Protein 5A2B (pdb70)

B-factor: mean 25.68, std 10.06, range [11.63, 157.14]

InterPro domains:
  IPR006047 Glycosyl hydrolase family 13, catalytic domain [PF00128] (36-355)
  IPR00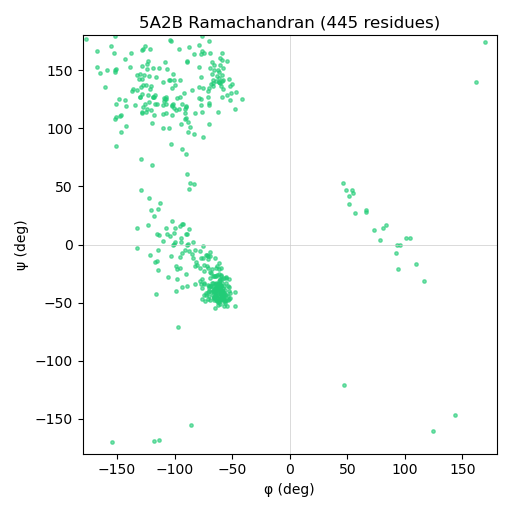6047 Glycosyl hydrolase family 13, catalytic domain [SM00642] (36-384)
  IPR013777 Alpha-amylase-like [PIRSF001024] (11-428)
  IPR013780 Glycosyl hydrolase, all-beta [G3DSA:2.60.40.1180] (389-484)
  IPR017853 Glycoside hydrolase superfamily [SSF51445] (24-393)
  IPR054174 Alpha-amylase-like, C-terminal domain [PF22026] (393-469)

Solvent-accessible surface area: 18346 Å² total; per-residue (Å²): 202,99,62,37,43,15,1,15,0,0,1,0,0,0,0,3,1,26,55,26,48,94,171,11,39,143,82,42,65,68,162,55,76,122,15,4,16,1,0,0,0,49,0,0,23,80,48,0,72,45,0,86,125,2,14,1,23,0,0,6,0,1,0,0,1,1,10,17,164,32,0,5,17,2,26,65,0,66,37,0,69,112,10,8,95,5,4,12,78,53,102,32,0,56,98,0,0,96,44,0,58,151,55,96,1,49,0,0,0,0,2,0,0,1,4,0,0,77,110,8,82,30,70,132,49,115,78,43,168,93,20,23,29,129,156,116,87,11,167,79,125,97,54,50,111,47,2,22,64,2,19,13,161,28,9,1,0,0,8,1,93,25,91,101,1,49,67,52,1,14,66,0,0,46,79,0,4,121,72,0,60,0,18,0,0,3,0,10,18,0,19,8,0,11,65,99,0,2,59,60,0,5,161,49,0,43,82,43,48,139,115,3,4,0,1,0,12,0,113,60,72,54,6,145,56,0,4,63,1,9,103,44,32,0,33,0,4,4,1,10,11,9,45,111,51,0,7,76,6,0,4,45,29,72,56,41,0,78,45,2,32,68,17,24,112,94,8,79,74,44,14,117,80,23,46,27,2,0,2,5,8,8,11,1,59,12,34,1,2,6,65,44,0,76,93,58,208,35,84,24,41,37,0,1,55,1,0,0,0,4,3,1,0,2,12,3,1,0,8,4,3,0,0,9,1,27,23,22,32,0,10,131,67,25,50,0,10,87,62,16,68,47,221,47,107,120,77,6,22,86,41,0,28,82,1,1,101,10,1,47,136,6,37,0,0,37,66,0,65,7,70,51,35,79,34,118,90,0,2,0,0,1,39,0,46,63,143,211,34,22,0,0,2,0,0,0,0,5,39,137,78,44,126,9,57,3,88,66,73,6,114,131,40,58,1,0,82,10,50,14,76,64,54,85,10,73,4,144,145,13,85,1,51,0,91,8,91,120,27,54,11,4,1,0,30,29,13,86,103,73,59,240

Foldseek 3Di:
DDDLLLFAEEEDQQQQEFQQDCVLCVFADQVDLQARPQGALNRLLVCLVVVVLLQGQEYEYQAQAAADGSPNRHQAHQDLQFGHSSHPGPVSLLVSCVSSVVSNHAYAYAAEQFFHHLPHPLVVPPVCPVQFADEDAQDPVVPLVSLQRYDYVRGTTGDCVPVVSLVVRLVSLQVCCVSRVHQEYEYPSVSNHDLQSLLVSLVSNCVNPVNRAAEYEDPDQDVLVQQVSLVRNHVAYEHPVQQVLLLVQLLAFLAWPVSNVVSLVVLVVRHPRSLRYEHENDEQQFFQSLQSNVVVVHDSVLSLLLSLLCLLQAGHHYYYYQCSLVSQGAHGPPRNSHRHDPPDDRPSSVSSSLSSVVSNVAVQSSDWDKAWDDIDSQWTWIWTDDVHKIKIKTFARHQAKDKDKDAPPDAAQWWWAWSNPGDIWHHDPRMTIDIDGHSDITMTIIGHDDDD

Radius of gyration: 22.84 Å; Cα contacts (8 Å, |Δi|>4): 994; chains: 1; bounding box: 46×59×62 Å

Nearest PDB structures (foldseek):
  5a2a-assembly1_A  TM=1.001E+00  e=1.181E-90  Anoxybacillus ayderensis
  4e2o-assembly1_A  TM=9.861E-01  e=2.992E-73  Geobacillus thermoleovorans CCB_US3_UF5
  6sav-assembly1_A  TM=8.962E-01  e=5.157E-40  Rhizomucor pusillus
  6sau-assembly1_A  TM=8.878E-01  e=5.157E-40  Cordyceps farinosa
  6sao-assembly1_A  TM=8.844E-01  e=7.885E-39  Thamnidium elegans

Sequence (452 aa):
ERTWQDERIYFIMVDRFNNGNPKNDYEVDVHDPKAYHGGDLQGIIDKLDYIKEMGFTAIWLTPIFANEKGGYHGYWIEDFYKVEEHFGTLDDFKRLVKEAHKRDMKVIILDFVVNHTGYNHPWLNDPAKKDWFHEKKDIFNWANQQEVENGWLFGLPDLAQENPEVKTYLFDVAKWWIQETDIDGYRLDTVKHVPKWFWDEFAKEVKSVKQDFFLLGEVWHDDPRYVAEYGKHGIDALIDFPFYKEASTIFSNVDQSLEPLYNVWKRNVAFYERPYLLGTFLDNHDTVRFTRLALQNRRINPVTRLKLGLTYLFSAPGIPIMYYGTEIALDGGEDPDNRRLMNFRTDKELIDYVTKLGELRAKLPSLRRGDFELLYEKDGMALFKRTYEKETTVIAINNTSSKTQKVTLDGELEQGKELRGLLAGDLVRSKDGKYDIILDRETAEIYVLAPKTGL

Secondary structure (DSSP, 8-state):
---GGG--EEEE-GGGT----GGG-TTB-TTSTTSB----HHHHHTTHHHHHHTT--EEEEPP-EEE-TT-TTS-SEEEEEEE-TTT--HHHHHHHHHHHHHTT-EEEEEE--SB--TT-GGGG-GGGGGGB--------TT-HHHHHHS-GGG--BB-TTSHHHHHHHHHHHHHHHHHH---EEEETTGGGS-HHHHHHHHHHHHHH-TT-EEEE----S-HHHHHGGGGGT--EEE-HHHHHHHHHHHTSSS--SHHHHHHHHHHHHH-SSTT-EEE-S--TTS--HHHHHHHTTS-HHHHHHHHHHHHTTSSSEEEEETTGGGT----STTTT-PPP-SSS--HHHHHHHHHHHHHHH-HHHHH---EEEEEETTEEEEEEEETTEEEEEEEE-SSS-EEEEEESSS-TTEEEEETTT--EEE-BTTEEEEEE-TTEEEEEEEEE----

Organism: NCBI:txid265546

CATH classification: 3.20.20.80 (+1 more: 2.60.40.1180)

Structure (mmCIF, N/CA/C/O backbone):
data_5A2B
#
_entry.id   5A2B
#
_cell.length_a   64.013
_cell.length_b   65.296
_cell.length_c   126.708
_cell.angle_alpha   90.00
_cell.angle_beta   90.00
_cell.angle_gamma   90.00
#
_symmetry.space_group_name_H-M   'P 21 21 21'
#
loop_
_entity.id
_entity.type
_entity.pdbx_description
1 polymer 'ANOXYBACILLUS ALPHA-AMYLASE'
2 branched alpha-D-glucopyranose-(1-4)-alpha-D-glucopyranose
3 non-polymer 'CALCIUM ION'
4 water water
#
loop_
_atom_site.group_PDB
_atom_site.id
_atom_site.type_symbol
_atom_site.label_atom_id
_atom_site.label_alt_id
_atom_site.label_comp_id
_atom_site.label_asym_id
_atom_site.label_entity_id
_atom_site.label_seq_id
_atom_site.pdbx_PDB_ins_code
_atom_site.Cartn_x
_atom_site.Cartn_y
_atom_site.Cartn_z
_atom_site.occupancy
_atom_site.B_iso_or_equiv
_atom_site.auth_seq_id
_atom_site.auth_comp_id
_atom_site.auth_asym_id
_atom_site.auth_atom_id
_atom_site.pdbx_PDB_model_num
ATOM 1 N N . GLU A 1 37 ? 30.269 40.622 -7.624 1.00 49.01 26 GLU A N 1
ATOM 2 C CA . GLU A 1 37 ? 29.981 41.431 -6.407 1.00 51.92 26 GLU A CA 1
ATOM 3 C C . GLU A 1 37 ? 29.574 40.576 -5.191 1.00 45.72 26 GLU A C 1
ATOM 4 O O . GLU A 1 37 ? 28.793 39.659 -5.301 1.00 45.72 26 GLU A O 1
ATOM 10 N N . ARG A 1 38 ? 30.112 40.907 -4.038 1.00 37.56 27 ARG A N 1
ATOM 11 C CA . ARG A 1 38 ? 29.878 40.143 -2.812 1.00 35.82 27 ARG A CA 1
ATOM 12 C C . ARG A 1 38 ? 28.507 40.513 -2.236 1.00 32.49 27 ARG A C 1
ATOM 13 O O . ARG A 1 38 ? 28.287 41.693 -2.072 1.00 33.74 27 ARG A O 1
ATOM 21 N N . THR A 1 39 ? 27.591 39.553 -1.968 1.00 27.51 28 THR A N 1
ATOM 22 C CA . THR A 1 39 ? 26.273 39.867 -1.384 1.00 26.92 28 THR A CA 1
ATOM 23 C C . THR A 1 39 ? 26.101 38.991 -0.166 1.00 23.67 28 THR A C 1
ATOM 24 O O . THR A 1 39 ? 26.900 38.085 0.023 1.00 21.90 28 THR A O 1
ATOM 28 N N . TRP A 1 40 ? 25.094 39.256 0.669 1.00 23.19 29 TRP A N 1
ATOM 29 C CA . TRP A 1 40 ? 24.939 38.478 1.897 1.00 23.42 29 TRP A CA 1
ATOM 30 C C . TRP A 1 40 ? 24.654 37.002 1.651 1.00 22.90 29 TRP A C 1
ATOM 31 O O . TRP A 1 40 ? 25.066 36.202 2.465 1.00 22.18 29 TRP A O 1
ATOM 42 N N . GLN A 1 41 ? 24.050 36.657 0.521 1.00 22.25 30 GLN A N 1
ATOM 43 C CA . GLN A 1 41 ? 23.929 35.244 0.067 1.00 23.87 30 GLN A CA 1
ATOM 44 C C . GLN A 1 41 ? 25.227 34.450 0.015 1.00 21.98 30 GLN A C 1
ATOM 45 O O . GLN A 1 41 ? 25.231 33.217 0.129 1.00 21.91 30 GLN A O 1
ATOM 51 N N . ASP A 1 42 ? 26.314 35.164 -0.232 1.00 21.01 31 ASP A N 1
ATOM 52 C CA . ASP A 1 42 ? 27.622 34.576 -0.391 1.00 20.58 31 ASP A CA 1
ATOM 53 C C . ASP A 1 42 ? 28.428 34.432 0.935 1.00 20.83 31 ASP A C 1
ATOM 54 O O . ASP A 1 42 ? 29.569 33.962 0.913 1.00 21.97 31 ASP A O 1
ATOM 59 N N . GLU A 1 43 ? 27.869 34.850 2.051 1.00 19.60 32 GLU A N 1
ATOM 60 C CA . GLU A 1 43 ? 28.619 34.926 3.308 1.00 19.70 32 GLU A CA 1
ATOM 61 C C . GLU A 1 43 ? 28.562 33.636 4.113 1.00 19.18 32 GLU A C 1
ATOM 62 O O . GLU A 1 43 ? 27.634 32.810 3.929 1.00 18.71 32 GLU A O 1
ATOM 68 N N . ARG A 1 44 ? 29.549 33.443 4.991 1.00 18.22 33 ARG A N 1
ATOM 69 C CA . ARG A 1 44 ? 29.526 32.365 5.934 1.00 17.27 33 ARG A CA 1
ATOM 70 C C . ARG A 1 44 ? 29.924 32.949 7.305 1.00 15.84 33 ARG A C 1
ATOM 71 O O . ARG A 1 44 ? 31.009 33.499 7.435 1.00 17.04 33 ARG A O 1
ATOM 79 N N . ILE A 1 45 ? 29.034 32.830 8.276 1.00 14.06 34 ILE A N 1
ATOM 80 C CA . ILE A 1 45 ? 29.177 33.376 9.587 1.00 15.60 34 ILE A CA 1
ATOM 81 C C . ILE A 1 45 ? 29.674 32.451 10.694 1.00 15.72 34 ILE A C 1
ATOM 82 O O . ILE A 1 45 ? 29.137 31.363 10.868 1.00 15.29 34 ILE A O 1
ATOM 87 N N . TYR A 1 46 ? 30.739 32.873 11.386 1.00 16.27 35 TYR A N 1
ATOM 88 C CA . TYR A 1 46 ? 31.221 32.246 12.596 1.00 14.91 35 TYR A CA 1
ATOM 89 C C . TYR A 1 46 ? 30.605 33.006 13.733 1.00 15.78 35 TYR A C 1
ATOM 90 O O . TYR A 1 46 ? 30.749 34.260 13.814 1.00 15.10 35 TYR A O 1
ATOM 99 N N . PHE A 1 47 ? 29.949 32.258 14.633 1.00 15.16 36 PHE A N 1
ATOM 100 C CA . PHE A 1 47 ? 29.202 32.843 15.759 1.00 14.84 36 PHE A CA 1
ATOM 101 C C . PHE A 1 47 ? 29.863 32.585 17.105 1.00 16.21 36 PHE A C 1
ATOM 102 O O . PHE A 1 47 ? 30.098 31.418 17.531 1.00 14.92 36 PHE A O 1
ATOM 110 N N . ILE A 1 48 ? 30.213 33.711 17.770 1.00 16.10 37 ILE A N 1
ATOM 111 C CA . ILE A 1 48 ? 31.030 33.714 18.978 1.00 15.75 37 ILE A CA 1
ATOM 112 C C . ILE A 1 48 ? 30.251 34.286 20.153 1.00 15.21 37 ILE A C 1
ATOM 113 O O . ILE A 1 48 ? 29.658 35.360 20.054 1.00 13.38 37 ILE A O 1
ATOM 118 N N . MET A 1 49 ? 30.205 33.532 21.229 1.00 14.22 38 MET A N 1
ATOM 119 C CA . MET A 1 49 ? 29.796 34.097 22.523 1.00 16.29 38 MET A CA 1
ATOM 120 C C . MET A 1 49 ? 31.107 34.592 23.173 1.00 15.75 38 MET A C 1
ATOM 121 O O . MET A 1 49 ? 31.968 33.818 23.516 1.00 15.64 38 MET A O 1
ATOM 126 N N . VAL A 1 50 ? 31.253 35.882 23.242 1.00 15.59 39 VAL A N 1
ATOM 127 C CA . VAL A 1 50 ? 32.533 36.536 23.651 1.00 15.97 39 VAL A CA 1
ATOM 128 C C . VAL A 1 50 ? 33.169 35.954 24.907 1.00 16.28 39 VAL A C 1
ATOM 129 O O . VAL A 1 50 ? 34.348 35.609 24.873 1.00 16.19 39 VAL A O 1
ATOM 133 N N . ASP A 1 51 ? 32.398 35.872 26.007 1.00 15.25 40 ASP A N 1
ATOM 134 C CA . ASP A 1 51 ? 32.941 35.424 27.272 1.00 16.13 40 ASP A CA 1
ATOM 135 C C . ASP A 1 51 ? 33.438 33.957 27.229 1.00 16.05 40 ASP A C 1
ATOM 136 O O . ASP A 1 51 ? 34.235 33.559 28.143 1.00 14.51 40 ASP A O 1
ATOM 141 N N . ARG A 1 52 ? 32.972 33.178 26.222 1.00 14.98 41 ARG A N 1
ATOM 142 C CA . ARG A 1 52 ? 33.233 31.720 26.247 1.00 17.30 41 ARG A CA 1
ATOM 143 C C . ARG A 1 52 ? 34.160 31.325 25.088 1.00 17.37 41 ARG A C 1
ATOM 144 O O . ARG A 1 52 ? 34.370 30.152 24.837 1.00 19.55 41 ARG A O 1
ATOM 152 N N . PHE A 1 53 ? 34.699 32.340 24.384 1.00 17.89 42 PHE A N 1
ATOM 153 C CA . PHE A 1 53 ? 35.460 32.042 23.197 1.00 17.37 42 PHE A CA 1
ATOM 154 C C . PHE A 1 53 ? 36.938 32.013 23.491 1.00 18.30 42 PHE A C 1
ATOM 155 O O . PHE A 1 53 ? 37.543 30.914 23.572 1.00 18.08 42 PHE A O 1
ATOM 163 N N . ASN A 1 54 ? 37.520 33.193 23.743 1.00 17.92 43 ASN A N 1
ATOM 164 C CA . ASN A 1 54 ? 38.997 33.215 23.985 1.00 18.40 43 ASN A CA 1
ATOM 165 C C . ASN A 1 54 ? 39.411 34.375 24.931 1.00 18.84 43 ASN A C 1
ATOM 166 O O . ASN A 1 54 ? 39.157 35.543 24.628 1.00 20.22 43 ASN A O 1
ATOM 171 N N . ASN A 1 55 ? 40.022 34.003 26.048 1.00 19.31 44 ASN A N 1
ATOM 172 C CA . ASN A 1 55 ? 40.516 34.970 27.022 1.00 20.20 44 ASN A CA 1
ATOM 173 C C . ASN A 1 55 ? 41.893 35.472 26.594 1.00 20.64 44 ASN A C 1
ATOM 174 O O . ASN A 1 55 ? 42.900 34.842 26.865 1.00 19.25 44 ASN A O 1
ATOM 179 N N . GLY A 1 56 ? 41.924 36.598 25.901 1.00 20.12 45 GLY A N 1
ATOM 180 C CA . GLY A 1 56 ? 43.151 37.099 25.392 1.00 22.78 45 GLY A CA 1
ATOM 181 C C . GLY A 1 56 ? 43.831 38.101 26.320 1.00 24.73 45 GLY A C 1
ATOM 182 O O . GLY A 1 56 ? 44.972 38.527 26.064 1.00 23.08 45 GLY A O 1
ATOM 183 N N . ASN A 1 57 ? 43.130 38.478 27.381 1.00 24.28 46 ASN A N 1
ATOM 184 C CA . ASN A 1 57 ? 43.650 39.433 28.363 1.00 25.49 46 ASN A CA 1
ATOM 185 C C . ASN A 1 57 ? 43.220 39.038 29.787 1.00 25.76 46 ASN A C 1
ATOM 186 O O . ASN A 1 57 ? 42.105 39.292 30.185 1.00 24.58 46 ASN A O 1
ATOM 191 N N . PRO A 1 58 ? 44.106 38.450 30.566 1.00 28.11 47 PRO A N 1
ATOM 192 C CA . PRO A 1 58 ? 43.671 37.969 31.879 1.00 28.54 47 PRO A CA 1
ATOM 193 C C . PRO A 1 58 ? 43.414 39.093 32.875 1.00 28.44 47 PRO A C 1
ATOM 194 O O . PRO A 1 58 ? 42.920 38.795 33.940 1.00 30.13 47 PRO A O 1
ATOM 198 N N . LYS A 1 59 ? 43.763 40.327 32.542 1.00 28.56 48 LYS A N 1
ATOM 199 C CA . LYS A 1 59 ? 43.702 41.452 33.501 1.00 31.35 48 LYS A CA 1
ATOM 200 C C . LYS A 1 59 ? 42.321 42.017 33.642 1.00 30.23 48 LYS A C 1
ATOM 201 O O . LYS A 1 59 ? 42.080 42.783 34.545 1.00 29.37 48 LYS A O 1
ATOM 207 N N . ASN A 1 60 ? 41.435 41.674 32.702 1.00 26.71 49 ASN A N 1
ATOM 208 C CA . ASN A 1 60 ? 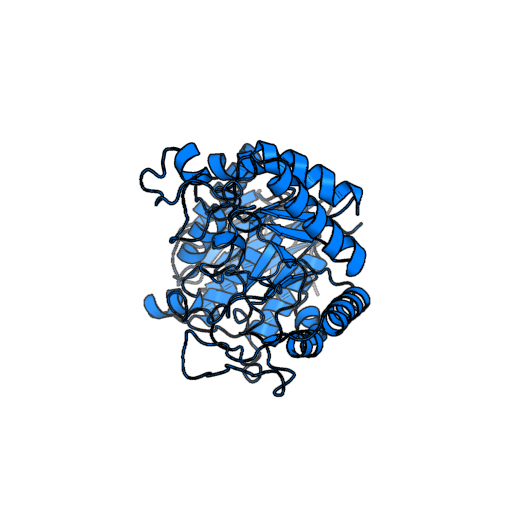40.043 42.102 32.774 1.00 25.33 49 ASN A CA 1
ATOM 209 C C . ASN A 1 60 ? 39.088 41.010 33.262 1.00 24.20 49 ASN A C 1
ATOM 210 O O . ASN A 1 60 ? 37.855 41.133 33.187 1.00 25.11 49 ASN A O 1
ATOM 215 N N . ASP A 1 61 ? 39.669 40.033 33.917 1.00 23.98 50 ASP A N 1
ATOM 216 C CA . ASP A 1 61 ? 38.953 38.902 34.442 1.00 23.59 50 ASP A CA 1
ATOM 217 C C . ASP A 1 61 ? 38.305 39.181 35.805 1.00 23.60 50 ASP A C 1
ATOM 218 O O . ASP A 1 61 ? 38.387 38.327 36.725 1.00 23.62 50 ASP A O 1
ATOM 223 N N . TYR A 1 62 ? 37.543 40.254 35.921 1.00 23.52 51 TYR A N 1
ATOM 224 C CA . TYR A 1 62 ? 37.223 40.773 37.261 1.00 24.39 51 TYR A CA 1
ATOM 225 C C . TYR A 1 62 ? 36.381 39.854 38.171 1.00 25.21 51 TYR A C 1
ATOM 226 O O . TYR A 1 62 ? 36.706 39.678 39.351 1.00 26.15 51 TYR A O 1
ATOM 235 N N . GLU A 1 63 ? 35.298 39.297 37.640 1.00 23.61 52 GLU A N 1
ATOM 236 C CA . GLU A 1 63 ? 34.412 38.464 38.416 1.00 24.33 52 GLU A CA 1
ATOM 237 C C . GLU A 1 63 ? 34.487 37.041 37.833 1.00 24.41 52 GLU A C 1
ATOM 238 O O . GLU A 1 63 ? 33.506 36.295 37.917 1.00 23.02 52 GLU A O 1
ATOM 244 N N . VAL A 1 64 ? 35.655 36.670 37.276 1.00 23.46 53 VAL A N 1
ATOM 245 C CA . VAL A 1 64 ? 35.756 35.424 36.568 1.00 22.66 53 VAL A CA 1
ATOM 246 C C . VAL A 1 64 ? 35.793 34.255 37.569 1.00 24.29 53 VAL A C 1
ATOM 247 O O . VAL A 1 64 ? 36.582 34.300 38.555 1.00 24.21 53 VAL A O 1
ATOM 251 N N . ASP A 1 65 ? 35.008 33.194 37.288 1.00 22.77 54 ASP A N 1
ATOM 252 C CA . ASP A 1 65 ? 35.124 31.903 37.954 1.00 22.33 54 ASP A CA 1
ATOM 253 C C . ASP A 1 65 ? 34.780 30.784 36.952 1.00 20.91 54 ASP A C 1
ATOM 254 O O . ASP A 1 65 ? 33.629 30.433 36.723 1.00 19.38 54 ASP A O 1
ATOM 259 N N . VAL A 1 66 ? 35.803 30.217 36.370 1.00 21.38 55 VAL A N 1
ATOM 260 C CA . VAL A 1 66 ? 35.592 29.245 35.290 1.00 21.61 55 VAL A CA 1
ATOM 261 C C . VAL A 1 66 ? 34.983 27.954 35.810 1.00 22.76 55 VAL A C 1
ATOM 262 O O . VAL A 1 66 ? 34.591 27.087 34.978 1.00 20.93 55 VAL A O 1
ATOM 266 N N . HIS A 1 67 ? 34.854 27.830 37.147 1.00 22.47 56 HIS A N 1
ATOM 267 C CA . HIS A 1 67 ? 34.278 26.623 37.756 1.00 22.72 56 HIS A CA 1
ATOM 268 C C . HIS A 1 67 ? 32.849 26.844 38.146 1.00 23.53 56 HIS A C 1
ATOM 269 O O . HIS A 1 67 ? 32.200 25.897 38.620 1.00 25.32 56 HIS A O 1
ATOM 276 N N . ASP A 1 68 ? 32.347 28.047 37.885 1.00 22.64 57 ASP A N 1
ATOM 277 C CA . ASP A 1 68 ? 30.922 28.377 38.031 1.00 23.92 57 ASP A CA 1
ATOM 278 C C . ASP A 1 68 ? 30.278 28.535 36.604 1.00 21.48 57 ASP A C 1
ATOM 279 O O . ASP A 1 68 ? 30.568 29.499 35.911 1.00 19.37 57 ASP A O 1
ATOM 284 N N . PRO A 1 69 ? 29.368 27.639 36.209 1.00 20.30 58 PRO A N 1
ATOM 285 C CA . PRO A 1 69 ? 28.865 27.768 34.835 1.00 20.59 58 PRO A CA 1
ATOM 286 C C . PRO A 1 69 ? 28.090 28.996 34.557 1.00 21.65 58 PRO A C 1
ATOM 287 O O . PRO A 1 69 ? 27.810 29.261 33.377 1.00 18.45 58 PRO A O 1
ATOM 291 N N . LYS A 1 70 ? 27.731 29.735 35.620 1.00 23.06 59 LYS A N 1
ATOM 292 C CA . LYS A 1 70 ? 26.956 31.006 35.490 1.00 25.42 59 LYS A CA 1
ATOM 293 C C . LYS A 1 70 ? 27.775 32.290 35.615 1.00 23.45 59 LYS A C 1
ATOM 294 O O . LYS A 1 70 ? 27.233 33.411 35.590 1.00 23.68 59 LYS A O 1
ATOM 300 N N . ALA A 1 71 ? 29.078 32.160 35.829 1.00 23.23 60 ALA A N 1
ATOM 301 C CA . ALA A 1 71 ? 29.937 33.318 36.014 1.00 23.39 60 ALA A CA 1
ATOM 302 C C . ALA A 1 71 ? 30.595 33.680 34.690 1.00 22.70 60 ALA A C 1
ATOM 303 O O . ALA A 1 71 ? 30.551 32.866 33.748 1.00 23.63 60 ALA A O 1
ATOM 305 N N . TYR A 1 72 ? 31.235 34.847 34.592 1.00 20.32 61 TYR A N 1
ATOM 306 C CA . TYR A 1 72 ? 32.157 35.111 33.483 1.00 19.70 61 TYR A CA 1
ATOM 307 C C . TYR A 1 72 ? 33.323 34.078 33.512 1.00 20.29 61 TYR A C 1
ATOM 308 O O . TYR A 1 72 ? 33.832 33.722 34.613 1.00 20.46 61 TYR A O 1
ATOM 317 N N . HIS A 1 73 ? 33.705 33.603 32.320 1.00 18.31 62 HIS A N 1
ATOM 318 C CA . HIS A 1 73 ? 34.852 32.732 32.131 1.00 18.40 62 HIS A CA 1
ATOM 319 C C . HIS A 1 73 ? 36.077 33.394 31.578 1.00 18.80 62 HIS A C 1
ATOM 320 O O . HIS A 1 73 ? 37.172 32.791 31.583 1.00 19.33 62 HIS A O 1
ATOM 327 N N . GLY A 1 74 ? 35.908 34.629 31.149 1.00 19.43 63 GLY A N 1
ATOM 328 C CA . GLY A 1 74 ? 37.013 35.561 30.861 1.00 19.03 63 GLY A CA 1
ATOM 329 C C . GLY A 1 74 ? 37.334 35.805 29.404 1.00 19.23 63 GLY A C 1
ATOM 330 O O . GLY A 1 74 ? 38.309 36.417 29.100 1.00 19.77 63 GLY A O 1
ATOM 331 N N . GLY A 1 75 ? 36.544 35.261 28.492 1.00 18.40 64 GLY A N 1
ATOM 332 C CA . GLY A 1 75 ? 36.768 35.452 27.058 1.00 17.38 64 GLY A CA 1
ATOM 333 C C . GLY A 1 75 ? 36.495 36.895 26.783 1.00 17.71 64 GLY A C 1
ATOM 334 O O . GLY A 1 75 ? 35.597 37.479 27.384 1.00 16.51 64 GLY A O 1
ATOM 335 N N . ASP A 1 76 ? 37.226 37.450 25.835 1.00 17.71 65 ASP A N 1
ATOM 336 C CA . ASP A 1 76 ? 37.218 38.860 25.626 1.00 19.09 65 ASP A CA 1
ATOM 337 C C . ASP A 1 76 ? 37.531 39.263 24.156 1.00 18.57 65 ASP A C 1
ATOM 338 O O . ASP A 1 76 ? 37.699 38.440 23.211 1.00 18.08 65 ASP A O 1
ATOM 343 N N . LEU A 1 77 ? 37.515 40.564 23.939 1.00 18.93 66 LEU A N 1
ATOM 344 C CA . LEU A 1 77 ? 37.745 41.094 22.578 1.00 20.13 66 LEU A CA 1
ATOM 345 C C . LEU A 1 77 ? 39.190 40.895 22.092 1.00 21.30 66 LEU A C 1
ATOM 346 O O . LEU A 1 77 ? 39.443 40.633 20.920 1.00 20.71 66 LEU A O 1
ATOM 351 N N . GLN A 1 78 ? 40.140 41.004 23.004 1.00 21.49 67 GLN A N 1
ATOM 352 C CA . GLN A 1 78 ? 41.514 40.713 22.589 1.00 22.44 67 GLN A CA 1
ATOM 353 C C . GLN A 1 78 ? 41.595 39.247 22.132 1.00 22.22 67 GLN A C 1
ATOM 354 O O . GLN A 1 78 ? 42.244 38.988 21.144 1.00 24.10 67 GLN A O 1
ATOM 360 N N . GLY A 1 79 ? 40.864 38.339 22.792 1.00 20.14 68 GLY A N 1
ATOM 361 C CA . GLY A 1 79 ? 40.916 36.927 22.448 1.00 19.81 68 GLY A CA 1
ATOM 362 C C . GLY A 1 79 ? 40.358 36.738 21.053 1.00 19.56 68 GLY A C 1
ATOM 363 O O . GLY A 1 79 ? 40.796 35.878 20.335 1.00 18.99 68 GLY A O 1
ATOM 364 N N . ILE A 1 80 ? 39.370 37.541 20.664 1.00 19.16 69 ILE A N 1
ATOM 365 C CA . ILE A 1 80 ? 38.809 37.437 19.330 1.00 19.06 69 ILE A CA 1
ATOM 366 C C . ILE A 1 80 ? 39.798 37.908 18.283 1.00 20.72 69 ILE A C 1
ATOM 367 O O . ILE A 1 80 ? 40.073 37.220 17.281 1.00 21.35 69 ILE A O 1
ATOM 372 N N . ILE A 1 81 ? 40.398 39.061 18.520 1.00 22.21 70 ILE A N 1
ATOM 373 C CA . ILE A 1 81 ? 41.407 39.561 17.561 1.00 23.45 70 ILE A CA 1
ATOM 374 C C . ILE A 1 81 ? 42.469 38.503 17.319 1.00 22.11 70 ILE A C 1
ATOM 375 O O . ILE A 1 81 ? 42.862 38.286 16.172 1.00 20.70 70 ILE A O 1
ATOM 380 N N . ASP A 1 82 ? 42.913 37.894 18.415 1.00 21.04 71 ASP A N 1
ATOM 381 C CA . ASP A 1 82 ? 43.963 36.878 18.380 1.00 22.85 71 ASP A CA 1
ATOM 382 C C . ASP A 1 82 ? 43.561 35.679 17.501 1.00 22.16 71 ASP A C 1
ATOM 383 O O . ASP A 1 82 ? 44.436 34.917 17.096 1.00 22.88 71 ASP A O 1
ATOM 388 N N . LYS A 1 83 ? 42.271 35.478 17.234 1.00 20.29 72 LYS A N 1
ATOM 389 C CA . LYS A 1 83 ? 41.823 34.261 16.493 1.00 20.85 72 LYS A CA 1
ATOM 390 C C . LYS A 1 83 ? 41.218 34.624 15.147 1.00 21.16 72 LYS A C 1
ATOM 391 O O . LYS A 1 83 ? 40.612 33.783 14.459 1.00 18.63 72 LYS A O 1
ATOM 397 N N . LEU A 1 84 ? 41.347 35.897 14.745 1.00 19.16 73 LEU A N 1
ATOM 398 C CA . LEU A 1 84 ? 40.771 36.217 13.431 1.00 19.32 73 LEU A CA 1
ATOM 399 C C . LEU A 1 84 ? 41.369 35.422 12.279 1.00 19.89 73 LEU A C 1
ATOM 400 O O . LEU A 1 84 ? 40.620 35.100 11.330 1.00 19.44 73 LEU A O 1
ATOM 405 N N . ASP A 1 85 ? 42.678 35.115 12.308 1.00 20.71 74 ASP A N 1
ATOM 406 C CA . ASP A 1 85 ? 43.253 34.308 11.257 1.00 21.27 74 ASP A CA 1
ATOM 407 C C . ASP A 1 85 ? 42.740 32.865 11.317 1.00 20.57 74 ASP A C 1
ATOM 408 O O . ASP A 1 85 ? 42.523 32.242 10.301 1.00 19.64 74 ASP A O 1
ATOM 413 N N . TYR A 1 86 ? 42.628 32.312 12.513 1.00 19.55 75 TYR A N 1
ATOM 414 C CA . TYR A 1 86 ? 42.032 31.007 12.661 1.00 20.27 75 TYR A CA 1
ATOM 415 C C . TYR A 1 86 ? 40.655 30.938 12.001 1.00 18.48 75 TYR A C 1
ATOM 416 O O . TYR A 1 86 ? 40.292 29.941 11.332 1.00 17.96 75 TYR A O 1
ATOM 425 N N . ILE A 1 87 ? 39.844 31.942 12.272 1.00 19.94 76 ILE A N 1
ATOM 426 C CA . ILE A 1 87 ? 38.467 31.991 11.737 1.00 18.42 76 ILE A CA 1
ATOM 427 C C . ILE A 1 87 ? 38.447 32.134 10.224 1.00 20.03 76 ILE A C 1
ATOM 428 O O . ILE A 1 87 ? 37.716 31.462 9.527 1.00 18.53 76 ILE A O 1
ATOM 433 N N . LYS A 1 88 ? 39.249 33.040 9.705 1.00 21.86 77 LYS A N 1
ATOM 434 C CA . LYS A 1 88 ? 39.350 33.257 8.261 1.00 23.59 77 LYS A CA 1
ATOM 435 C C . LYS A 1 88 ? 39.862 32.015 7.499 1.00 22.86 77 LYS A C 1
ATOM 436 O O . LYS A 1 88 ? 39.398 31.713 6.412 1.00 21.44 77 LYS A O 1
ATOM 442 N N . GLU A 1 89 ? 40.799 31.309 8.075 1.00 23.24 78 GLU A N 1
ATOM 443 C CA . GLU A 1 89 ? 41.380 30.145 7.402 1.00 25.31 78 GLU A CA 1
ATOM 444 C C . GLU A 1 89 ? 40.398 28.976 7.259 1.00 24.29 78 GLU A C 1
ATOM 445 O O . GLU A 1 89 ? 40.548 28.149 6.381 1.00 23.98 78 GLU A O 1
ATOM 451 N N . MET A 1 90 ? 39.377 28.904 8.124 1.00 21.71 79 MET A N 1
ATOM 452 C CA . MET A 1 90 ? 38.281 27.946 7.938 1.00 20.74 79 MET A CA 1
ATOM 453 C C . MET A 1 90 ? 37.282 28.379 6.884 1.00 20.30 79 MET A C 1
ATOM 454 O O . MET A 1 90 ? 36.359 27.658 6.619 1.00 21.36 79 MET A O 1
ATOM 459 N N . GLY A 1 91 ? 37.447 29.590 6.357 1.00 21.80 80 GLY A N 1
ATOM 460 C CA . GLY A 1 91 ? 36.669 30.128 5.217 1.00 20.31 80 GLY A CA 1
ATOM 461 C C . GLY A 1 91 ? 35.550 31.098 5.629 1.00 20.72 80 GLY A C 1
ATOM 462 O O . GLY A 1 91 ? 34.774 31.514 4.764 1.00 21.16 80 GLY A O 1
ATOM 463 N N . PHE A 1 92 ? 35.440 31.467 6.905 1.00 20.17 81 PHE A N 1
ATOM 464 C CA . PHE A 1 92 ? 34.296 32.327 7.374 1.00 17.97 81 PHE A CA 1
ATOM 465 C C . PHE A 1 92 ? 34.611 33.735 6.926 1.00 19.52 81 PHE A C 1
ATOM 466 O O . PHE A 1 92 ? 35.788 34.141 6.876 1.00 19.20 81 PHE A O 1
ATOM 474 N N . THR A 1 93 ? 33.548 34.425 6.553 1.00 19.06 82 THR A N 1
ATOM 475 C CA . THR A 1 93 ? 33.620 35.717 5.899 1.00 19.54 82 THR A CA 1
ATOM 476 C C . THR A 1 93 ? 33.044 36.797 6.764 1.00 18.83 82 THR A C 1
ATOM 477 O O . THR A 1 93 ? 33.133 37.948 6.409 1.00 19.03 82 THR A O 1
ATOM 481 N N . ALA A 1 94 ? 32.494 36.399 7.904 1.00 19.58 83 ALA A N 1
ATOM 482 C CA . ALA A 1 94 ? 31.836 37.313 8.831 1.00 18.69 83 ALA A CA 1
ATOM 483 C C . ALA A 1 94 ? 31.771 36.692 10.244 1.00 18.09 83 ALA A C 1
ATOM 484 O O . ALA A 1 94 ? 31.764 35.470 10.389 1.00 17.21 83 ALA A O 1
ATOM 486 N N . ILE A 1 95 ? 31.788 37.546 11.253 1.00 17.29 84 ILE A N 1
ATOM 487 C CA . ILE A 1 95 ? 31.617 37.104 12.650 1.00 16.69 84 ILE A CA 1
ATOM 488 C C . ILE A 1 95 ? 30.427 37.774 13.239 1.00 17.50 84 ILE A C 1
ATOM 489 O O . ILE A 1 95 ? 30.201 38.954 13.001 1.00 20.09 84 ILE A O 1
ATOM 494 N N . TRP A 1 96 ? 29.612 37.018 13.969 1.00 17.39 85 TRP A N 1
ATOM 495 C CA . TRP A 1 96 ? 28.578 37.569 14.792 1.00 17.65 85 TRP A CA 1
ATOM 496 C C . TRP A 1 96 ? 29.059 37.364 16.261 1.00 18.26 85 TRP A C 1
ATOM 497 O O . TRP A 1 96 ? 29.371 36.239 16.715 1.00 16.37 85 TRP A O 1
ATOM 508 N N . LEU A 1 97 ? 29.091 38.471 16.978 1.00 16.37 86 LEU A N 1
ATOM 509 C CA . LEU A 1 97 ? 29.377 38.514 18.403 1.00 17.47 86 LEU A CA 1
ATOM 510 C C . LEU A 1 97 ? 28.089 38.698 19.198 1.00 16.61 86 LEU A C 1
ATOM 511 O O . LEU A 1 97 ? 27.250 39.581 18.872 1.00 16.63 86 LEU A O 1
ATOM 516 N N . THR A 1 98 ? 27.960 37.898 20.271 1.00 15.80 87 THR A N 1
ATOM 517 C CA . THR A 1 98 ? 26.953 38.153 21.290 1.00 15.52 87 THR A CA 1
ATOM 518 C C . THR A 1 98 ? 27.144 39.548 21.919 1.00 16.27 87 THR A C 1
ATOM 519 O O . THR A 1 98 ? 28.169 40.161 21.686 1.00 17.14 87 THR A O 1
ATOM 523 N N . PRO A 1 99 ? 26.141 40.065 22.648 1.00 16.36 88 PRO A N 1
ATOM 524 C CA . PRO A 1 99 ? 26.267 41.543 22.834 1.00 16.73 88 PRO A CA 1
ATOM 525 C C . PRO A 1 99 ? 27.461 41.966 23.671 1.00 16.44 88 PRO A C 1
ATOM 526 O O . PRO A 1 99 ? 27.783 41.331 24.672 1.00 15.10 88 PRO A O 1
ATOM 530 N N . ILE A 1 100 ? 28.081 43.062 23.275 1.00 17.30 89 ILE A N 1
ATOM 531 C CA . ILE A 1 100 ? 29.239 43.582 23.988 1.00 19.41 89 ILE A CA 1
ATOM 532 C C . ILE A 1 100 ? 28.999 44.753 24.966 1.00 20.02 89 ILE A C 1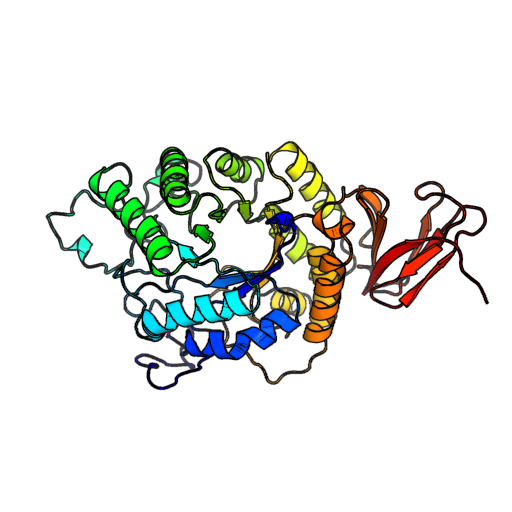
ATOM 533 O O . ILE A 1 100 ? 29.962 45.215 25.598 1.00 20.98 89 ILE A O 1
ATOM 538 N N . PHE A 1 101 ? 27.743 45.177 25.124 1.00 20.23 90 PHE A N 1
ATOM 539 C CA . PHE A 1 101 ? 27.400 46.339 25.902 1.00 20.60 90 PHE A CA 1
ATOM 540 C C . PHE A 1 101 ? 27.424 45.966 27.392 1.00 21.95 90 PHE A C 1
ATOM 541 O O . PHE A 1 101 ? 27.255 44.791 27.765 1.00 19.53 90 PHE A O 1
ATOM 549 N N . ALA A 1 102 ? 27.685 46.977 28.227 1.00 20.68 91 ALA A N 1
ATOM 550 C CA . ALA A 1 102 ? 27.944 46.759 29.628 1.00 20.53 91 ALA A CA 1
ATOM 551 C C . ALA A 1 102 ? 26.767 46.079 30.239 1.00 20.14 91 ALA A C 1
ATOM 552 O O . ALA A 1 102 ? 25.642 46.525 30.068 1.00 21.06 91 ALA A O 1
ATOM 554 N N . ASN A 1 103 ? 27.023 44.956 30.925 1.00 20.71 92 ASN A N 1
ATOM 555 C CA . ASN A 1 103 ? 25.998 44.220 31.636 1.00 20.33 92 ASN A CA 1
ATOM 556 C C . ASN A 1 103 ? 26.114 44.332 33.157 1.00 19.84 92 ASN A C 1
ATOM 557 O O . ASN A 1 103 ? 27.184 44.551 33.713 1.00 20.72 92 ASN A O 1
ATOM 562 N N . GLU A 1 104 ? 25.005 44.107 33.825 1.00 19.99 93 GLU A N 1
ATOM 563 C CA . GLU A 1 104 ? 24.995 43.954 35.271 1.00 22.29 93 GLU A CA 1
ATOM 564 C C . GLU A 1 104 ? 25.670 42.631 35.662 1.00 23.13 93 GLU A C 1
ATOM 565 O O . GLU A 1 104 ? 26.058 41.864 34.803 1.00 21.10 93 GLU A O 1
ATOM 571 N N . LYS A 1 105 ? 25.818 42.425 36.970 1.00 26.12 94 LYS A N 1
ATOM 572 C CA . LYS A 1 105 ? 26.468 41.268 37.546 1.00 27.54 94 LYS A CA 1
ATOM 573 C C . LYS A 1 105 ? 25.785 40.008 37.087 1.00 24.79 94 LYS A C 1
ATOM 574 O O . LYS A 1 105 ? 24.572 39.935 37.051 1.00 25.38 94 LYS A O 1
ATOM 580 N N . GLY A 1 106 ? 26.573 39.031 36.666 1.00 24.58 95 GLY A N 1
ATOM 581 C CA . GLY A 1 106 ? 26.031 37.738 36.226 1.00 21.72 95 GLY A CA 1
ATOM 582 C C . GLY A 1 106 ? 25.759 37.679 34.688 1.00 20.55 95 GLY A C 1
ATOM 583 O O . GLY A 1 106 ? 25.411 36.633 34.145 1.00 19.65 95 GLY A O 1
ATOM 584 N N . GLY A 1 107 ? 25.896 38.802 33.993 1.00 19.03 96 GLY A N 1
ATOM 585 C CA . GLY A 1 107 ? 25.460 38.899 32.610 1.00 18.71 96 GLY A CA 1
ATOM 586 C C . GLY A 1 107 ? 26.524 38.435 31.628 1.00 18.50 96 GLY A C 1
ATOM 587 O O . GLY A 1 107 ? 26.757 39.114 30.673 1.00 16.80 96 GLY A O 1
ATOM 588 N N . TYR A 1 108 ? 27.079 37.205 31.812 1.00 19.05 97 TYR A N 1
ATOM 589 C CA . TYR A 1 108 ? 28.243 36.801 31.046 1.00 18.88 97 TYR A CA 1
ATOM 590 C C . TYR A 1 108 ? 27.925 36.702 29.576 1.00 19.81 97 TYR A C 1
ATOM 591 O O . TYR A 1 108 ? 28.787 36.964 28.728 1.00 20.56 97 TYR A O 1
ATOM 600 N N . HIS A 1 109 ? 26.669 36.426 29.268 1.00 18.08 98 HIS A N 1
ATOM 601 C CA . HIS A 1 109 ? 26.214 36.262 27.879 1.00 18.10 98 HIS A CA 1
ATOM 602 C C . HIS A 1 109 ? 25.960 37.578 27.156 1.00 18.30 98 HIS A C 1
ATOM 603 O O . HIS A 1 109 ? 25.886 37.572 25.890 1.00 17.53 98 HIS A O 1
ATOM 610 N N . GLY A 1 110 ? 25.812 38.678 27.920 1.00 18.20 99 GLY A N 1
ATOM 611 C CA . GLY A 1 110 ? 25.598 40.049 27.325 1.00 17.43 99 GLY A CA 1
ATOM 612 C C . GLY A 1 110 ? 24.132 40.526 27.215 1.00 17.65 99 GLY A C 1
ATOM 613 O O . GLY A 1 110 ? 23.892 41.622 26.802 1.00 19.75 99 GLY A O 1
ATOM 614 N N . TYR A 1 111 ? 23.155 39.725 27.632 1.00 17.62 100 TYR A N 1
ATOM 615 C CA . TYR A 1 111 ? 21.779 40.048 27.359 1.00 19.13 100 TYR A CA 1
ATOM 616 C C . TYR A 1 111 ? 21.053 40.819 28.483 1.00 19.88 100 TYR A C 1
ATOM 617 O O . TYR A 1 111 ? 19.835 41.116 28.392 1.00 19.61 100 TYR A O 1
ATOM 626 N N . TRP A 1 112 ? 21.804 41.203 29.532 1.00 20.76 101 TRP A N 1
ATOM 627 C CA . TRP A 1 112 ? 21.245 41.923 30.690 1.00 19.87 101 TRP A CA 1
ATOM 628 C C . TRP A 1 112 ? 21.939 43.287 30.805 1.00 20.85 101 TRP A C 1
ATOM 629 O O . TRP A 1 112 ? 22.732 43.530 31.708 1.00 20.97 101 TRP A O 1
ATOM 640 N N . ILE A 1 113 ? 21.642 44.110 29.836 1.00 19.56 102 ILE A N 1
ATOM 641 C CA . ILE A 1 113 ? 22.366 45.347 29.601 1.00 20.92 102 ILE A CA 1
ATOM 642 C C . ILE A 1 113 ? 22.113 46.364 30.724 1.00 23.31 102 ILE A C 1
ATOM 643 O O . ILE A 1 113 ? 21.000 46.493 31.220 1.00 26.54 102 ILE A O 1
ATOM 648 N N . GLU A 1 114 ? 23.179 47.045 31.138 1.00 24.19 103 GLU A N 1
ATOM 649 C CA . GLU A 1 114 ? 23.090 48.136 32.112 1.00 24.12 103 GLU A CA 1
ATOM 650 C C . GLU A 1 114 ? 23.465 49.493 31.496 1.00 25.40 103 GLU A C 1
ATOM 651 O O . GLU A 1 114 ? 23.081 50.547 32.010 1.00 22.00 103 GLU A O 1
ATOM 657 N N . ASP A 1 115 ? 24.209 49.484 30.401 1.00 24.06 104 ASP A N 1
ATOM 658 C CA . ASP A 1 115 ? 24.525 50.721 29.748 1.00 23.96 104 ASP A CA 1
ATOM 659 C C . ASP A 1 115 ? 24.718 50.451 28.293 1.00 22.76 104 ASP A C 1
ATOM 660 O O . ASP A 1 115 ? 25.732 49.913 27.850 1.00 21.95 104 ASP A O 1
ATOM 665 N N . PHE A 1 116 ? 23.744 50.894 27.504 1.00 22.81 105 PHE A N 1
ATOM 666 C CA . PHE A 1 116 ? 23.801 50.732 26.046 1.00 22.25 105 PHE A CA 1
ATOM 667 C C . PHE A 1 116 ? 24.948 51.407 25.297 1.00 22.27 105 PHE A C 1
ATOM 668 O O . PHE A 1 116 ? 25.142 51.094 24.114 1.00 22.35 105 PHE A O 1
ATOM 676 N N . TYR A 1 117 ? 25.651 52.358 25.937 1.00 23.27 106 TYR A N 1
ATOM 677 C CA . TYR A 1 117 ? 26.696 53.116 25.274 1.00 22.54 106 TYR A CA 1
ATOM 678 C C . TYR A 1 117 ? 28.121 52.755 25.712 1.00 24.11 106 TYR A C 1
ATOM 679 O O . TYR A 1 117 ? 29.051 53.512 25.445 1.00 23.87 106 TYR A O 1
ATOM 688 N N . LYS A 1 118 ? 28.304 51.617 26.406 1.00 23.33 107 LYS A N 1
ATOM 689 C CA . LYS A 1 118 ? 29.566 51.297 27.010 1.00 25.79 107 LYS A CA 1
ATOM 690 C C . LYS A 1 118 ? 29.876 49.856 26.636 1.00 23.06 107 LYS A C 1
ATOM 691 O O . LYS A 1 118 ? 28.939 49.049 26.485 1.00 20.41 107 LYS A O 1
ATOM 697 N N . VAL A 1 119 ? 31.176 49.568 26.446 1.00 21.19 108 VAL A N 1
ATOM 698 C CA . VAL A 1 119 ? 31.593 48.170 26.340 1.00 20.79 108 VAL A CA 1
ATOM 699 C C . VAL A 1 119 ? 31.676 47.549 27.745 1.00 21.26 108 VAL A C 1
ATOM 700 O O . VAL A 1 119 ? 32.163 48.173 28.704 1.00 21.39 108 VAL A O 1
ATOM 704 N N . GLU A 1 120 ? 31.151 46.325 27.889 1.00 19.69 109 GLU A N 1
ATOM 705 C CA . GLU A 1 120 ? 31.279 45.587 29.127 1.00 19.07 109 GLU A CA 1
ATOM 706 C C . GLU A 1 120 ? 32.781 45.507 29.466 1.00 20.51 109 GLU A C 1
ATOM 707 O O . GLU A 1 120 ? 33.597 45.091 28.642 1.00 21.25 109 GLU A O 1
ATOM 713 N N . GLU A 1 121 ? 33.143 45.877 30.689 1.00 22.50 110 GLU A N 1
ATOM 714 C CA . GLU A 1 121 ? 34.574 46.013 31.089 1.00 23.72 110 GLU A CA 1
ATOM 715 C C . GLU A 1 121 ? 35.286 44.662 31.099 1.00 21.71 110 GLU A C 1
ATOM 716 O O . GLU A 1 121 ? 36.479 44.607 30.906 1.00 21.91 110 GLU A O 1
ATOM 722 N N . HIS A 1 122 ? 34.573 43.584 31.312 1.00 21.02 111 HIS A N 1
ATOM 723 C CA . HIS A 1 122 ? 35.235 42.266 31.184 1.00 21.19 111 HIS A CA 1
ATOM 724 C C . HIS A 1 122 ? 35.772 42.063 29.792 1.00 20.54 111 HIS A C 1
ATOM 725 O O . HIS A 1 122 ? 36.749 41.350 29.613 1.00 21.15 111 HIS A O 1
ATOM 732 N N . PHE A 1 123 ? 35.147 42.652 28.794 1.00 20.07 112 PHE A N 1
ATOM 733 C CA . PHE A 1 123 ? 35.530 42.346 27.456 1.00 19.78 112 PHE A CA 1
ATOM 734 C C . PHE A 1 123 ? 36.605 43.216 26.888 1.00 22.74 112 PHE A C 1
ATOM 735 O O . PHE A 1 123 ? 37.296 42.802 25.917 1.00 21.57 112 PHE A O 1
ATOM 743 N N . GLY A 1 124 ? 36.727 44.454 27.424 1.00 24.23 113 GLY A N 1
ATOM 744 C CA . GLY A 1 124 ? 37.777 45.366 27.019 1.00 23.67 113 GLY A CA 1
ATOM 745 C C . GLY A 1 124 ? 37.220 46.779 27.019 1.00 22.73 113 GLY A C 1
ATOM 746 O O . GLY A 1 124 ? 36.332 47.085 27.798 1.00 21.59 113 GLY A O 1
ATOM 747 N N . THR A 1 125 ? 37.724 47.582 26.085 1.00 23.64 114 THR A N 1
ATOM 748 C CA . THR A 1 125 ? 37.385 48.964 25.962 1.00 24.92 114 THR A CA 1
ATOM 749 C C . THR A 1 125 ? 36.799 49.221 24.582 1.00 24.99 114 THR A C 1
ATOM 750 O O . THR A 1 125 ? 36.858 48.408 23.666 1.00 26.15 114 THR A O 1
ATOM 754 N N . LEU A 1 126 ? 36.234 50.373 24.437 1.00 25.68 115 LEU A N 1
ATOM 755 C CA . LEU A 1 126 ? 35.830 50.814 23.116 1.00 25.84 115 LEU A CA 1
ATOM 756 C C . LEU A 1 126 ? 36.957 50.791 22.141 1.00 26.59 115 LEU A C 1
ATOM 757 O O . LEU A 1 126 ? 36.796 50.451 20.970 1.00 27.36 115 LEU A O 1
ATOM 762 N N . ASP A 1 127 ? 38.116 51.261 22.566 1.00 30.12 116 ASP A N 1
ATOM 763 C CA . ASP A 1 127 ? 39.268 51.258 21.649 1.00 31.24 116 ASP A CA 1
ATOM 764 C C . ASP A 1 127 ? 39.603 49.853 21.180 1.00 29.31 116 ASP A C 1
ATOM 765 O O . ASP A 1 127 ? 39.873 49.666 20.006 1.00 30.23 116 ASP A O 1
ATOM 770 N N . ASP A 1 128 ? 39.498 48.846 22.070 1.00 29.90 117 ASP A N 1
ATOM 771 C CA . ASP A 1 128 ? 39.757 47.461 21.673 1.00 26.94 117 ASP A CA 1
ATOM 772 C C . ASP A 1 128 ? 38.749 46.987 20.635 1.00 25.16 117 ASP A C 1
ATOM 773 O O . ASP A 1 128 ? 39.111 46.193 19.717 1.00 23.40 117 ASP A O 1
ATOM 778 N N . PHE A 1 129 ? 37.490 47.386 20.803 1.00 23.44 118 PHE A N 1
ATOM 779 C CA . PHE A 1 129 ? 36.453 47.013 19.823 1.00 23.30 118 PHE A CA 1
ATOM 780 C C . PHE A 1 129 ? 36.688 47.678 18.481 1.00 23.82 118 PHE A C 1
ATOM 781 O O . PHE A 1 129 ? 36.537 47.049 17.447 1.00 21.41 118 PHE A O 1
ATOM 789 N N . LYS A 1 130 ? 37.094 48.937 18.460 1.00 25.42 119 LYS A N 1
ATOM 790 C CA . LYS A 1 130 ? 37.343 49.555 17.146 1.00 26.68 119 LYS A CA 1
ATOM 791 C C . LYS A 1 130 ? 38.453 48.809 16.429 1.00 27.19 119 LYS A C 1
ATOM 792 O O . LYS A 1 130 ? 38.443 48.678 15.238 1.00 28.08 119 LYS A O 1
ATOM 798 N N . ARG A 1 131 ? 39.407 48.291 17.187 1.00 27.83 120 ARG A N 1
ATOM 799 C CA . ARG A 1 131 ? 40.580 47.684 16.637 1.00 27.35 120 ARG A CA 1
ATOM 800 C C . ARG A 1 131 ? 40.199 46.281 16.121 1.00 26.87 120 ARG A C 1
ATOM 801 O O . ARG A 1 131 ? 40.699 45.811 15.122 1.00 25.32 120 ARG A O 1
ATOM 809 N N . LEU A 1 132 ? 39.275 45.640 16.809 1.00 24.88 121 LEU A N 1
ATOM 810 C CA . LEU A 1 132 ? 38.747 44.325 16.329 1.00 25.05 121 LEU A CA 1
ATOM 811 C C . LEU A 1 132 ? 38.123 44.528 14.956 1.00 23.71 121 LEU A C 1
ATOM 812 O O . LEU A 1 132 ? 38.368 43.766 13.995 1.00 22.96 121 LEU A O 1
ATOM 817 N N . VAL A 1 133 ? 37.340 45.598 14.854 1.00 24.08 122 VAL A N 1
ATOM 818 C CA . VAL A 1 133 ? 36.645 45.861 13.619 1.00 24.84 122 VAL A CA 1
ATOM 819 C C . VAL A 1 133 ? 37.612 46.138 12.500 1.00 26.75 122 VAL A C 1
ATOM 820 O O . VAL A 1 133 ? 37.420 45.668 11.397 1.00 25.54 122 VAL A O 1
ATOM 824 N N . LYS A 1 134 ? 38.619 46.946 12.801 1.00 28.00 123 LYS A N 1
ATOM 825 C CA . LYS A 1 134 ? 39.596 47.267 11.830 1.00 31.65 123 LYS A CA 1
ATOM 826 C C . LYS A 1 134 ? 40.385 46.039 11.388 1.00 27.63 123 LYS A C 1
ATOM 827 O O . LYS A 1 134 ? 40.627 45.832 10.190 1.00 25.02 123 LYS A O 1
ATOM 833 N N . GLU A 1 135 ? 40.783 45.221 12.353 1.00 26.73 124 GLU A N 1
ATOM 834 C CA . GLU A 1 135 ? 41.480 44.010 12.038 1.00 27.77 124 GLU A CA 1
ATOM 835 C C . GLU A 1 135 ? 40.651 43.007 11.200 1.00 25.13 124 GLU A C 1
ATOM 836 O O . GLU A 1 135 ? 41.205 42.249 10.382 1.00 25.36 124 GLU A O 1
ATOM 842 N N . ALA A 1 136 ? 39.339 42.972 11.440 1.00 25.01 125 ALA A N 1
ATOM 843 C CA . ALA A 1 136 ? 38.452 42.074 10.689 1.00 23.29 125 ALA A CA 1
ATOM 844 C C . ALA A 1 136 ? 38.352 42.595 9.249 1.00 23.71 125 ALA A C 1
ATOM 845 O O . ALA A 1 136 ? 38.415 41.853 8.302 1.00 22.44 125 ALA A O 1
ATOM 847 N N . HIS A 1 137 ? 38.177 43.896 9.089 1.00 24.02 126 HIS A N 1
ATOM 848 C CA . HIS A 1 137 ? 38.016 44.444 7.759 1.00 23.61 126 HIS A CA 1
ATOM 849 C C . HIS A 1 137 ? 39.285 44.330 6.945 1.00 25.76 126 HIS A C 1
ATOM 850 O O . HIS A 1 137 ? 39.214 44.187 5.742 1.00 25.76 126 HIS A O 1
ATOM 857 N N . LYS A 1 138 ? 40.444 44.425 7.583 1.00 28.18 127 LYS A N 1
ATOM 858 C CA . LYS A 1 138 ? 41.700 44.216 6.898 1.00 30.98 127 LYS A CA 1
ATOM 859 C C . LYS A 1 138 ? 41.746 42.787 6.280 1.00 31.94 127 LYS A C 1
ATOM 860 O O . LYS A 1 138 ? 42.277 42.602 5.215 1.00 30.62 127 LYS A O 1
ATOM 866 N N . ARG A 1 139 ? 41.123 41.806 6.928 1.00 27.55 128 ARG A N 1
ATOM 867 C CA . ARG A 1 139 ? 41.069 40.441 6.382 1.00 27.47 128 ARG A CA 1
ATOM 868 C C . ARG A 1 139 ? 39.785 40.167 5.590 1.00 27.53 128 ARG A C 1
ATOM 869 O O . ARG A 1 139 ? 39.425 39.031 5.321 1.00 30.88 128 ARG A O 1
ATOM 877 N N . ASP A 1 140 ? 39.097 41.229 5.226 1.00 31.64 129 ASP A N 1
ATOM 878 C CA . ASP A 1 140 ? 37.945 41.183 4.353 1.00 31.44 129 ASP A CA 1
ATOM 879 C C . ASP A 1 140 ? 36.772 40.430 5.019 1.00 27.43 129 ASP A C 1
ATOM 880 O O . ASP A 1 140 ? 35.952 39.828 4.342 1.00 24.69 129 ASP A O 1
ATOM 885 N N . MET A 1 141 ? 36.722 40.491 6.345 1.00 24.67 130 MET A N 1
ATOM 886 C CA . MET A 1 141 ? 35.627 39.930 7.114 1.00 23.90 130 MET A CA 1
ATOM 887 C C . MET A 1 141 ? 34.645 40.976 7.685 1.00 24.47 130 MET A C 1
ATOM 888 O O . MET A 1 141 ? 35.073 42.036 8.100 1.00 24.80 130 MET A O 1
ATOM 893 N N . LYS A 1 142 ? 33.334 40.667 7.686 1.00 22.76 131 LYS A N 1
ATOM 894 C CA . LYS A 1 142 ? 32.328 41.566 8.217 1.00 22.94 131 LYS A CA 1
ATOM 895 C C . LYS A 1 142 ? 32.131 41.286 9.672 1.00 22.24 131 LYS A C 1
ATOM 896 O O . LYS A 1 142 ? 32.409 40.189 10.136 1.00 20.68 131 LYS A O 1
ATOM 902 N N . VAL A 1 143 ? 31.612 42.284 10.395 1.00 21.75 132 VAL A N 1
ATOM 903 C CA . VAL A 1 143 ? 31.342 42.165 11.831 1.00 21.05 132 VAL A CA 1
ATOM 904 C C . VAL A 1 143 ? 29.876 42.529 12.078 1.00 21.12 132 VAL A C 1
ATOM 905 O O . VAL A 1 143 ? 29.444 43.673 11.777 1.00 22.07 132 VAL A O 1
ATOM 909 N N . ILE A 1 144 ? 29.139 41.562 12.657 1.00 21.66 133 ILE A N 1
ATOM 910 C CA A ILE A 1 144 ? 27.743 41.759 13.085 0.50 20.84 133 ILE A CA 1
ATOM 911 C CA B ILE A 1 144 ? 27.732 41.710 13.073 0.50 19.72 133 ILE A CA 1
ATOM 912 C C . ILE A 1 144 ? 27.702 41.776 14.609 1.00 20.38 133 ILE A C 1
ATOM 913 O O . ILE A 1 144 ? 28.255 40.905 15.275 1.00 17.23 133 ILE A O 1
ATOM 922 N N . LEU A 1 145 ? 27.073 42.789 15.173 1.00 17.90 134 LEU A N 1
ATOM 923 C CA . LEU A 1 145 ? 26.850 42.785 16.607 1.00 19.34 134 LEU A CA 1
ATOM 924 C C . LEU A 1 145 ? 25.434 42.366 16.982 1.00 17.24 134 LEU A C 1
ATOM 925 O O . LEU A 1 145 ? 24.508 42.816 16.411 1.00 17.61 134 LEU A O 1
ATOM 930 N N . ASP A 1 146 ? 25.326 41.608 18.055 1.00 19.58 135 ASP A N 1
ATOM 931 C CA . ASP A 1 146 ? 24.077 41.290 18.665 1.00 17.91 135 ASP A CA 1
ATOM 932 C C . ASP A 1 146 ? 23.565 42.543 19.334 1.00 18.11 135 ASP A C 1
ATOM 933 O O . ASP A 1 146 ? 24.296 43.301 19.961 1.00 17.72 135 ASP A O 1
ATOM 938 N N . PHE A 1 147 ? 22.301 42.827 19.086 1.00 18.14 136 PHE A N 1
ATOM 939 C CA . PHE A 1 147 ? 21.753 44.111 19.423 1.00 20.59 136 PHE A CA 1
ATOM 940 C C . PHE A 1 147 ? 20.390 43.905 20.048 1.00 22.73 136 PHE A C 1
ATOM 941 O O . PHE A 1 147 ? 19.547 43.182 19.491 1.00 22.12 136 PHE A O 1
ATOM 949 N N . VAL A 1 148 ? 20.157 44.565 21.178 1.00 20.85 137 VAL A N 1
ATOM 950 C CA . VAL A 1 148 ? 18.956 44.311 22.003 1.00 19.17 137 VAL A CA 1
ATOM 951 C C . VAL A 1 148 ? 18.186 45.577 22.062 1.00 20.30 137 VAL A C 1
ATOM 952 O O . VAL A 1 148 ? 18.764 46.638 22.476 1.00 20.00 137 VAL A O 1
ATOM 956 N N . VAL A 1 149 ? 16.902 45.494 21.704 1.00 19.46 138 VAL A N 1
ATOM 957 C CA . VAL A 1 149 ? 15.968 46.621 21.940 1.00 22.86 138 VAL A CA 1
ATOM 958 C C . VAL A 1 149 ? 14.761 46.299 22.811 1.00 21.80 138 VAL A C 1
ATOM 959 O O . VAL A 1 149 ? 14.054 47.208 23.244 1.00 21.75 138 VAL A O 1
ATOM 963 N N . ASN A 1 150 ? 14.554 45.020 23.114 1.00 19.58 139 ASN A N 1
ATOM 964 C CA . ASN A 1 150 ? 13.367 44.631 23.789 1.00 19.67 139 ASN A CA 1
ATOM 965 C C . ASN A 1 150 ? 13.348 44.950 25.315 1.00 20.98 139 ASN A C 1
ATOM 966 O O . ASN A 1 150 ? 12.282 45.267 25.884 1.00 20.86 139 ASN A O 1
ATOM 971 N N . HIS A 1 151 ? 14.485 44.806 25.981 1.00 20.57 140 HIS A N 1
ATOM 972 C CA . HIS A 1 151 ? 14.533 44.837 27.421 1.00 21.61 140 HIS A CA 1
ATOM 973 C C . HIS A 1 151 ? 15.877 45.322 27.917 1.00 22.15 140 HIS A C 1
ATOM 974 O O . HIS A 1 151 ? 16.900 45.296 27.147 1.00 20.37 140 HIS A O 1
ATOM 981 N N . THR A 1 152 ? 15.902 45.674 29.206 1.00 20.72 141 THR A N 1
ATOM 982 C CA . THR A 1 152 ? 17.157 45.843 29.897 1.00 20.32 141 THR A CA 1
ATOM 983 C C . THR A 1 152 ? 17.447 44.686 30.810 1.00 21.23 141 THR A C 1
ATOM 984 O O . THR A 1 152 ? 16.667 43.717 30.922 1.00 20.48 141 THR A O 1
ATOM 988 N N . GLY A 1 153 ? 18.617 44.725 31.416 1.00 22.34 142 GLY A N 1
ATOM 989 C CA . GLY A 1 153 ? 18.876 43.871 32.545 1.00 23.42 142 GLY A CA 1
ATOM 990 C C . GLY A 1 153 ? 17.881 44.119 33.670 1.00 25.33 142 GLY A C 1
ATOM 991 O O . GLY A 1 153 ? 17.244 45.216 33.783 1.00 24.70 142 GLY A O 1
ATOM 992 N N . TYR A 1 154 ? 17.773 43.100 34.530 1.00 25.16 143 TYR A N 1
ATOM 993 C CA . TYR A 1 154 ? 16.892 43.142 35.700 1.00 27.95 143 TYR A CA 1
ATOM 994 C C . TYR A 1 154 ? 17.153 44.333 36.611 1.00 29.03 143 TYR A C 1
ATOM 995 O O . TYR A 1 154 ? 16.260 44.812 37.272 1.00 27.60 143 TYR A O 1
ATOM 1004 N N . ASN A 1 155 ? 18.378 44.819 36.627 1.00 28.55 144 ASN A N 1
ATOM 1005 C CA . ASN A 1 155 ? 18.772 45.832 37.593 1.00 33.55 144 ASN A CA 1
ATOM 1006 C C . ASN A 1 155 ? 19.249 47.099 36.942 1.00 33.68 144 ASN A C 1
ATOM 1007 O O . ASN A 1 155 ? 20.100 47.793 37.468 1.00 39.63 144 ASN A O 1
ATOM 1012 N N . HIS A 1 156 ? 18.729 47.403 35.766 1.00 32.19 145 HIS A N 1
ATOM 1013 C CA . HIS A 1 156 ? 19.141 48.629 35.064 1.00 32.34 145 HIS A CA 1
ATOM 1014 C C . HIS A 1 156 ? 18.773 49.778 35.926 1.00 30.94 145 HIS A C 1
ATOM 1015 O O . HIS A 1 156 ? 17.708 49.782 36.480 1.00 32.05 145 HIS A O 1
ATOM 1022 N N . PRO A 1 157 ? 19.629 50.797 36.023 1.00 33.84 146 PRO A N 1
ATOM 1023 C CA . PRO A 1 157 ? 19.244 51.939 36.859 1.00 34.96 146 PRO A CA 1
ATOM 1024 C C . PRO A 1 157 ? 17.892 52.650 36.557 1.00 35.87 146 PRO A C 1
ATOM 1025 O O . PRO A 1 157 ? 17.271 53.324 37.450 1.00 34.76 146 PRO A O 1
ATOM 1029 N N . TRP A 1 158 ? 17.474 52.614 35.291 1.00 33.50 147 TRP A N 1
ATOM 1030 C CA . TRP A 1 158 ? 16.239 53.321 34.875 1.00 32.97 147 TRP A CA 1
ATOM 1031 C C . TRP A 1 158 ? 15.017 52.880 35.657 1.00 33.47 147 TRP A C 1
ATOM 1032 O O . TRP A 1 158 ? 14.076 53.620 35.761 1.00 34.09 147 TRP A O 1
ATOM 1043 N N . LEU A 1 159 ? 14.996 51.631 36.129 1.00 35.92 148 LEU A N 1
ATOM 1044 C CA . LEU A 1 159 ? 13.856 51.156 36.920 1.00 39.69 148 LEU A CA 1
ATOM 1045 C C . LEU A 1 159 ? 13.604 51.922 38.236 1.00 40.87 148 LEU A C 1
ATOM 1046 O O . LEU A 1 159 ? 12.483 51.947 38.708 1.00 42.74 148 LEU A O 1
ATOM 1051 N N . ASN A 1 160 ? 14.637 52.537 38.802 1.00 41.90 149 ASN A N 1
ATOM 1052 C CA . ASN A 1 160 ? 14.513 53.350 40.049 1.00 46.19 149 ASN A CA 1
ATOM 1053 C C . ASN A 1 160 ? 14.451 54.820 39.745 1.00 44.29 149 ASN A C 1
ATOM 1054 O O . ASN A 1 160 ? 14.690 55.630 40.626 1.00 47.15 149 ASN A O 1
ATOM 1059 N N . ASP A 1 161 ? 14.213 55.164 38.481 1.00 41.14 150 ASP A N 1
ATOM 1060 C CA . ASP A 1 161 ? 14.201 56.539 38.079 1.00 41.13 150 ASP A CA 1
ATOM 1061 C C . ASP A 1 161 ? 12.789 56.896 37.760 1.00 37.74 150 ASP A C 1
ATOM 1062 O O . ASP A 1 161 ? 12.256 56.416 36.778 1.00 36.18 150 ASP A O 1
ATOM 1067 N N . PRO A 1 162 ? 12.179 57.774 38.572 1.00 37.47 151 PRO A N 1
ATOM 1068 C CA . PRO A 1 162 ? 10.799 58.236 38.351 1.00 37.61 151 PRO A CA 1
ATOM 1069 C C . PRO A 1 162 ? 10.590 58.905 37.013 1.00 37.23 151 PRO A C 1
ATOM 1070 O O . PRO A 1 162 ? 9.492 58.825 36.463 1.00 39.18 151 PRO A O 1
ATOM 1074 N N . ALA A 1 163 ? 11.631 59.545 36.479 1.00 37.47 152 ALA A N 1
ATOM 1075 C CA . ALA A 1 163 ? 11.498 60.234 35.180 1.00 38.38 152 ALA A CA 1
ATOM 1076 C C . ALA A 1 163 ? 11.397 59.185 34.069 1.00 36.47 152 ALA A C 1
ATOM 1077 O O . ALA A 1 163 ? 11.114 59.499 32.936 1.00 37.89 152 ALA A O 1
ATOM 1079 N N . LYS A 1 164 ? 11.621 57.931 34.398 1.00 35.07 153 LYS A N 1
ATOM 1080 C CA . LYS A 1 164 ? 11.505 56.870 33.410 1.00 34.80 153 LYS A CA 1
ATOM 1081 C C . LYS A 1 164 ? 10.455 55.858 33.709 1.00 34.74 153 LYS A C 1
ATOM 1082 O O . LYS A 1 164 ? 10.496 54.719 33.240 1.00 33.26 153 LYS A O 1
ATOM 1088 N N . LYS A 1 165 ? 9.496 56.277 34.472 1.00 38.28 154 LYS A N 1
ATOM 1089 C CA . LYS A 1 165 ? 8.371 55.423 34.794 1.00 43.67 154 LYS A CA 1
ATOM 1090 C C . LYS A 1 165 ? 7.759 54.850 33.536 1.00 42.93 154 LYS A C 1
ATOM 1091 O O . LYS A 1 165 ? 7.542 53.636 33.431 1.00 44.05 154 LYS A O 1
ATOM 1097 N N . ASP A 1 166 ? 7.553 55.690 32.547 1.00 37.41 155 ASP A N 1
ATOM 1098 C CA . ASP A 1 166 ? 6.781 55.271 31.400 1.00 37.87 155 ASP A CA 1
ATOM 1099 C C . ASP A 1 166 ? 7.681 54.739 30.316 1.00 34.76 155 ASP A C 1
ATOM 1100 O O . ASP A 1 166 ? 7.242 54.673 29.150 1.00 32.72 155 ASP A O 1
ATOM 1105 N N . TRP A 1 167 ? 8.929 54.393 30.660 1.00 31.04 156 TRP A N 1
ATOM 1106 C CA . TRP A 1 167 ? 9.809 53.767 29.687 1.00 29.38 156 TRP A CA 1
ATOM 1107 C C . TRP A 1 167 ? 9.611 52.270 29.620 1.00 27.13 156 TRP A C 1
ATOM 1108 O O . TRP A 1 167 ? 10.158 51.635 28.744 1.00 25.41 156 TRP A O 1
ATOM 1119 N N . PHE A 1 168 ? 8.826 51.708 30.535 1.00 26.33 157 PHE A N 1
ATOM 1120 C CA . PHE A 1 168 ? 8.682 50.275 30.596 1.00 25.20 157 PHE A CA 1
ATOM 1121 C C . PHE A 1 168 ? 7.215 49.950 30.543 1.00 27.63 157 PHE A C 1
ATOM 1122 O O . PHE A 1 168 ? 6.402 50.736 30.985 1.00 27.17 157 PHE A O 1
ATOM 1130 N N . HIS A 1 169 ? 6.871 48.836 29.913 1.00 25.48 158 HIS A N 1
ATOM 1131 C CA . HIS A 1 169 ? 5.514 48.308 30.029 1.00 27.48 158 HIS A CA 1
ATOM 1132 C C . HIS A 1 169 ? 5.250 47.815 31.447 1.00 28.84 158 HIS A C 1
ATOM 1133 O O . HIS A 1 169 ? 6.166 47.407 32.168 1.00 26.76 158 HIS A O 1
ATOM 1140 N N . GLU A 1 170 ? 3.977 47.779 31.781 1.00 30.90 159 GLU A N 1
ATOM 1141 C CA . GLU A 1 170 ? 3.530 47.196 33.031 1.00 35.92 159 GLU A CA 1
ATOM 1142 C C . GLU A 1 170 ? 4.196 45.833 33.277 1.00 35.03 159 GLU A C 1
ATOM 1143 O O . GLU A 1 170 ? 4.227 44.973 32.416 1.00 33.16 159 GLU A O 1
ATOM 1149 N N . LYS A 1 171 ? 4.730 45.659 34.467 1.00 34.74 160 LYS A N 1
ATOM 1150 C CA . LYS A 1 171 ? 5.436 44.430 34.793 1.00 36.24 160 LYS A CA 1
ATOM 1151 C C . LYS A 1 171 ? 4.449 43.278 34.891 1.00 38.97 160 LYS A C 1
ATOM 1152 O O . LYS A 1 171 ? 3.646 43.197 35.837 1.00 36.61 160 LYS A O 1
ATOM 1158 N N . LYS A 1 172 ? 4.438 42.451 33.866 1.00 41.39 161 LYS A N 1
ATOM 1159 C CA . LYS A 1 172 ? 3.774 41.156 33.894 1.00 43.01 161 LYS A CA 1
ATOM 1160 C C . LYS A 1 172 ? 4.424 40.164 32.968 1.00 43.11 161 LYS A C 1
ATOM 1161 O O . LYS A 1 172 ? 4.988 40.519 31.941 1.00 42.28 161 LYS A O 1
ATOM 1167 N N . ASP A 1 173 ? 4.314 38.912 33.380 1.00 47.92 162 ASP A N 1
ATOM 1168 C CA . ASP A 1 173 ? 4.625 37.729 32.576 1.00 51.89 162 ASP A CA 1
ATOM 1169 C C . ASP A 1 173 ? 3.790 37.626 31.332 1.00 47.62 162 ASP A C 1
ATOM 1170 O O . ASP A 1 173 ? 2.674 38.159 31.218 1.00 44.93 162 ASP A O 1
ATOM 1175 N N . ILE A 1 174 ? 4.374 36.929 30.379 1.00 47.87 163 ILE A N 1
ATOM 1176 C CA . ILE A 1 174 ? 3.689 36.546 29.176 1.00 48.28 163 ILE A CA 1
ATOM 1177 C C . ILE A 1 174 ? 3.082 35.196 29.527 1.00 51.43 163 ILE A C 1
ATOM 1178 O O . ILE A 1 174 ? 3.799 34.245 29.849 1.00 51.95 163 ILE A O 1
ATOM 1183 N N . PHE A 1 175 ? 1.767 35.074 29.472 1.00 59.11 164 PHE A N 1
ATOM 1184 C CA . PHE A 1 175 ? 1.227 33.714 29.597 1.00 61.02 164 PHE A CA 1
ATOM 1185 C C . PHE A 1 175 ? 0.510 33.187 28.404 1.00 57.33 164 PHE A C 1
ATOM 1186 O O . PHE A 1 175 ? 0.731 32.031 28.066 1.00 58.28 164 PHE A O 1
ATOM 1194 N N . ASN A 1 176 ? -0.319 34.000 27.759 1.00 52.41 165 ASN A N 1
ATOM 1195 C CA . ASN A 1 176 ? -0.908 33.567 26.490 1.00 51.59 165 ASN A CA 1
ATOM 1196 C C . ASN A 1 176 ? -0.030 33.920 25.268 1.00 46.05 165 ASN A C 1
ATOM 1197 O O . ASN A 1 176 ? -0.093 35.017 24.741 1.00 45.30 165 ASN A O 1
ATOM 1202 N N . TRP A 1 177 ? 0.752 32.949 24.826 1.00 46.99 166 TRP A N 1
ATOM 1203 C CA . TRP A 1 177 ? 1.700 33.118 23.736 1.00 44.11 166 TRP A CA 1
ATOM 1204 C C . TRP A 1 177 ? 1.035 33.259 22.392 1.00 45.55 166 TRP A C 1
ATOM 1205 O O . TRP A 1 177 ? 1.680 33.640 21.420 1.00 45.77 166 TRP A O 1
ATOM 1216 N N . ALA A 1 178 ? -0.266 33.015 22.341 1.00 47.88 167 ALA A N 1
ATOM 1217 C CA . ALA A 1 178 ? -1.004 33.087 21.099 1.00 45.47 167 ALA A CA 1
ATOM 1218 C C . ALA A 1 178 ? -1.552 34.490 20.929 1.00 48.60 167 ALA A C 1
ATOM 1219 O O . ALA A 1 178 ? -2.177 34.775 19.891 1.00 46.29 167 ALA A O 1
ATOM 1221 N N . ASN A 1 179 ? -1.355 35.357 21.944 1.00 40.69 168 ASN A N 1
ATOM 1222 C CA . ASN A 1 179 ? -1.805 36.722 21.882 1.00 40.09 168 ASN A CA 1
ATOM 1223 C C . ASN A 1 179 ? -0.562 37.515 21.588 1.00 38.54 168 ASN A C 1
ATOM 1224 O O . ASN A 1 179 ? 0.333 37.613 22.446 1.00 34.51 168 ASN A O 1
ATOM 1229 N N . GLN A 1 180 ? -0.484 38.082 20.399 1.00 35.96 169 GLN A N 1
ATOM 1230 C CA . GLN A 1 180 ? 0.786 38.627 19.948 1.00 34.33 169 GLN A CA 1
ATOM 1231 C C . GLN A 1 180 ? 1.062 39.919 20.683 1.00 36.08 169 GLN A C 1
ATOM 1232 O O . GLN A 1 180 ? 2.202 40.334 20.810 1.00 30.64 169 GLN A O 1
ATOM 1238 N N . GLN A 1 181 ? -0.013 40.526 21.176 1.00 34.74 170 GLN A N 1
ATOM 1239 C CA . GLN A 1 181 ? 0.061 41.711 22.028 1.00 36.73 170 GLN A CA 1
ATOM 1240 C C . GLN A 1 181 ? 0.751 41.444 23.270 1.00 34.52 170 GLN A C 1
ATOM 1241 O O . GLN A 1 181 ? 1.586 42.204 23.718 1.00 33.98 170 GLN A O 1
ATOM 1247 N N . GLU A 1 182 ? 0.328 40.387 23.906 1.00 33.78 171 GLU A N 1
ATOM 1248 C CA . GLU A 1 182 ? 0.904 40.000 25.165 1.00 33.67 171 GLU A CA 1
ATOM 1249 C C . GLU A 1 182 ? 2.371 39.618 24.978 1.00 29.24 171 GLU A C 1
ATOM 1250 O O . GLU A 1 182 ? 3.239 39.887 25.832 1.00 27.23 171 GLU A O 1
ATOM 1256 N N . VAL A 1 183 ? 2.655 38.957 23.849 1.00 26.96 172 VAL A N 1
ATOM 1257 C CA . VAL A 1 183 ? 4.026 38.598 23.509 1.00 25.88 172 VAL A CA 1
ATOM 1258 C C . VAL A 1 183 ? 4.907 39.839 23.449 1.00 25.33 172 VAL A C 1
ATOM 1259 O O . VAL A 1 183 ? 6.054 39.789 23.932 1.00 24.95 172 VAL A O 1
ATOM 1263 N N . GLU A 1 184 ? 4.383 40.893 22.822 1.00 23.77 173 GLU A N 1
ATOM 1264 C CA . GLU A 1 184 ? 5.079 42.146 22.630 1.00 23.20 173 GLU A CA 1
ATOM 1265 C C . GLU A 1 184 ? 5.160 43.036 23.873 1.00 24.78 173 GLU A C 1
ATOM 1266 O O . GLU A 1 184 ? 6.152 43.759 24.010 1.00 21.96 173 GLU A O 1
ATOM 1272 N N . ASN A 1 185 ? 4.167 42.944 24.770 1.00 26.43 174 ASN A N 1
ATOM 1273 C CA . ASN A 1 185 ? 4.086 43.820 25.973 1.00 28.18 174 ASN A CA 1
ATOM 1274 C C . ASN A 1 185 ? 4.591 43.255 27.273 1.00 26.46 174 ASN A C 1
ATOM 1275 O O . ASN A 1 185 ? 4.934 44.012 28.149 1.00 26.42 174 ASN A O 1
ATOM 1280 N N . GLY A 1 186 ? 4.665 41.939 27.384 1.00 25.12 175 GLY A N 1
ATOM 1281 C CA . GLY A 1 186 ? 5.024 41.285 28.623 1.00 26.09 175 GLY A CA 1
ATOM 1282 C C . GLY A 1 186 ? 6.535 41.205 28.844 1.00 27.26 175 GLY A C 1
ATOM 1283 O O . GLY A 1 186 ? 7.330 41.400 27.915 1.00 26.96 175 GLY A O 1
ATOM 1284 N N . TRP A 1 187 ? 6.898 40.928 30.087 1.00 27.01 176 TRP A N 1
ATOM 1285 C CA . TRP A 1 187 ? 8.269 40.873 30.536 1.00 26.49 176 TRP A CA 1
ATOM 1286 C C . TRP A 1 187 ? 8.785 39.453 30.319 1.00 27.81 176 TRP A C 1
ATOM 1287 O O . TRP A 1 187 ? 8.400 38.532 31.027 1.00 30.51 176 TRP A O 1
ATOM 1298 N N . LEU A 1 188 ? 9.617 39.283 29.303 1.00 26.19 177 LEU A N 1
ATOM 1299 C CA . LEU A 1 188 ? 10.152 38.002 28.924 1.00 28.22 177 LEU A CA 1
ATOM 1300 C C . LEU A 1 188 ? 11.147 37.549 29.995 1.00 28.44 177 LEU A C 1
ATOM 1301 O O . LEU A 1 188 ? 12.127 38.236 30.226 1.00 25.98 177 LEU A O 1
ATOM 1306 N N . PHE A 1 189 ? 10.882 36.398 30.616 1.00 29.36 178 PHE A N 1
ATOM 1307 C CA . PHE A 1 189 ? 11.746 35.878 31.701 1.00 29.58 178 PHE A CA 1
ATOM 1308 C C . PHE A 1 189 ? 11.873 36.907 32.861 1.00 28.05 178 PHE A C 1
ATOM 1309 O O . PHE A 1 189 ? 12.872 36.936 33.506 1.00 27.47 178 PHE A O 1
ATOM 1317 N N . GLY A 1 190 ? 10.891 37.789 33.078 1.00 26.35 179 GLY A N 1
ATOM 1318 C CA . GLY A 1 190 ? 11.031 38.857 34.033 1.00 27.82 179 GLY A CA 1
ATOM 1319 C C . GLY A 1 190 ? 11.972 39.985 33.582 1.00 27.08 179 GLY A C 1
ATOM 1320 O O . GLY A 1 190 ? 12.315 40.891 34.395 1.00 27.69 179 GLY A O 1
ATOM 1321 N N . LEU A 1 191 ? 12.363 40.012 32.307 1.00 26.18 180 LEU A N 1
ATOM 1322 C CA . LEU A 1 191 ? 13.253 41.123 31.862 1.00 26.61 180 LEU A CA 1
ATOM 1323 C C . LEU A 1 191 ? 12.444 42.415 31.660 1.00 26.33 180 LEU A C 1
ATOM 1324 O O . LEU A 1 191 ? 11.491 42.378 30.918 1.00 27.98 180 LEU A O 1
ATOM 1329 N N . PRO A 1 192 ? 12.833 43.530 32.326 1.00 24.76 181 PRO A N 1
ATOM 1330 C CA . PRO A 1 192 ? 12.118 44.809 32.088 1.00 24.90 181 PRO A CA 1
ATOM 1331 C C . PRO A 1 192 ? 11.902 45.159 30.596 1.00 24.18 181 PRO A C 1
ATOM 1332 O O . PRO A 1 192 ? 12.841 45.409 29.847 1.00 22.28 181 PRO A O 1
ATOM 1336 N N . ASP A 1 193 ? 10.643 45.210 30.217 1.00 24.37 182 ASP A N 1
ATOM 1337 C CA . ASP A 1 193 ? 10.220 45.355 28.837 1.00 24.41 182 ASP A CA 1
ATOM 1338 C C . ASP A 1 193 ? 10.035 46.790 28.424 1.00 23.68 182 ASP A C 1
ATOM 1339 O O . ASP A 1 193 ? 9.162 47.493 28.940 1.00 24.83 182 ASP A O 1
ATOM 1344 N N . LEU A 1 194 ? 10.955 47.256 27.594 1.00 22.51 183 LEU A N 1
ATOM 1345 C CA . LEU A 1 194 ? 10.983 48.632 27.097 1.00 23.56 183 LEU A CA 1
ATOM 1346 C C . LEU A 1 194 ? 9.729 48.944 26.301 1.00 24.78 183 LEU A C 1
ATOM 1347 O O . LEU A 1 194 ? 9.174 48.057 25.591 1.00 24.30 183 LEU A O 1
ATOM 1352 N N . ALA A 1 195 ? 9.255 50.188 26.438 1.00 25.72 184 ALA A N 1
ATOM 1353 C CA . ALA A 1 195 ? 7.997 50.596 25.821 1.00 27.60 184 ALA A CA 1
ATOM 1354 C C . ALA A 1 195 ? 8.295 51.421 24.581 1.00 27.65 184 ALA A C 1
ATOM 1355 O O . ALA A 1 195 ? 8.323 52.635 24.666 1.00 27.47 184 ALA A O 1
ATOM 1357 N N . GLN A 1 196 ? 8.488 50.765 23.435 1.00 26.80 185 GLN A N 1
ATOM 1358 C CA . GLN A 1 196 ? 8.888 51.497 22.214 1.00 27.08 185 GLN A CA 1
ATOM 1359 C C . GLN A 1 196 ? 7.799 52.502 21.751 1.00 28.87 185 GLN A C 1
ATOM 1360 O O . GLN A 1 196 ? 8.096 53.396 20.999 1.00 28.03 185 GLN A O 1
ATOM 1366 N N . GLU A 1 197 ? 6.561 52.307 22.195 1.00 29.51 186 GLU A N 1
ATOM 1367 C CA . GLU A 1 197 ? 5.450 53.222 21.921 1.00 32.53 186 GLU A CA 1
ATOM 1368 C C . GLU A 1 197 ? 5.712 54.603 22.452 1.00 32.86 186 GLU A C 1
ATOM 1369 O O . GLU A 1 197 ? 5.095 55.561 21.994 1.00 32.88 186 GLU A O 1
ATOM 1375 N N . ASN A 1 198 ? 6.534 54.707 23.506 1.00 32.49 187 ASN A N 1
ATOM 1376 C CA . ASN A 1 198 ? 6.933 56.007 24.065 1.00 30.97 187 ASN A CA 1
ATOM 1377 C C . ASN A 1 198 ? 8.002 56.638 23.165 1.00 30.61 187 ASN A C 1
ATOM 1378 O O . ASN A 1 198 ? 9.086 56.047 22.998 1.00 27.79 187 ASN A O 1
ATOM 1383 N N . PRO A 1 199 ? 7.739 57.832 22.592 1.00 31.02 188 PRO A N 1
ATOM 1384 C CA . PRO A 1 199 ? 8.718 58.335 21.611 1.00 31.47 188 PRO A CA 1
ATOM 1385 C C . PRO A 1 199 ? 10.140 58.613 22.200 1.00 31.47 188 PRO A C 1
ATOM 1386 O O . PRO A 1 199 ? 11.152 58.548 21.494 1.00 30.94 188 PRO A O 1
ATOM 1390 N N . GLU A 1 200 ? 10.224 58.897 23.487 1.00 32.69 189 GLU A N 1
ATOM 1391 C CA . GLU A 1 200 ? 11.516 58.996 24.152 1.00 31.97 189 GLU A CA 1
ATOM 1392 C C . GLU A 1 200 ? 12.246 57.636 24.104 1.00 29.77 189 GLU A C 1
ATOM 1393 O O . GLU A 1 200 ? 13.451 57.578 24.070 1.00 28.05 189 GLU A O 1
ATOM 1399 N N . VAL A 1 201 ? 11.514 56.553 24.224 1.00 28.87 190 VAL A N 1
ATOM 1400 C CA . VAL A 1 201 ? 12.169 55.239 24.259 1.00 27.47 190 VAL A CA 1
ATOM 1401 C C . VAL A 1 201 ? 12.670 54.844 22.895 1.00 29.15 190 VAL A C 1
ATOM 1402 O O . VAL A 1 201 ? 13.825 54.40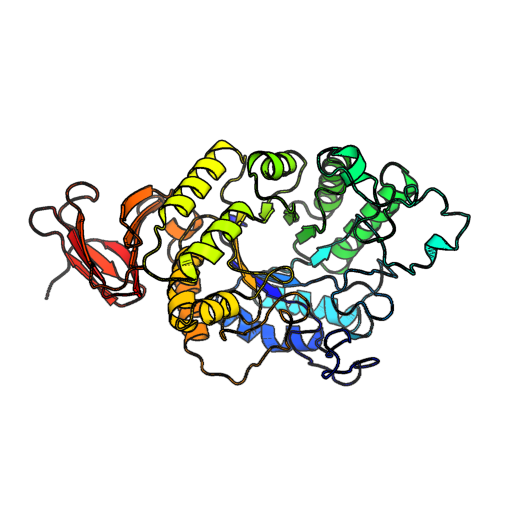8 22.706 1.00 28.91 190 VAL A O 1
ATOM 1406 N N . LYS A 1 202 ? 11.771 54.993 21.942 1.00 31.29 191 LYS A N 1
ATOM 1407 C CA . LYS A 1 202 ? 12.063 54.773 20.549 1.00 32.13 191 LYS A CA 1
ATOM 1408 C C . LYS A 1 202 ? 13.251 55.600 20.050 1.00 30.85 191 LYS A C 1
ATOM 1409 O O . LYS A 1 202 ? 14.200 55.096 19.496 1.00 29.05 191 LYS A O 1
ATOM 1415 N N . THR A 1 203 ? 13.197 56.889 20.275 1.00 30.09 192 THR A N 1
ATOM 1416 C CA . THR A 1 203 ? 14.333 57.750 20.010 1.00 30.40 192 THR A CA 1
ATOM 1417 C C . THR A 1 203 ? 15.622 57.349 20.725 1.00 27.93 192 THR A C 1
ATOM 1418 O O . THR A 1 203 ? 16.686 57.410 20.158 1.00 28.14 192 THR A O 1
ATOM 1422 N N . TYR A 1 204 ? 15.597 56.972 21.990 1.00 27.08 193 TYR A N 1
ATOM 1423 C CA . TYR A 1 204 ? 16.852 56.571 22.584 1.00 26.55 193 TYR A CA 1
ATOM 1424 C C . TYR A 1 204 ? 17.476 55.343 21.841 1.00 26.78 193 TYR A C 1
ATOM 1425 O O . TYR A 1 204 ? 18.678 55.268 21.646 1.00 25.14 193 TYR A O 1
ATOM 1434 N N . LEU A 1 205 ? 16.609 54.422 21.435 1.00 24.96 194 LEU A N 1
ATOM 1435 C CA . LEU A 1 205 ? 17.027 53.156 20.838 1.00 24.55 194 LEU A CA 1
ATOM 1436 C C . LEU A 1 205 ? 17.552 53.426 19.427 1.00 26.02 194 LEU A C 1
ATOM 1437 O O . LEU A 1 205 ? 18.603 52.920 19.068 1.00 26.47 194 LEU A O 1
ATOM 1442 N N . PHE A 1 206 ? 16.863 54.257 18.655 1.00 26.40 195 PHE A N 1
ATOM 1443 C CA . PHE A 1 206 ? 17.375 54.620 17.336 1.00 28.49 195 PHE A CA 1
ATOM 1444 C C . PHE A 1 206 ? 18.755 55.300 17.467 1.00 29.01 195 PHE A C 1
ATOM 1445 O O . PHE A 1 206 ? 19.669 54.992 16.684 1.00 29.51 195 PHE A O 1
ATOM 1453 N N . ASP A 1 207 ? 18.883 56.271 18.381 1.00 30.28 196 ASP A N 1
ATOM 1454 C CA . ASP A 1 207 ? 20.141 57.028 18.511 1.00 29.89 196 ASP A CA 1
ATOM 1455 C C . ASP A 1 207 ? 21.301 56.117 18.872 1.00 28.24 196 ASP A C 1
ATOM 1456 O O . ASP A 1 207 ? 22.418 56.277 18.336 1.00 27.58 196 ASP A O 1
ATOM 1461 N N . VAL A 1 208 ? 21.077 55.166 19.794 1.00 26.81 197 VAL A N 1
ATOM 1462 C CA . VAL A 1 208 ? 22.161 54.310 20.207 1.00 25.78 197 VAL A CA 1
ATOM 1463 C C . VAL A 1 208 ? 22.473 53.284 19.114 1.00 24.39 197 VAL A C 1
ATOM 1464 O O . VAL A 1 208 ? 23.643 52.936 18.890 1.00 23.42 197 VAL A O 1
ATOM 1468 N N . ALA A 1 209 ? 21.444 52.842 18.377 1.00 23.61 198 ALA A N 1
ATOM 1469 C CA . ALA A 1 209 ? 21.722 51.972 17.183 1.00 23.53 198 ALA A CA 1
ATOM 1470 C C . ALA A 1 209 ? 22.609 52.680 16.142 1.00 23.41 198 ALA A C 1
ATOM 1471 O O . ALA A 1 209 ? 23.584 52.091 15.641 1.00 22.56 198 ALA A O 1
ATOM 1473 N N . LYS A 1 210 ? 22.341 53.960 15.921 1.00 24.61 199 LYS A N 1
ATOM 1474 C CA . LYS A 1 210 ? 23.093 54.756 14.930 1.00 24.60 199 LYS A CA 1
ATOM 1475 C C . LYS A 1 210 ? 24.494 54.977 15.433 1.00 24.03 199 LYS A C 1
ATOM 1476 O O . LYS A 1 210 ? 25.444 54.810 14.708 1.00 25.10 199 LYS A O 1
ATOM 1482 N N . TRP A 1 211 ? 24.604 55.228 16.726 1.00 25.39 200 TRP A N 1
ATOM 1483 C CA . TRP A 1 211 ? 25.860 55.675 17.372 1.00 25.51 200 TRP A CA 1
ATOM 1484 C C . TRP A 1 211 ? 26.886 54.579 17.215 1.00 24.41 200 TRP A C 1
ATOM 1485 O O . TRP A 1 211 ? 28.012 54.859 16.745 1.00 24.79 200 TRP A O 1
ATOM 1496 N N . TRP A 1 212 ? 26.535 53.332 17.522 1.00 23.68 201 TRP A N 1
ATOM 1497 C CA . TRP A 1 212 ? 27.532 52.300 17.359 1.00 23.04 201 TRP A CA 1
ATOM 1498 C C . TRP A 1 212 ? 28.033 52.154 15.898 1.00 22.59 201 TRP A C 1
ATOM 1499 O O . TRP A 1 212 ? 29.194 51.828 15.659 1.00 24.22 201 TRP A O 1
ATOM 1510 N N . ILE A 1 213 ? 27.142 52.311 14.942 1.00 23.63 202 ILE A N 1
ATOM 1511 C CA . ILE A 1 213 ? 27.502 52.207 13.546 1.00 23.52 202 ILE A CA 1
ATOM 1512 C C . ILE A 1 213 ? 28.444 53.327 13.174 1.00 26.81 202 ILE A C 1
ATOM 1513 O O . ILE A 1 213 ? 29.490 53.083 12.526 1.00 25.75 202 ILE A O 1
ATOM 1518 N N . GLN A 1 214 ? 28.098 54.547 13.629 1.00 27.72 203 GLN A N 1
ATOM 1519 C CA . GLN A 1 214 ? 28.924 55.706 13.288 1.00 31.13 203 GLN A CA 1
ATOM 1520 C C . GLN A 1 214 ? 30.261 55.611 13.934 1.00 30.12 203 GLN A C 1
ATOM 1521 O O . GLN A 1 214 ? 31.236 55.973 13.342 1.00 30.67 203 GLN A O 1
ATOM 1527 N N . GLU A 1 215 ? 30.327 55.090 15.145 1.00 29.91 204 GLU A N 1
ATOM 1528 C CA . GLU A 1 215 ? 31.585 55.119 15.888 1.00 30.66 204 GLU A CA 1
ATOM 1529 C C . GLU A 1 215 ? 32.525 54.006 15.521 1.00 28.43 204 GLU A C 1
ATOM 1530 O O . GLU A 1 215 ? 33.753 54.175 15.611 1.00 28.30 204 GLU A O 1
ATOM 1536 N N . THR A 1 216 ? 31.965 52.845 15.194 1.00 27.47 205 THR A N 1
ATOM 1537 C CA . THR A 1 216 ? 32.767 51.629 15.078 1.00 26.24 205 THR A CA 1
ATOM 1538 C C . THR A 1 216 ? 32.828 51.026 13.665 1.00 25.90 205 THR A C 1
ATOM 1539 O O . THR A 1 216 ? 33.659 50.164 13.420 1.00 26.66 205 THR A O 1
ATOM 1543 N N . ASP A 1 217 ? 31.942 51.466 12.783 1.00 25.68 206 ASP A N 1
ATOM 1544 C CA . ASP A 1 217 ? 31.891 51.011 11.404 1.00 26.97 206 ASP A CA 1
ATOM 1545 C C . ASP A 1 217 ? 31.499 49.511 11.253 1.00 25.69 206 ASP A C 1
ATOM 1546 O O . ASP A 1 217 ? 31.893 48.829 10.279 1.00 26.03 206 ASP A O 1
ATOM 1551 N N . ILE A 1 218 ? 30.742 49.005 12.192 1.00 24.18 207 ILE A N 1
ATOM 1552 C CA . ILE A 1 218 ? 30.217 47.627 12.039 1.00 23.99 207 ILE A CA 1
ATOM 1553 C C . ILE A 1 218 ? 29.332 47.469 10.801 1.00 23.59 207 ILE A C 1
ATOM 1554 O O . ILE A 1 218 ? 28.801 48.457 10.247 1.00 22.47 207 ILE A O 1
ATOM 1559 N N . ASP A 1 219 ? 29.181 46.204 10.393 1.00 21.91 208 ASP A N 1
ATOM 1560 C CA . ASP A 1 219 ? 28.520 45.844 9.114 1.00 21.95 208 ASP A CA 1
ATOM 1561 C C . ASP A 1 219 ? 27.055 45.429 9.243 1.00 19.93 208 ASP A C 1
ATOM 1562 O O . ASP A 1 219 ? 26.307 45.471 8.263 1.00 19.36 208 ASP A O 1
ATOM 1567 N N . GLY A 1 220 ? 26.646 45.072 10.448 1.00 18.76 209 GLY A N 1
ATOM 1568 C CA . GLY A 1 220 ? 25.277 44.743 10.681 1.00 18.47 209 GLY A CA 1
ATOM 1569 C C . GLY A 1 220 ? 24.957 44.419 12.119 1.00 18.86 209 GLY A C 1
ATOM 1570 O O . GLY A 1 220 ? 25.874 44.446 13.031 1.00 17.68 209 GLY A O 1
ATOM 1571 N N . TYR A 1 221 ? 23.658 44.183 12.351 1.00 17.56 210 TYR A N 1
ATOM 1572 C CA . TYR A 1 221 ? 23.210 43.770 13.656 1.00 19.92 210 TYR A CA 1
ATOM 1573 C C . TYR A 1 221 ? 22.484 42.415 13.489 1.00 19.73 210 TYR A C 1
ATOM 1574 O O . TYR A 1 221 ? 21.673 42.272 12.543 1.00 18.83 210 TYR A O 1
ATOM 1583 N N . ARG A 1 222 ? 22.650 41.581 14.505 1.00 18.43 211 ARG A N 1
ATOM 1584 C CA . ARG A 1 222 ? 21.778 40.439 14.697 1.00 17.55 211 ARG A CA 1
ATOM 1585 C C . ARG A 1 222 ? 20.827 40.901 15.760 1.00 17.86 211 ARG A C 1
ATOM 1586 O O . ARG A 1 222 ? 21.264 41.313 16.857 1.00 19.20 211 ARG A O 1
ATOM 1594 N N . LEU A 1 223 ? 19.554 40.963 15.423 1.00 17.92 212 LEU A N 1
ATOM 1595 C CA . LEU A 1 223 ? 18.540 41.556 16.307 1.00 18.46 212 LEU A CA 1
ATOM 1596 C C . LEU A 1 223 ? 17.942 40.507 17.209 1.00 18.74 212 LEU A C 1
ATOM 1597 O O . LEU A 1 223 ? 17.261 39.570 16.757 1.00 18.58 212 LEU A O 1
ATOM 1602 N N . ASP A 1 224 ? 18.208 40.637 18.492 1.00 17.33 213 ASP A N 1
ATOM 1603 C CA . ASP A 1 224 ? 17.616 39.801 19.507 1.00 18.49 213 ASP A CA 1
ATOM 1604 C C . ASP A 1 224 ? 16.127 39.929 19.625 1.00 19.11 213 ASP A C 1
ATOM 1605 O O . ASP A 1 224 ? 15.605 41.012 19.450 1.00 21.33 213 ASP A O 1
ATOM 1610 N N . THR A 1 225 ? 15.431 38.823 19.939 1.00 18.77 214 THR A N 1
ATOM 1611 C CA . THR A 1 225 ? 14.029 38.901 20.484 1.00 20.31 214 THR A CA 1
ATOM 1612 C C . THR A 1 225 ? 13.097 39.775 19.627 1.00 19.68 214 THR A C 1
ATOM 1613 O O . THR A 1 225 ? 12.217 40.510 20.128 1.00 18.73 214 THR A O 1
ATOM 1617 N N . VAL A 1 226 ? 13.250 39.601 18.317 1.00 17.96 215 VAL A N 1
ATOM 1618 C CA . VAL A 1 226 ? 12.491 40.366 17.340 1.00 18.97 215 VAL A CA 1
ATOM 1619 C C . VAL A 1 226 ? 10.969 40.254 17.516 1.00 19.69 215 VAL A C 1
ATOM 1620 O O . VAL A 1 226 ? 10.231 41.247 17.308 1.00 20.56 215 VAL A O 1
ATOM 1624 N N . LYS A 1 227 ? 10.467 39.058 17.860 1.00 18.82 216 LYS A N 1
ATOM 1625 C CA . LYS A 1 227 ? 9.010 38.868 17.878 1.00 20.48 216 LYS A CA 1
ATOM 1626 C C . LYS A 1 227 ? 8.376 39.496 19.119 1.00 20.44 216 LYS A C 1
ATOM 1627 O O . LYS A 1 227 ? 7.149 39.581 19.228 1.00 22.31 216 LYS A O 1
ATOM 1633 N N . HIS A 1 228 ? 9.208 39.891 20.083 1.00 20.46 217 HIS A N 1
ATOM 1634 C CA . HIS A 1 228 ? 8.726 40.587 21.252 1.00 20.48 217 HIS A CA 1
ATOM 1635 C C . HIS A 1 228 ? 8.664 42.107 21.117 1.00 20.75 217 HIS A C 1
ATOM 1636 O O . HIS A 1 228 ? 8.333 42.804 22.072 1.00 23.38 217 HIS A O 1
ATOM 1643 N N . VAL A 1 229 ? 8.870 42.596 19.929 1.00 19.62 218 VAL A N 1
ATOM 1644 C CA . VAL A 1 229 ? 8.863 44.001 19.661 1.00 21.34 218 VAL A CA 1
ATOM 1645 C C . VAL A 1 229 ? 8.008 44.222 18.432 1.00 21.67 218 VAL A C 1
ATOM 1646 O O . VAL A 1 229 ? 8.159 43.500 17.444 1.00 21.35 218 VAL A O 1
ATOM 1650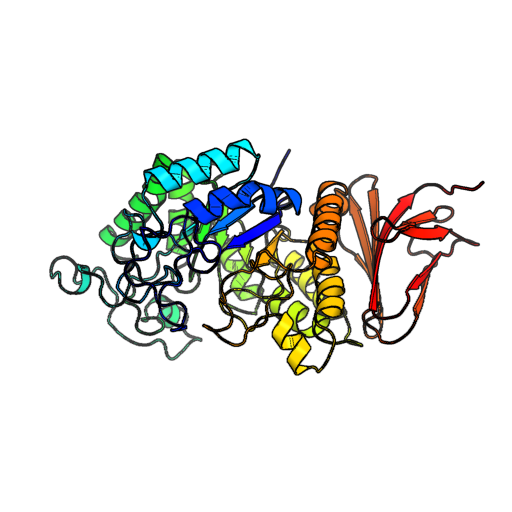 N N . PRO A 1 230 ? 7.072 45.212 18.465 1.00 23.91 219 PRO A N 1
ATOM 1651 C CA . PRO A 1 230 ? 6.087 45.336 17.381 1.00 24.56 219 PRO A CA 1
ATOM 1652 C C . PRO A 1 230 ? 6.707 45.594 16.015 1.00 24.50 219 PRO A C 1
ATOM 1653 O O . PRO A 1 230 ? 7.684 46.321 15.883 1.00 23.19 219 PRO A O 1
ATOM 1657 N N . LYS A 1 231 ? 6.043 45.099 14.991 1.00 24.60 220 LYS A N 1
ATOM 1658 C CA . LYS A 1 231 ? 6.491 45.234 13.600 1.00 26.74 220 LYS A CA 1
ATOM 1659 C C . LYS A 1 231 ? 6.700 46.655 13.115 1.00 25.46 220 LYS A C 1
ATOM 1660 O O . LYS A 1 231 ? 7.674 46.912 12.437 1.00 24.04 220 LYS A O 1
ATOM 1666 N N . TRP A 1 232 ? 5.817 47.572 13.466 1.00 25.90 221 TRP A N 1
ATOM 1667 C CA . TRP A 1 232 ? 5.958 48.988 13.051 1.00 26.95 221 TRP A CA 1
ATOM 1668 C C . TRP A 1 232 ? 7.317 49.575 13.529 1.00 27.24 221 TRP A C 1
ATOM 1669 O O . TRP A 1 232 ? 7.937 50.341 12.831 1.00 27.37 221 TRP A O 1
ATOM 1680 N N . PHE A 1 233 ? 7.798 49.170 14.707 1.00 27.24 222 PHE A N 1
ATOM 1681 C CA . PHE A 1 233 ? 9.109 49.623 15.160 1.00 25.81 222 PHE A CA 1
ATOM 1682 C C . PHE A 1 233 ? 10.216 49.098 14.257 1.00 24.83 222 PHE A C 1
ATOM 1683 O O . PHE A 1 233 ? 11.152 49.829 13.982 1.00 25.48 222 PHE A O 1
ATOM 1691 N N . TRP A 1 234 ? 10.128 47.837 13.822 1.00 22.73 223 TRP A N 1
ATOM 1692 C CA . TRP A 1 234 ? 11.145 47.338 12.908 1.00 22.15 223 TRP A CA 1
ATOM 1693 C C . TRP A 1 234 ? 11.265 48.180 11.591 1.00 23.28 223 TRP A C 1
ATOM 1694 O O . TRP A 1 234 ? 12.371 48.417 11.099 1.00 22.39 223 TRP A O 1
ATOM 1705 N N . ASP A 1 235 ? 10.162 48.661 11.051 1.00 24.12 224 ASP A N 1
ATOM 1706 C CA . ASP A 1 235 ? 10.198 49.454 9.813 1.00 26.42 224 ASP A CA 1
ATOM 1707 C C . ASP A 1 235 ? 10.982 50.730 10.070 1.00 27.16 224 ASP A C 1
ATOM 1708 O O . ASP A 1 235 ? 11.827 51.129 9.288 1.00 28.53 224 ASP A O 1
ATOM 1713 N N . GLU A 1 236 ? 10.693 51.386 11.183 1.00 27.48 225 GLU A N 1
ATOM 1714 C CA . GLU A 1 236 ? 11.389 52.619 11.462 1.00 28.59 225 GLU A CA 1
ATOM 1715 C C . GLU A 1 236 ? 12.823 52.368 11.792 1.00 27.88 225 GLU A C 1
ATOM 1716 O O . GLU A 1 236 ? 13.659 53.120 11.417 1.00 27.91 225 GLU A O 1
ATOM 1722 N N . PHE A 1 237 ? 13.081 51.277 12.516 1.00 25.23 226 PHE A N 1
ATOM 1723 C CA . PHE A 1 237 ? 14.402 50.986 12.990 1.00 25.48 226 PHE A CA 1
ATOM 1724 C C . PHE A 1 237 ? 15.290 50.810 11.778 1.00 26.35 226 PHE A C 1
ATOM 1725 O O . PHE A 1 237 ? 16.365 51.446 11.709 1.00 26.75 226 PHE A O 1
ATOM 1733 N N . ALA A 1 238 ? 14.816 50.024 10.800 1.00 26.70 227 ALA A N 1
ATOM 1734 C CA . ALA A 1 238 ? 15.603 49.768 9.604 1.00 27.80 227 ALA A CA 1
ATOM 1735 C C . ALA A 1 238 ? 15.931 51.028 8.812 1.00 29.81 227 ALA A C 1
ATOM 1736 O O . ALA A 1 238 ? 17.066 51.191 8.307 1.00 31.55 227 ALA A O 1
ATOM 1738 N N . LYS A 1 239 ? 14.947 51.914 8.669 1.00 31.77 228 LYS A N 1
ATOM 1739 C CA . LYS A 1 239 ? 15.146 53.213 8.006 1.00 33.68 228 LYS A CA 1
ATOM 1740 C C . LYS A 1 239 ? 16.267 53.981 8.720 1.00 31.58 228 LYS A C 1
ATOM 1741 O O . LYS A 1 239 ? 17.184 54.434 8.077 1.00 31.03 228 LYS A O 1
ATOM 1747 N N . GLU A 1 240 ? 16.229 54.025 10.056 1.00 30.31 229 GLU A N 1
ATOM 1748 C CA . GLU A 1 240 ? 17.231 54.769 10.868 1.00 31.09 229 GLU A CA 1
ATOM 1749 C C . GLU A 1 240 ? 18.638 54.220 10.701 1.00 29.53 229 GLU A C 1
ATOM 1750 O O . GLU A 1 240 ? 19.559 54.966 10.410 1.00 29.60 229 GLU A O 1
ATOM 1756 N N . VAL A 1 241 ? 18.830 52.919 10.875 1.00 28.99 230 VAL A N 1
ATOM 1757 C CA . VAL A 1 241 ? 20.194 52.372 10.725 1.00 27.63 230 VAL A CA 1
ATOM 1758 C C . VAL A 1 241 ? 20.752 52.503 9.283 1.00 27.63 230 VAL A C 1
ATOM 1759 O O . VAL A 1 241 ? 21.955 52.801 9.072 1.00 27.11 230 VAL A O 1
ATOM 1763 N N . LYS A 1 242 ? 19.901 52.329 8.279 1.00 29.01 231 LYS A N 1
ATOM 1764 C CA . LYS A 1 242 ? 20.357 52.460 6.888 1.00 29.45 231 LYS A CA 1
ATOM 1765 C C . LYS A 1 242 ? 20.578 53.911 6.470 1.00 32.86 231 LYS A C 1
ATOM 1766 O O . LYS A 1 242 ? 21.284 54.138 5.513 1.00 33.86 231 LYS A O 1
ATOM 1772 N N . SER A 1 243 ? 20.026 54.869 7.213 1.00 31.85 232 SER A N 1
ATOM 1773 C CA . SER A 1 243 ? 20.316 56.253 6.970 1.00 35.21 232 SER A CA 1
ATOM 1774 C C . SER A 1 243 ? 21.770 56.530 7.327 1.00 36.78 232 SER A C 1
ATOM 1775 O O . SER A 1 243 ? 22.325 57.508 6.876 1.00 37.25 232 SER A O 1
ATOM 1778 N N . VAL A 1 244 ? 22.393 55.697 8.148 1.00 34.66 233 VAL A N 1
ATOM 1779 C CA . VAL A 1 244 ? 23.777 55.926 8.534 1.00 38.05 233 VAL A CA 1
ATOM 1780 C C . VAL A 1 244 ? 24.688 55.142 7.596 1.00 37.08 233 VAL A C 1
ATOM 1781 O O . VAL A 1 244 ? 25.682 55.608 7.162 1.00 36.48 233 VAL A O 1
ATOM 1785 N N . LYS A 1 245 ? 24.266 53.968 7.199 1.00 35.89 234 LYS A N 1
ATOM 1786 C CA . LYS A 1 245 ? 25.005 53.167 6.282 1.00 36.07 234 LYS A CA 1
ATOM 1787 C C . LYS A 1 245 ? 23.979 52.425 5.455 1.00 37.05 234 LYS A C 1
ATOM 1788 O O . LYS A 1 245 ? 23.281 51.520 5.950 1.00 30.60 234 LYS A O 1
ATOM 1794 N N . GLN A 1 246 ? 23.903 52.787 4.186 1.00 37.96 235 GLN A N 1
ATOM 1795 C CA . GLN A 1 246 ? 22.865 52.262 3.322 1.00 40.51 235 GLN A CA 1
ATOM 1796 C C . GLN A 1 246 ? 22.876 50.737 3.158 1.00 36.07 235 GLN A C 1
ATOM 1797 O O . GLN A 1 246 ? 21.853 50.126 3.044 1.00 33.34 235 GLN A O 1
ATOM 1803 N N . ASP A 1 247 ? 24.020 50.111 3.143 1.00 34.44 236 ASP A N 1
ATOM 1804 C CA . ASP A 1 247 ? 24.010 48.660 2.991 1.00 37.52 236 ASP A CA 1
ATOM 1805 C C . ASP A 1 247 ? 24.014 47.896 4.361 1.00 32.87 236 ASP A C 1
ATOM 1806 O O . ASP A 1 247 ? 24.328 46.725 4.390 1.00 32.22 236 ASP A O 1
ATOM 1811 N N . PHE A 1 248 ? 23.669 48.560 5.457 1.00 28.43 237 PHE A N 1
ATOM 1812 C CA . PHE A 1 248 ? 23.757 47.936 6.773 1.00 27.17 237 PHE A CA 1
ATOM 1813 C C . PHE A 1 248 ? 22.889 46.719 6.745 1.00 26.98 237 PHE A C 1
ATOM 1814 O O . PHE A 1 248 ? 21.798 46.740 6.216 1.00 28.74 237 PHE A O 1
ATOM 1822 N N . PHE A 1 249 ? 23.365 45.669 7.371 1.00 24.45 238 PHE A N 1
ATOM 1823 C CA . PHE A 1 249 ? 22.682 44.372 7.302 1.00 23.43 238 PHE A CA 1
ATOM 1824 C C . PHE A 1 249 ? 21.998 44.035 8.604 1.00 23.15 238 PHE A C 1
ATOM 1825 O O . PHE A 1 249 ? 22.633 44.123 9.683 1.00 21.80 238 PHE A O 1
ATOM 1833 N N . LEU A 1 250 ? 20.696 43.721 8.510 1.00 22.23 239 LEU A N 1
ATOM 1834 C CA . LEU A 1 250 ? 19.925 43.250 9.647 1.00 21.40 239 LEU A CA 1
ATOM 1835 C C . LEU A 1 250 ? 19.540 41.737 9.550 1.00 19.91 239 LEU A C 1
ATOM 1836 O O . LEU A 1 250 ? 18.922 41.299 8.570 1.00 21.72 239 LEU A O 1
ATOM 1841 N N . LEU A 1 251 ? 19.884 40.979 10.592 1.00 19.12 240 LEU A N 1
ATOM 1842 C CA . LEU A 1 251 ? 19.550 39.562 10.715 1.00 17.55 240 LEU A CA 1
ATOM 1843 C C . LEU A 1 251 ? 18.668 39.402 11.927 1.00 17.59 240 LEU A C 1
ATOM 1844 O O . LEU A 1 251 ? 19.140 39.551 13.058 1.00 17.47 240 LEU A O 1
ATOM 1849 N N . GLY A 1 252 ? 17.385 39.073 11.746 1.00 18.27 241 GLY A N 1
ATOM 1850 C CA . GLY A 1 252 ? 16.458 38.971 12.867 1.00 17.46 241 GLY A CA 1
ATOM 1851 C C . GLY A 1 252 ? 16.290 37.632 13.504 1.00 17.90 241 GLY A C 1
ATOM 1852 O O . GLY A 1 252 ? 16.121 36.629 12.803 1.00 18.89 241 GLY A O 1
ATOM 1853 N N . GLU A 1 253 ? 16.393 37.577 14.827 1.00 16.67 242 GLU A N 1
ATOM 1854 C CA . GLU A 1 253 ? 16.069 36.403 15.585 1.00 16.77 242 GLU A CA 1
ATOM 1855 C C . GLU A 1 253 ? 14.546 36.462 15.884 1.00 19.98 242 GLU A C 1
ATOM 1856 O O . GLU A 1 253 ? 14.128 37.086 16.887 1.00 17.90 242 GLU A O 1
ATOM 1862 N N . VAL A 1 254 ? 13.769 35.683 15.094 1.00 19.62 243 VAL A N 1
ATOM 1863 C CA . VAL A 1 254 ? 12.361 35.474 15.352 1.00 19.50 243 VAL A CA 1
ATOM 1864 C C . VAL A 1 254 ? 12.237 34.023 15.792 1.00 20.21 243 VAL A C 1
ATOM 1865 O O . VAL A 1 254 ? 12.286 33.076 14.947 1.00 18.78 243 VAL A O 1
ATOM 1869 N N . TRP A 1 255 ? 12.132 33.841 17.109 1.00 19.80 244 TRP A N 1
ATOM 1870 C CA . TRP A 1 255 ? 12.089 32.500 17.692 1.00 20.39 244 TRP A CA 1
ATOM 1871 C C . TRP A 1 255 ? 10.733 31.853 17.461 1.00 20.50 244 TRP A C 1
ATOM 1872 O O . TRP A 1 255 ? 9.856 32.019 18.287 1.00 20.14 244 TRP A O 1
ATOM 1883 N N . HIS A 1 256 ? 10.599 31.100 16.367 1.00 20.71 245 HIS A N 1
ATOM 1884 C CA . HIS A 1 256 ? 9.392 30.369 16.026 1.00 21.79 245 HIS A CA 1
ATOM 1885 C C . HIS A 1 256 ? 9.707 29.332 14.948 1.00 22.62 245 HIS A C 1
ATOM 1886 O O . HIS A 1 256 ? 10.608 29.572 14.079 1.00 21.17 245 HIS A O 1
ATOM 1893 N N . ASP A 1 257 ? 8.990 28.209 14.985 1.00 22.17 246 ASP A N 1
ATOM 1894 C CA . ASP A 1 257 ? 9.177 27.184 13.933 1.00 24.08 246 ASP A CA 1
ATOM 1895 C C . ASP A 1 257 ? 8.228 27.210 12.730 1.00 21.94 246 ASP A C 1
ATOM 1896 O O . ASP A 1 257 ? 8.329 26.368 11.796 1.00 19.76 246 ASP A O 1
ATOM 1901 N N . ASP A 1 258 ? 7.336 28.178 12.695 1.00 20.50 247 ASP A N 1
ATOM 1902 C CA . ASP A 1 258 ? 6.421 28.292 11.577 1.00 20.72 247 ASP A CA 1
ATOM 1903 C C . ASP A 1 258 ? 6.984 29.351 10.629 1.00 20.88 247 ASP A C 1
ATOM 1904 O O . ASP A 1 258 ? 7.072 30.528 10.964 1.00 20.80 247 ASP A O 1
ATOM 1909 N N . PRO A 1 259 ? 7.345 28.948 9.407 1.00 20.16 248 PRO A N 1
ATOM 1910 C CA . PRO A 1 259 ? 7.962 29.946 8.553 1.00 19.91 248 PRO A CA 1
ATOM 1911 C C . PRO A 1 259 ? 6.970 31.017 8.120 1.00 21.05 248 PRO A C 1
ATOM 1912 O O . PRO A 1 259 ? 7.384 32.081 7.785 1.00 20.51 248 PRO A O 1
ATOM 1916 N N . ARG A 1 260 ? 5.663 30.745 8.109 1.00 18.42 249 ARG A N 1
ATOM 1917 C CA . ARG A 1 260 ? 4.707 31.813 7.868 1.00 21.71 249 ARG A CA 1
ATOM 1918 C C . ARG A 1 260 ? 4.779 32.957 8.900 1.00 22.07 249 ARG A C 1
ATOM 1919 O O . ARG A 1 260 ? 4.552 34.090 8.551 1.00 25.23 249 ARG A O 1
ATOM 1927 N N . TYR A 1 261 ? 5.060 32.646 10.176 1.00 21.84 250 TYR A N 1
ATOM 1928 C CA . TYR A 1 261 ? 5.150 33.631 11.236 1.00 22.17 250 TYR A CA 1
ATOM 1929 C C . TYR A 1 261 ? 6.474 34.379 11.059 1.00 21.86 250 TYR A C 1
ATOM 1930 O O . TYR A 1 261 ? 6.486 35.606 11.077 1.00 22.65 250 TYR A O 1
ATOM 1939 N N . VAL A 1 262 ? 7.520 33.619 10.785 1.00 21.06 251 VAL A N 1
ATOM 1940 C CA . VAL A 1 262 ? 8.893 34.161 10.738 1.00 21.37 251 VAL A CA 1
ATOM 1941 C C . VAL A 1 262 ? 8.968 35.123 9.568 1.00 20.66 251 VAL A C 1
ATOM 1942 O O . VAL A 1 262 ? 9.418 36.303 9.725 1.00 20.37 251 VAL A O 1
ATOM 1946 N N . ALA A 1 263 ? 8.415 34.680 8.424 1.00 19.96 252 ALA A N 1
ATOM 1947 C CA . ALA A 1 263 ? 8.545 35.391 7.160 1.00 20.67 252 ALA A CA 1
ATOM 1948 C C . ALA A 1 263 ? 7.968 36.768 7.160 1.00 22.30 252 ALA A C 1
ATOM 1949 O O . ALA A 1 263 ? 8.434 37.666 6.433 1.00 24.42 252 ALA A O 1
ATOM 1951 N N . GLU A 1 264 ? 6.914 36.958 7.937 1.00 23.56 253 GLU A N 1
ATOM 1952 C CA . GLU A 1 264 ? 6.304 38.287 8.017 1.00 25.47 253 GLU A CA 1
ATOM 1953 C C . GLU A 1 264 ? 7.286 39.397 8.410 1.00 23.30 253 GLU A C 1
ATOM 1954 O O . GLU A 1 264 ? 7.140 40.533 7.991 1.00 23.62 253 GLU A O 1
ATOM 1960 N N . TYR A 1 265 ? 8.261 39.076 9.231 1.00 21.77 254 TYR A N 1
ATOM 1961 C CA . TYR A 1 265 ? 9.200 40.119 9.712 1.00 21.10 254 TYR A CA 1
ATOM 1962 C C . TYR A 1 265 ? 10.132 40.589 8.628 1.00 20.83 254 TYR A C 1
ATOM 1963 O O . TYR A 1 265 ? 10.667 41.712 8.689 1.00 21.09 254 TYR A O 1
ATOM 1972 N N . GLY A 1 266 ? 10.272 39.770 7.595 1.00 21.55 255 GLY A N 1
ATOM 1973 C CA . GLY A 1 266 ? 10.963 40.109 6.369 1.00 21.75 255 GLY A CA 1
ATOM 1974 C C . GLY A 1 266 ? 10.365 41.293 5.648 1.00 24.80 255 GLY A C 1
ATOM 1975 O O . GLY A 1 266 ? 11.013 41.927 4.774 1.00 24.30 255 GLY A O 1
ATOM 1976 N N . LYS A 1 267 ? 9.083 41.496 5.887 1.00 24.90 256 LYS A N 1
ATOM 1977 C CA . LYS A 1 267 ? 8.378 42.560 5.215 1.00 26.64 256 LYS A CA 1
ATOM 1978 C C . LYS A 1 267 ? 8.464 43.850 5.965 1.00 27.35 256 LYS A C 1
ATOM 1979 O O . LYS A 1 267 ? 7.914 44.819 5.517 1.00 26.24 256 LYS A O 1
ATOM 1985 N N . HIS A 1 268 ? 9.155 43.876 7.096 1.00 25.99 257 HIS A N 1
ATOM 1986 C CA . HIS A 1 268 ? 9.266 45.107 7.889 1.00 26.43 257 HIS A CA 1
ATOM 1987 C C . HIS A 1 268 ? 10.694 45.531 8.091 1.00 26.96 257 HIS A C 1
ATOM 1988 O O . HIS A 1 268 ? 11.102 46.008 9.179 1.00 27.03 257 HIS A O 1
ATOM 1995 N N . GLY A 1 269 ? 11.453 45.379 7.025 1.00 25.70 258 GLY A N 1
ATOM 1996 C CA . GLY A 1 269 ? 12.776 46.028 6.944 1.00 27.22 258 GLY A CA 1
ATOM 1997 C C . GLY A 1 269 ? 13.951 45.178 7.402 1.00 24.15 258 GLY A C 1
ATOM 1998 O O . GLY A 1 269 ? 15.116 45.619 7.353 1.00 23.87 258 GLY A O 1
ATOM 1999 N N . ILE A 1 270 ? 13.673 43.939 7.834 1.00 22.58 259 ILE A N 1
ATOM 2000 C CA . ILE A 1 270 ? 14.731 43.080 8.303 1.00 21.55 259 ILE A CA 1
ATOM 2001 C C . ILE A 1 270 ? 15.179 42.219 7.101 1.00 21.59 259 ILE A C 1
ATOM 2002 O O . ILE A 1 270 ? 14.370 41.524 6.535 1.00 21.57 259 ILE A O 1
ATOM 2007 N N . ASP A 1 271 ? 16.445 42.287 6.715 1.00 20.93 260 ASP A N 1
ATOM 2008 C CA . ASP A 1 271 ? 16.907 41.742 5.443 1.00 21.67 260 ASP A CA 1
ATOM 2009 C C . ASP A 1 271 ? 16.873 40.234 5.498 1.00 20.24 260 ASP A C 1
ATOM 2010 O O . ASP A 1 271 ? 16.435 39.612 4.543 1.00 20.28 260 ASP A O 1
ATOM 2015 N N . ALA A 1 272 ? 17.412 39.701 6.599 1.00 19.78 261 ALA A N 1
ATOM 2016 C CA . ALA A 1 272 ? 17.605 38.272 6.783 1.00 19.44 261 ALA A CA 1
ATOM 2017 C C . ALA A 1 272 ? 17.023 37.808 8.100 1.00 18.26 261 ALA A C 1
ATOM 2018 O O . ALA A 1 272 ? 16.909 38.598 9.072 1.00 17.09 261 ALA A O 1
ATOM 2020 N N . LEU A 1 273 ? 16.657 36.526 8.122 1.00 17.82 262 LEU A N 1
ATOM 2021 C CA . LEU A 1 273 ? 16.027 35.940 9.279 1.00 18.41 262 LEU A CA 1
ATOM 2022 C C . LEU A 1 273 ? 16.741 34.670 9.638 1.00 18.22 262 LEU A C 1
ATOM 2023 O O . LEU A 1 273 ? 17.232 33.927 8.756 1.00 18.83 262 LEU A O 1
ATOM 2028 N N . ILE A 1 274 ? 16.791 34.400 10.930 1.00 17.08 263 ILE A N 1
ATOM 2029 C CA . ILE A 1 274 ? 17.348 33.141 11.436 1.00 18.58 263 ILE A CA 1
ATOM 2030 C C . ILE A 1 274 ? 16.366 31.983 11.080 1.00 17.35 263 ILE A C 1
ATOM 2031 O O . ILE A 1 274 ? 15.179 32.037 11.451 1.00 18.75 263 ILE A O 1
ATOM 2036 N N . ASP A 1 275 ? 16.834 30.907 10.426 1.00 16.45 264 ASP A N 1
ATOM 2037 C CA . ASP A 1 275 ? 15.947 29.838 9.922 1.00 15.72 264 ASP A CA 1
ATOM 2038 C C . ASP A 1 275 ? 15.757 28.740 10.994 1.00 15.54 264 ASP A C 1
ATOM 2039 O O . ASP A 1 275 ? 16.353 27.664 10.931 1.00 13.25 264 ASP A O 1
ATOM 2044 N N . PHE A 1 276 ? 14.891 29.033 11.979 1.00 15.44 265 PHE A N 1
ATOM 2045 C CA . PHE A 1 276 ? 14.548 28.009 12.932 1.00 17.15 265 PHE A CA 1
ATOM 2046 C C . PHE A 1 276 ? 13.930 26.744 12.310 1.00 16.88 265 PHE A C 1
ATOM 2047 O O . PHE A 1 276 ? 14.174 25.647 12.784 1.00 14.14 265 PHE A O 1
ATOM 2055 N N . PRO A 1 277 ? 13.068 26.920 11.324 1.00 18.20 266 PRO A N 1
ATOM 2056 C CA . PRO A 1 277 ? 12.507 25.686 10.680 1.00 18.33 266 PRO A CA 1
ATOM 2057 C C . PRO A 1 277 ? 13.594 24.798 10.091 1.00 15.17 266 PRO A C 1
ATOM 2058 O O . PRO A 1 277 ? 13.566 23.574 10.213 1.00 14.15 266 PRO A O 1
ATOM 2062 N N . PHE A 1 278 ? 14.593 25.402 9.451 1.00 14.41 267 PHE A N 1
ATOM 2063 C CA . PHE A 1 278 ? 15.784 24.644 9.009 1.00 14.88 267 PHE A CA 1
ATOM 2064 C C . PHE A 1 278 ? 16.457 23.929 10.185 1.00 14.34 267 PHE A C 1
ATOM 2065 O O . PHE A 1 278 ? 16.753 22.735 10.132 1.00 15.36 267 PHE A O 1
ATOM 2073 N N . TYR A 1 279 ? 16.754 24.671 11.225 1.00 13.87 268 TYR A N 1
ATOM 2074 C CA . TYR A 1 279 ? 17.474 24.117 12.383 1.00 13.47 268 TYR A CA 1
ATOM 2075 C C . TYR A 1 279 ? 16.717 22.958 12.982 1.00 13.86 268 TYR A C 1
ATOM 2076 O O . TYR A 1 279 ? 17.266 21.914 13.296 1.00 14.44 268 TYR A O 1
ATOM 2085 N N . LYS A 1 280 ? 15.420 23.076 13.056 1.00 15.49 269 LYS A N 1
ATOM 2086 C CA . LYS A 1 280 ? 14.621 22.035 13.753 1.00 17.16 269 LYS A CA 1
ATOM 2087 C C . LYS A 1 280 ? 14.736 20.702 13.039 1.00 18.96 269 LYS A C 1
ATOM 2088 O O . LYS A 1 280 ? 14.876 19.581 13.668 1.00 17.40 269 LYS A O 1
ATOM 2094 N N . GLU A 1 281 ? 14.702 20.785 11.703 1.00 17.22 270 GLU A N 1
ATOM 2095 C CA . GLU A 1 281 ? 14.918 19.573 10.913 1.00 17.23 270 GLU A CA 1
ATOM 2096 C C . GLU A 1 281 ? 16.378 19.124 10.845 1.00 15.85 270 GLU A C 1
ATOM 2097 O O . GLU A 1 281 ? 16.669 17.940 10.997 1.00 17.74 270 GLU A O 1
ATOM 2103 N N . ALA A 1 282 ? 17.290 20.023 10.575 1.00 14.17 271 ALA A N 1
ATOM 2104 C CA . ALA A 1 282 ? 18.691 19.624 10.461 1.00 14.50 271 ALA A CA 1
ATOM 2105 C C . ALA A 1 282 ? 19.320 19.033 11.699 1.00 13.50 271 ALA A C 1
ATOM 2106 O O . ALA A 1 282 ? 20.082 18.006 11.594 1.00 14.03 271 ALA A O 1
ATOM 2108 N N . SER A 1 283 ? 19.060 19.627 12.844 1.00 12.91 272 SER A N 1
ATOM 2109 C CA . SER A 1 283 ? 19.561 19.102 14.094 1.00 14.40 272 SER A CA 1
ATOM 2110 C C . SER A 1 283 ? 19.138 17.634 14.322 1.00 15.57 272 SER A C 1
ATOM 2111 O O . SER A 1 283 ? 19.959 16.820 14.709 1.00 16.25 272 SER A O 1
ATOM 2114 N N . THR A 1 284 ? 17.855 17.350 14.130 1.00 14.58 273 THR A N 1
ATOM 2115 C CA . THR A 1 284 ? 17.294 16.023 14.287 1.00 16.67 273 THR A CA 1
ATOM 2116 C C . THR A 1 284 ? 17.829 15.030 13.276 1.00 15.89 273 THR A C 1
ATOM 2117 O O . THR A 1 284 ? 18.296 13.950 13.645 1.00 17.06 273 THR A O 1
ATOM 2121 N N . ILE A 1 285 ? 17.714 15.382 11.985 1.00 15.62 274 ILE A N 1
ATOM 2122 C CA . ILE A 1 285 ? 18.033 14.476 10.901 1.00 15.81 274 ILE A CA 1
ATOM 2123 C C . ILE A 1 285 ? 19.462 14.052 10.959 1.00 16.42 274 ILE A C 1
ATOM 2124 O O . ILE A 1 285 ? 19.787 12.855 10.828 1.00 17.10 274 ILE A O 1
ATOM 2129 N N . PHE A 1 286 ? 20.348 15.029 11.154 1.00 15.38 275 PHE A N 1
ATOM 2130 C CA . PHE A 1 286 ? 21.763 14.684 11.056 1.00 14.78 275 PHE A CA 1
ATOM 2131 C C . PHE A 1 286 ? 22.367 14.113 12.317 1.00 14.70 275 PHE A C 1
ATOM 2132 O O . PHE A 1 286 ? 23.517 13.625 12.253 1.00 13.76 275 PHE A O 1
ATOM 2140 N N . SER A 1 287 ? 21.649 14.197 13.435 1.00 14.36 276 SER A N 1
ATOM 2141 C CA . SER A 1 287 ? 22.191 13.694 14.659 1.00 15.56 276 SER A CA 1
ATOM 2142 C C . SER A 1 287 ? 21.948 12.185 14.795 1.00 16.25 276 SER A C 1
ATOM 2143 O O . SER A 1 287 ? 22.364 11.599 15.801 1.00 16.56 276 SER A O 1
ATOM 2146 N N . ASN A 1 288 ? 21.337 11.561 13.782 1.00 16.31 277 ASN A N 1
ATOM 2147 C CA . ASN A 1 288 ? 21.256 10.073 13.760 1.00 18.17 277 ASN A CA 1
ATOM 2148 C C . ASN A 1 288 ? 21.199 9.525 12.333 1.00 19.31 277 ASN A C 1
ATOM 2149 O O . ASN A 1 288 ? 20.733 10.175 11.435 1.00 18.81 277 ASN A O 1
ATOM 2154 N N . VAL A 1 289 ? 21.717 8.305 12.159 1.00 19.73 278 VAL A N 1
ATOM 2155 C CA . VAL A 1 289 ? 21.795 7.650 10.869 1.00 19.74 278 VAL A CA 1
ATOM 2156 C C . VAL A 1 289 ? 20.410 7.124 10.499 1.00 20.71 278 VAL A C 1
ATOM 2157 O O . VAL A 1 289 ? 19.521 7.064 11.365 1.00 19.31 278 VAL A O 1
ATOM 2161 N N . ASP A 1 290 ? 20.261 6.753 9.220 1.00 20.64 279 ASP A N 1
ATOM 2162 C CA . ASP A 1 290 ? 19.028 6.202 8.636 1.00 22.19 279 ASP A CA 1
ATOM 2163 C C . ASP A 1 290 ? 17.826 7.096 8.861 1.00 20.87 279 ASP A C 1
ATOM 2164 O O . ASP A 1 290 ? 16.768 6.622 9.253 1.00 21.18 279 ASP A O 1
ATOM 2169 N N . GLN A 1 291 ? 17.973 8.396 8.614 1.00 19.07 280 GLN A N 1
ATOM 2170 C CA . GLN A 1 291 ? 16.828 9.328 8.712 1.00 18.70 280 GLN A CA 1
ATOM 2171 C C . GLN A 1 291 ? 16.770 10.139 7.452 1.00 16.94 280 GLN A C 1
ATOM 2172 O O . GLN A 1 291 ? 17.806 10.676 6.991 1.00 16.18 280 GLN A O 1
ATOM 2178 N N . SER A 1 292 ? 15.569 10.266 6.941 1.00 16.64 281 SER A N 1
ATOM 2179 C CA . SER A 1 292 ? 15.295 10.875 5.621 1.00 17.15 281 SER A CA 1
ATOM 2180 C C . SER A 1 292 ? 15.643 12.406 5.662 1.00 17.18 281 SER A C 1
ATOM 2181 O O . SER A 1 292 ? 15.371 13.112 6.668 1.00 15.45 281 SER A O 1
ATOM 2184 N N . LEU A 1 293 ? 16.271 12.876 4.563 1.00 17.41 282 LEU A N 1
ATOM 2185 C CA . LEU A 1 293 ? 16.598 14.304 4.378 1.00 16.68 282 LEU A CA 1
ATOM 2186 C C . LEU A 1 293 ? 15.461 15.057 3.732 1.00 15.96 282 LEU A C 1
ATOM 2187 O O . LEU A 1 293 ? 15.505 16.271 3.590 1.00 15.34 282 LEU A O 1
ATOM 2192 N N . GLU A 1 294 ? 14.412 14.356 3.328 1.00 17.00 283 GLU A N 1
ATOM 2193 C CA . GLU A 1 294 ? 13.336 15.035 2.632 1.00 17.79 283 GLU A CA 1
ATOM 2194 C C . GLU A 1 294 ? 12.708 16.299 3.340 1.00 15.77 283 GLU A C 1
ATOM 2195 O O . GLU A 1 294 ? 12.401 17.268 2.690 1.00 14.60 283 GLU A O 1
ATOM 2201 N N . PRO A 1 295 ? 12.582 16.308 4.658 1.00 15.72 284 PRO A N 1
ATOM 2202 C CA . PRO A 1 295 ? 12.029 17.475 5.322 1.00 17.18 284 PRO A CA 1
ATOM 2203 C C . PRO A 1 295 ? 12.827 18.707 5.090 1.00 15.08 284 PRO A C 1
ATOM 2204 O O . PRO A 1 295 ? 12.251 19.816 5.086 1.00 15.98 284 PRO A O 1
ATOM 2208 N N . LEU A 1 296 ? 14.150 18.569 4.904 1.00 14.38 285 LEU A N 1
ATOM 2209 C CA . LEU A 1 296 ? 14.960 19.765 4.606 1.00 15.73 285 LEU A CA 1
ATOM 2210 C C . LEU A 1 296 ? 14.631 20.398 3.223 1.00 15.01 285 LEU A C 1
ATOM 2211 O O . LEU A 1 296 ? 14.714 21.627 3.043 1.00 14.02 285 LEU A O 1
ATOM 2216 N N . TYR A 1 297 ? 14.272 19.558 2.269 1.00 16.18 286 TYR A N 1
ATOM 2217 C CA . TYR A 1 297 ? 13.910 19.999 0.921 1.00 16.72 286 TYR A CA 1
ATOM 2218 C C . TYR A 1 297 ? 12.548 20.706 1.044 1.00 17.46 286 TYR A C 1
ATOM 2219 O O . TYR A 1 297 ? 12.358 21.765 0.435 1.00 17.17 286 TYR A O 1
ATOM 2228 N N . ASN A 1 298 ? 11.622 20.162 1.849 1.00 16.37 287 ASN A N 1
ATOM 2229 C CA . ASN A 1 298 ? 10.358 20.896 2.046 1.00 16.40 287 ASN A CA 1
ATOM 2230 C C . ASN A 1 298 ? 10.582 22.244 2.750 1.00 15.86 287 ASN A C 1
ATOM 2231 O O . ASN A 1 298 ? 9.849 23.229 2.488 1.00 16.44 287 ASN A O 1
ATOM 2236 N N . VAL A 1 299 ? 11.571 22.325 3.645 1.00 15.48 288 VAL A N 1
ATOM 2237 C CA . VAL A 1 299 ? 11.903 23.644 4.259 1.00 15.66 288 VAL A CA 1
ATOM 2238 C C . VAL A 1 299 ? 12.232 24.660 3.153 1.00 16.25 288 VAL A C 1
ATOM 2239 O O . VAL A 1 299 ? 11.786 25.809 3.171 1.00 16.31 288 VAL A O 1
ATOM 2243 N N . TRP A 1 300 ? 13.069 24.221 2.185 1.00 16.54 289 TRP A N 1
ATOM 2244 C CA . TRP A 1 300 ? 13.477 25.071 1.070 1.00 17.19 289 TRP A CA 1
ATOM 2245 C C . TRP A 1 300 ? 12.271 25.495 0.230 1.00 17.79 289 TRP A C 1
ATOM 2246 O O . TRP A 1 300 ? 12.078 26.681 -0.037 1.00 17.06 289 TRP A O 1
ATOM 2257 N N . LYS A 1 301 ? 11.415 24.555 -0.131 1.00 17.10 290 LYS A N 1
ATOM 2258 C CA . LYS A 1 301 ? 10.251 24.948 -0.960 1.00 18.37 290 LYS A CA 1
ATOM 2259 C C . LYS A 1 301 ? 9.365 25.961 -0.253 1.00 18.34 290 LYS A C 1
ATOM 2260 O O . LYS A 1 301 ? 8.888 26.908 -0.852 1.00 16.66 290 LYS A O 1
ATOM 2266 N N . ARG A 1 302 ? 9.217 25.760 1.042 1.00 18.24 291 ARG A N 1
ATOM 2267 C CA . ARG A 1 302 ? 8.426 26.636 1.819 1.00 17.67 291 ARG A CA 1
ATOM 2268 C C . ARG A 1 302 ? 9.097 28.005 1.999 1.00 17.96 291 ARG A C 1
ATOM 2269 O O . ARG A 1 302 ? 8.394 29.021 2.008 1.00 16.84 291 ARG A O 1
ATOM 2277 N N . ASN A 1 303 ? 10.416 28.016 2.106 1.00 17.52 292 ASN A N 1
ATOM 2278 C CA . ASN A 1 303 ? 11.143 29.253 2.058 1.00 17.69 292 ASN A CA 1
ATOM 2279 C C . ASN A 1 303 ? 10.898 30.052 0.786 1.00 17.39 292 ASN A C 1
ATOM 2280 O O . ASN A 1 303 ? 10.693 31.288 0.848 1.00 16.88 292 ASN A O 1
ATOM 2285 N N . VAL A 1 304 ? 10.914 29.388 -0.364 1.00 17.60 293 VAL A N 1
ATOM 2286 C CA . VAL A 1 304 ? 10.667 30.052 -1.648 1.00 19.52 293 VAL A CA 1
ATOM 2287 C C . VAL A 1 304 ? 9.244 30.548 -1.632 1.00 21.06 293 VAL A C 1
ATOM 2288 O O . VAL A 1 304 ? 8.957 31.696 -2.027 1.00 21.02 293 VAL A O 1
ATOM 2292 N N . ALA A 1 305 ? 8.328 29.720 -1.167 1.00 21.19 294 ALA A N 1
ATOM 2293 C CA . ALA A 1 305 ? 6.898 30.192 -1.129 1.00 23.42 294 ALA A CA 1
ATOM 2294 C C . ALA A 1 305 ? 6.604 31.369 -0.230 1.00 23.17 294 ALA A C 1
ATOM 2295 O O . ALA A 1 305 ? 5.728 32.183 -0.536 1.00 25.94 294 ALA A O 1
ATOM 2297 N N . PHE A 1 306 ? 7.267 31.498 0.912 1.00 22.26 295 PHE A N 1
ATOM 2298 C CA . PHE A 1 306 ? 6.855 32.500 1.912 1.00 22.15 295 PHE A CA 1
ATOM 2299 C C . PHE A 1 306 ? 7.707 33.747 2.061 1.00 21.36 295 PHE A C 1
ATOM 2300 O O . PHE A 1 306 ? 7.226 34.768 2.572 1.00 20.59 295 PHE A O 1
ATOM 2308 N N . TYR A 1 307 ? 8.986 33.659 1.759 1.00 20.92 296 TYR A N 1
ATOM 2309 C CA . TYR A 1 307 ? 9.909 34.746 2.072 1.00 22.22 296 TYR A CA 1
ATOM 2310 C C . TYR A 1 307 ? 10.236 35.510 0.784 1.00 23.67 296 TYR A C 1
ATOM 2311 O O . TYR A 1 307 ? 10.382 34.891 -0.269 1.00 24.68 296 TYR A O 1
ATOM 2320 N N . GLU A 1 308 ? 10.355 36.835 0.874 1.00 24.25 297 GLU A N 1
ATOM 2321 C CA . GLU A 1 308 ? 10.744 37.620 -0.297 1.00 24.79 297 GLU A CA 1
ATOM 2322 C C . GLU A 1 308 ? 12.215 37.354 -0.695 1.00 25.15 297 GLU A C 1
ATOM 2323 O O . GLU A 1 308 ? 12.560 37.432 -1.873 1.00 23.60 297 GLU A O 1
ATOM 2329 N N . ARG A 1 309 ? 13.063 37.008 0.298 1.00 23.85 298 ARG A N 1
ATOM 2330 C CA . ARG A 1 309 ? 14.499 36.820 0.090 1.00 22.23 298 ARG A CA 1
ATOM 2331 C C . ARG A 1 309 ? 14.905 35.485 0.678 1.00 21.22 298 ARG A C 1
ATOM 2332 O O . ARG A 1 309 ? 15.517 35.397 1.748 1.00 20.23 298 ARG A O 1
ATOM 2340 N N . PRO A 1 310 ? 14.530 34.420 -0.018 1.00 19.61 299 PRO A N 1
ATOM 2341 C CA . PRO A 1 310 ? 14.686 33.105 0.570 1.00 19.50 299 PRO A CA 1
ATOM 2342 C C . PRO A 1 310 ? 16.139 32.626 0.676 1.00 19.29 299 PRO A C 1
ATOM 2343 O O . PRO A 1 310 ? 16.357 31.725 1.428 1.00 19.36 299 PRO A O 1
ATOM 2347 N N . TYR A 1 311 ? 17.136 33.263 0.025 1.00 20.04 300 TYR A N 1
ATOM 2348 C CA . TYR A 1 311 ? 18.532 32.906 0.276 1.00 18.09 300 TYR A CA 1
ATOM 2349 C C . TYR A 1 311 ? 19.093 33.606 1.537 1.00 21.20 300 TYR A C 1
ATOM 2350 O O . TYR A 1 311 ? 20.168 33.188 2.024 1.00 19.51 300 TYR A O 1
ATOM 2359 N N . LEU A 1 312 ? 18.443 34.688 2.019 1.00 18.89 301 LEU A N 1
ATOM 2360 C CA . LEU A 1 312 ? 18.876 35.394 3.228 1.00 19.79 301 LEU A CA 1
ATOM 2361 C C . LEU A 1 312 ? 18.234 34.815 4.470 1.00 18.79 301 LEU A C 1
ATOM 2362 O O . LEU A 1 312 ? 17.471 35.461 5.187 1.00 22.18 301 LEU A O 1
ATOM 2367 N N . LEU A 1 313 ? 18.509 33.546 4.702 1.00 18.02 302 LEU A N 1
ATOM 2368 C CA . LEU A 1 313 ? 18.008 32.854 5.833 1.00 18.06 302 LEU A CA 1
ATOM 2369 C C . LEU A 1 313 ? 19.205 32.159 6.475 1.00 17.83 302 LEU A C 1
ATOM 2370 O O . LEU A 1 313 ? 19.910 31.423 5.811 1.00 16.05 302 LEU A O 1
ATOM 2375 N N . GLY A 1 314 ? 19.387 32.397 7.757 1.00 15.62 303 GLY A N 1
ATOM 2376 C CA . GLY A 1 314 ? 20.488 31.909 8.573 1.00 15.57 303 GLY A CA 1
ATOM 2377 C C . GLY A 1 314 ? 20.314 30.430 8.936 1.00 14.52 303 GLY A C 1
ATOM 2378 O O . GLY A 1 314 ? 19.391 30.091 9.681 1.00 15.75 303 GLY A O 1
ATOM 2379 N N . THR A 1 315 ? 21.196 29.598 8.435 1.00 14.54 304 THR A N 1
ATOM 2380 C CA . THR A 1 315 ? 21.120 28.151 8.643 1.00 13.64 304 THR A CA 1
ATOM 2381 C C . THR A 1 315 ? 22.088 27.691 9.707 1.00 13.83 304 THR A C 1
ATOM 2382 O O . THR A 1 315 ? 23.172 28.249 9.835 1.00 13.97 304 THR A O 1
ATOM 2386 N N . PHE A 1 316 ? 21.722 26.673 10.471 1.00 13.49 305 PHE A N 1
ATOM 2387 C CA . PHE A 1 316 ? 22.538 26.253 11.640 1.00 12.41 305 PHE A CA 1
ATOM 2388 C C . PHE A 1 316 ? 22.110 24.922 12.168 1.00 13.88 305 PHE A C 1
ATOM 2389 O O . PHE A 1 316 ? 20.949 24.521 12.038 1.00 14.88 305 PHE A O 1
ATOM 2397 N N . LEU A 1 317 ? 23.049 24.211 12.787 1.00 13.86 306 LEU A N 1
ATOM 2398 C CA . LEU A 1 317 ? 22.738 22.978 13.457 1.00 13.92 306 LEU A CA 1
ATOM 2399 C C . LEU A 1 317 ? 22.474 23.074 14.944 1.00 14.34 306 LEU A C 1
ATOM 2400 O O . LEU A 1 317 ? 21.853 22.163 15.517 1.00 15.64 306 LEU A O 1
ATOM 2405 N N . ASP A 1 318 ? 22.948 24.176 15.560 1.00 14.31 307 ASP A N 1
ATOM 2406 C CA . ASP A 1 318 ? 22.812 24.429 16.989 1.00 14.53 307 ASP A CA 1
ATOM 2407 C C . ASP A 1 318 ? 23.184 25.899 17.208 1.00 15.19 307 ASP A C 1
ATOM 2408 O O . ASP A 1 318 ? 23.574 26.581 16.280 1.00 14.72 307 ASP A O 1
ATOM 2413 N N . ASN A 1 319 ? 22.870 26.415 18.382 1.00 14.47 308 ASN A N 1
ATOM 2414 C CA . ASN A 1 319 ? 23.288 27.738 18.757 1.00 14.30 308 ASN A CA 1
ATOM 2415 C C . ASN A 1 319 ? 23.368 27.830 20.308 1.00 14.03 308 ASN A C 1
ATOM 2416 O O . ASN A 1 319 ? 23.383 26.797 21.041 1.00 13.72 308 ASN A O 1
ATOM 2421 N N . HIS A 1 320 ? 23.538 29.061 20.784 1.00 14.63 309 HIS A N 1
ATOM 2422 C CA . HIS A 1 320 ? 23.729 29.337 22.194 1.00 15.43 309 HIS A CA 1
ATOM 2423 C C . HIS A 1 320 ? 22.501 29.102 23.064 1.00 16.62 309 HIS A C 1
ATOM 2424 O O . HIS A 1 320 ? 22.618 29.142 24.290 1.00 17.97 309 HIS A O 1
ATOM 2431 N N . ASP A 1 321 ? 21.347 28.866 22.430 1.00 15.77 310 ASP A N 1
ATOM 2432 C CA . ASP A 1 321 ? 20.106 28.670 23.101 1.00 15.28 310 ASP A CA 1
ATOM 2433 C C . ASP A 1 321 ? 19.663 27.175 22.970 1.00 14.64 310 ASP A C 1
ATOM 2434 O O . ASP A 1 321 ? 18.552 26.825 23.359 1.00 15.15 310 ASP A O 1
ATOM 2439 N N . THR A 1 322 ? 20.477 26.344 22.363 1.00 13.26 311 THR A N 1
ATOM 2440 C CA . THR A 1 322 ? 20.112 24.892 22.126 1.00 13.71 311 THR A CA 1
ATOM 2441 C C . THR A 1 322 ? 21.112 23.963 22.708 1.00 14.02 311 THR A C 1
ATOM 2442 O O . THR A 1 322 ? 22.252 24.324 22.896 1.00 15.61 311 THR A O 1
ATOM 2446 N N . VAL A 1 323 ? 20.694 22.722 22.966 1.00 14.17 312 VAL A N 1
ATOM 2447 C CA . VAL A 1 323 ? 21.641 21.635 23.206 1.00 14.94 312 VAL A CA 1
ATOM 2448 C C . VAL A 1 323 ? 22.636 21.577 22.073 1.00 14.23 312 VAL A C 1
ATOM 2449 O O . VAL A 1 323 ? 22.241 21.868 20.928 1.00 14.20 312 VAL A O 1
ATOM 2453 N N . ARG A 1 324 ? 23.918 21.276 22.366 1.00 13.68 313 ARG A N 1
ATOM 2454 C CA . ARG A 1 324 ? 24.885 21.172 21.332 1.00 13.50 313 ARG A CA 1
ATOM 2455 C C . ARG A 1 324 ? 24.597 20.043 20.374 1.00 13.17 313 ARG A C 1
ATOM 2456 O O . ARG A 1 324 ? 24.194 18.933 20.818 1.00 12.66 313 ARG A O 1
ATOM 2464 N N . PHE A 1 325 ? 24.815 20.252 19.066 1.00 12.85 314 PHE A N 1
ATOM 2465 C CA . PHE A 1 325 ? 24.661 19.112 18.129 1.00 13.48 314 PHE A CA 1
ATOM 2466 C C . PHE A 1 325 ? 25.467 17.899 18.550 1.00 14.88 314 PHE A C 1
ATOM 2467 O O . PHE A 1 325 ? 24.979 16.766 18.515 1.00 14.74 314 PHE A O 1
ATOM 2475 N N . THR A 1 326 ? 26.716 18.096 19.045 1.00 14.27 315 THR A N 1
ATOM 2476 C CA . THR A 1 326 ? 27.452 16.971 19.589 1.00 15.30 315 THR A CA 1
ATOM 2477 C C . THR A 1 326 ? 26.698 16.150 20.649 1.00 14.73 315 THR A C 1
ATOM 2478 O O . THR A 1 326 ? 26.728 14.903 20.653 1.00 14.41 315 THR A O 1
ATOM 2482 N N . ARG A 1 327 ? 26.007 16.849 21.531 1.00 15.82 316 ARG A N 1
ATOM 2483 C CA . ARG A 1 327 ? 25.297 16.199 22.567 1.00 16.24 316 ARG A CA 1
ATOM 2484 C C . ARG A 1 327 ? 24.132 15.421 22.015 1.00 17.71 316 ARG A C 1
ATOM 2485 O O . ARG A 1 327 ? 23.786 14.341 22.562 1.00 15.41 316 ARG A O 1
ATOM 2493 N N . LEU A 1 328 ? 23.481 15.940 20.981 1.00 18.28 317 LEU A N 1
ATOM 2494 C CA . LEU A 1 328 ? 22.431 15.115 20.343 1.00 17.76 317 LEU A CA 1
ATOM 2495 C C . LEU A 1 328 ? 22.966 13.795 19.806 1.00 16.43 317 LEU A C 1
ATOM 2496 O O . LEU A 1 328 ? 22.321 12.789 20.010 1.00 16.41 317 LEU A O 1
ATOM 2501 N N . ALA A 1 329 ? 24.117 13.817 19.145 1.00 15.37 318 ALA A N 1
ATOM 2502 C CA . ALA A 1 329 ? 24.773 12.587 18.739 1.00 14.91 318 ALA A CA 1
ATOM 2503 C C . ALA A 1 329 ? 25.046 11.632 19.905 1.00 16.12 318 ALA A C 1
ATOM 2504 O O . ALA A 1 329 ? 24.777 10.396 19.829 1.00 16.41 318 ALA A O 1
ATOM 2506 N N . LEU A 1 330 ? 25.647 12.176 20.939 1.00 16.04 319 LEU A N 1
ATOM 2507 C CA . LEU A 1 330 ? 26.025 11.354 22.128 1.00 18.39 319 LEU A CA 1
ATOM 2508 C C . LEU A 1 330 ? 24.792 10.679 22.764 1.00 19.30 319 LEU A C 1
ATOM 2509 O O . LEU A 1 330 ? 24.805 9.476 23.088 1.00 20.26 319 LEU A O 1
ATOM 2514 N N . GLN A 1 331 ? 23.718 11.452 22.906 1.00 21.45 320 GLN A N 1
ATOM 2515 C CA . GLN A 1 331 ? 22.406 10.885 23.343 1.00 22.40 320 GLN A CA 1
ATOM 2516 C C . GLN A 1 331 ? 21.924 9.698 22.470 1.00 24.09 320 GLN A C 1
ATOM 2517 O O . GLN A 1 331 ? 21.306 8.729 22.987 1.00 23.48 320 GLN A O 1
ATOM 2523 N N . ASN A 1 332 ? 22.212 9.791 21.176 1.00 22.17 321 ASN A N 1
ATOM 2524 C CA . ASN A 1 332 ? 21.932 8.765 20.213 1.00 23.85 321 ASN A CA 1
ATOM 2525 C C . ASN A 1 332 ? 22.973 7.631 20.177 1.00 24.36 321 ASN A C 1
ATOM 2526 O O . ASN A 1 332 ? 22.838 6.714 19.414 1.00 23.51 321 ASN A O 1
ATOM 2531 N N A ARG A 1 333 ? 24.023 7.750 20.992 0.50 24.85 322 ARG A N 1
ATOM 2532 N N B ARG A 1 333 ? 24.015 7.743 21.002 0.50 25.45 322 ARG A N 1
ATOM 2533 C CA A ARG A 1 333 ? 25.038 6.705 21.185 0.50 24.06 322 ARG A CA 1
ATOM 2534 C CA B ARG A 1 333 ? 25.018 6.692 21.176 0.50 24.94 322 ARG A CA 1
ATOM 2535 C C A ARG A 1 333 ? 25.749 6.439 19.887 0.50 23.93 322 ARG A C 1
ATOM 2536 C C B ARG A 1 333 ? 25.693 6.427 19.849 0.50 24.44 322 ARG A C 1
ATOM 2537 O O A ARG A 1 333 ? 26.030 5.291 19.534 0.50 23.89 322 ARG A O 1
ATOM 2538 O O B ARG A 1 333 ? 25.881 5.275 19.429 0.50 24.26 322 ARG A O 1
ATOM 2553 N N . ILE A 1 334 ? 26.062 7.520 19.187 1.00 23.34 323 ILE A N 1
ATOM 2554 C CA . ILE A 1 334 ? 26.606 7.492 17.833 1.00 23.41 323 ILE A CA 1
ATOM 2555 C C . ILE A 1 334 ? 27.739 8.536 17.710 1.00 21.09 323 ILE A C 1
ATOM 2556 O O . ILE A 1 334 ? 27.704 9.615 18.314 1.00 23.20 323 ILE A O 1
ATOM 2561 N N . ASN A 1 335 ? 28.709 8.231 16.883 1.00 20.47 324 ASN A N 1
ATOM 2562 C CA . ASN A 1 335 ? 29.889 9.077 16.759 1.00 21.16 324 ASN A CA 1
ATOM 2563 C C . ASN A 1 335 ? 29.538 10.543 16.242 1.00 18.72 324 ASN A C 1
ATOM 2564 O O . ASN A 1 335 ? 29.172 10.743 15.068 1.00 19.90 324 ASN A O 1
ATOM 2569 N N . PRO A 1 336 ? 29.745 11.555 17.076 1.00 19.96 325 PRO A N 1
ATOM 2570 C CA . PRO A 1 336 ? 29.478 12.937 16.793 1.00 17.01 325 PRO A CA 1
ATOM 2571 C C . PRO A 1 336 ? 30.279 13.447 15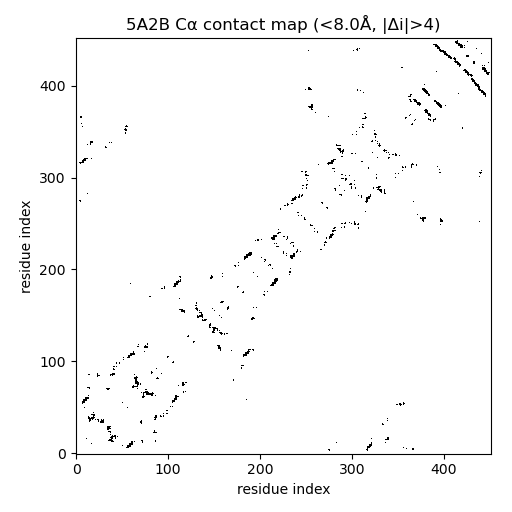.604 1.00 16.57 325 PRO A C 1
ATOM 2572 O O . PRO A 1 336 ? 29.776 14.234 14.846 1.00 16.94 325 PRO A O 1
ATOM 2576 N N . VAL A 1 337 ? 31.511 12.970 15.396 1.00 16.20 326 VAL A N 1
ATOM 2577 C CA . VAL A 1 337 ? 32.272 13.451 14.239 1.00 16.93 326 VAL A CA 1
ATOM 2578 C C . VAL A 1 337 ? 31.658 13.103 12.881 1.00 16.02 326 VAL A C 1
ATOM 2579 O O . VAL A 1 337 ? 31.547 13.944 11.975 1.00 15.76 326 VAL A O 1
ATOM 2583 N N . THR A 1 338 ? 31.205 11.857 12.737 1.00 17.23 327 THR A N 1
ATOM 2584 C CA . THR A 1 338 ? 30.611 11.440 11.542 1.00 17.74 327 THR A CA 1
ATOM 2585 C C . THR A 1 338 ? 29.296 12.177 11.330 1.00 16.56 327 THR A C 1
ATOM 2586 O O . THR A 1 338 ? 29.000 12.623 10.179 1.00 15.26 327 THR A O 1
ATOM 2590 N N . ARG A 1 339 ? 28.526 12.365 12.389 1.00 15.05 328 ARG A N 1
ATOM 2591 C CA . ARG A 1 339 ? 27.303 13.149 12.310 1.00 14.99 328 ARG A CA 1
ATOM 2592 C C . ARG A 1 339 ? 27.550 14.582 11.797 1.00 16.16 328 ARG A C 1
ATOM 2593 O O . ARG A 1 339 ? 26.868 15.031 10.888 1.00 14.59 328 ARG A O 1
ATOM 2601 N N . LEU A 1 340 ? 28.557 15.259 12.392 1.00 15.55 329 LEU A N 1
ATOM 2602 C CA . LEU A 1 340 ? 28.933 16.600 12.041 1.00 15.68 329 LEU A CA 1
ATOM 2603 C C . LEU A 1 340 ? 29.382 16.686 10.609 1.00 16.03 329 LEU A C 1
ATOM 2604 O O . LEU A 1 340 ? 29.006 17.636 9.920 1.00 15.32 329 LEU A O 1
ATOM 2609 N N . LYS A 1 341 ? 30.133 15.700 10.120 1.00 14.82 330 LYS A N 1
ATOM 2610 C CA . LYS A 1 341 ? 30.565 15.753 8.721 1.00 15.33 330 LYS A CA 1
ATOM 2611 C C . LYS A 1 341 ? 29.330 15.797 7.832 1.00 15.89 330 LYS A C 1
ATOM 2612 O O . LYS A 1 341 ? 29.254 16.640 6.920 1.00 15.77 330 LYS A O 1
ATOM 2618 N N . LEU A 1 342 ? 28.363 14.931 8.112 1.00 14.96 331 LEU A N 1
ATOM 2619 C CA . LEU A 1 342 ? 27.138 14.913 7.240 1.00 15.54 331 LEU A CA 1
ATOM 2620 C C . LEU A 1 342 ? 26.330 16.206 7.363 1.00 14.41 331 LEU A C 1
ATOM 2621 O O . LEU A 1 342 ? 25.937 16.837 6.355 1.00 14.67 331 LEU A O 1
ATOM 2626 N N . GLY A 1 343 ? 26.121 16.654 8.606 1.00 14.39 332 GLY A N 1
ATOM 2627 C CA . GLY A 1 343 ? 25.331 17.856 8.798 1.00 13.65 332 GLY A CA 1
ATOM 2628 C C . GLY A 1 343 ? 25.987 19.134 8.210 1.00 13.72 332 GLY A C 1
ATOM 2629 O O . GLY A 1 343 ? 25.332 20.015 7.677 1.00 12.75 332 GLY A O 1
ATOM 2630 N N . LEU A 1 344 ? 27.295 19.259 8.420 1.00 14.34 333 LEU A N 1
ATOM 2631 C CA . LEU A 1 344 ? 28.028 20.386 7.919 1.00 15.24 333 LEU A CA 1
ATOM 2632 C C . LEU A 1 344 ? 28.057 20.403 6.374 1.00 14.19 333 LEU A C 1
ATOM 2633 O O . LEU A 1 344 ? 27.989 21.469 5.760 1.00 14.05 333 LEU A O 1
ATOM 2638 N N . THR A 1 345 ? 28.181 19.236 5.756 1.00 13.77 334 THR A N 1
ATOM 2639 C CA . THR A 1 345 ? 28.162 19.187 4.328 1.00 13.66 334 THR A CA 1
ATOM 2640 C C . THR A 1 345 ? 26.844 19.743 3.813 1.00 13.90 334 THR A C 1
ATOM 2641 O O . THR A 1 345 ? 26.832 20.503 2.860 1.00 14.24 334 THR A O 1
ATOM 2645 N N . TYR A 1 346 ? 25.708 19.390 4.434 1.00 12.91 335 TYR A N 1
ATOM 2646 C CA . TYR A 1 346 ? 24.388 19.971 4.046 1.00 12.78 335 TYR A CA 1
ATOM 2647 C C . TYR A 1 346 ? 24.372 21.525 4.264 1.00 12.83 335 TYR A C 1
ATOM 2648 O O . TYR A 1 346 ? 24.088 22.278 3.362 1.00 12.81 335 TYR A O 1
ATOM 2657 N N . LEU A 1 347 ? 24.796 21.956 5.447 1.00 13.13 336 LEU A N 1
ATOM 2658 C CA . LEU A 1 347 ? 24.806 23.342 5.795 1.00 13.51 336 LEU A CA 1
ATOM 2659 C C . LEU A 1 347 ? 25.574 24.166 4.745 1.00 13.58 336 LEU A C 1
ATOM 2660 O O . LEU A 1 347 ? 25.129 25.217 4.293 1.00 15.16 336 LEU A O 1
ATOM 2665 N N . PHE A 1 348 ? 26.771 23.677 4.383 1.00 13.22 337 PHE A N 1
ATOM 2666 C CA . PHE A 1 348 ? 27.638 24.411 3.475 1.00 14.73 337 PHE A CA 1
ATOM 2667 C C . PHE A 1 348 ? 27.275 24.198 1.965 1.00 15.27 337 PHE A C 1
ATOM 2668 O O . PHE A 1 348 ? 27.935 24.765 1.115 1.00 14.57 337 PHE A O 1
ATOM 2676 N N . SER A 1 349 ? 26.306 23.325 1.664 1.00 14.01 338 SER A N 1
ATOM 2677 C CA . SER A 1 349 ? 25.927 23.144 0.292 1.00 15.26 338 SER A CA 1
ATOM 2678 C C . SER A 1 349 ? 24.476 23.523 -0.036 1.00 15.16 338 SER A C 1
ATOM 2679 O O . SER A 1 349 ? 24.126 23.675 -1.215 1.00 15.10 338 SER A O 1
ATOM 2682 N N . ALA A 1 350 ? 23.650 23.672 0.983 1.00 14.44 339 ALA A N 1
ATOM 2683 C CA . ALA A 1 350 ? 22.227 24.053 0.754 1.00 15.35 339 ALA A CA 1
ATOM 2684 C C . ALA A 1 350 ? 22.051 25.594 0.700 1.00 15.93 339 ALA A C 1
ATOM 2685 O O . ALA A 1 350 ? 22.958 26.329 1.083 1.00 15.29 339 ALA A O 1
ATOM 2687 N N . PRO A 1 351 ? 20.872 26.061 0.301 1.00 17.02 340 PRO A N 1
ATOM 2688 C CA . PRO A 1 351 ? 20.618 27.473 0.280 1.00 16.56 340 PRO A CA 1
ATOM 2689 C C . PRO A 1 351 ? 20.612 28.078 1.690 1.00 16.20 340 PRO A C 1
ATOM 2690 O O . PRO A 1 351 ? 20.346 27.376 2.669 1.00 16.56 340 PRO A O 1
ATOM 2694 N N . GLY A 1 352 ? 20.993 29.334 1.765 1.00 16.17 341 GLY A N 1
ATOM 2695 C CA . GLY A 1 352 ? 20.931 30.187 2.957 1.00 16.43 341 GLY A CA 1
ATOM 2696 C C . GLY A 1 352 ? 22.296 30.788 3.308 1.00 16.65 341 GLY A C 1
ATOM 2697 O O . GLY A 1 352 ? 23.215 30.801 2.480 1.00 17.31 341 GLY A O 1
ATOM 2698 N N . ILE A 1 353 ? 22.436 31.225 4.544 1.00 16.07 342 ILE A N 1
ATOM 2699 C CA . ILE A 1 353 ? 23.707 31.751 5.067 1.00 17.24 342 ILE A CA 1
ATOM 2700 C C . ILE A 1 353 ? 24.124 30.888 6.226 1.00 16.37 342 ILE A C 1
ATOM 2701 O O . ILE A 1 353 ? 23.536 30.993 7.300 1.00 15.64 342 ILE A O 1
ATOM 2706 N N . PRO A 1 354 ? 25.124 30.009 6.025 1.00 16.79 343 PRO A N 1
ATOM 2707 C CA . PRO A 1 354 ? 25.506 29.139 7.122 1.00 15.61 343 PRO A CA 1
ATOM 2708 C C . PRO A 1 354 ? 26.000 29.963 8.312 1.00 16.74 343 PRO A C 1
ATOM 2709 O O . PRO A 1 354 ? 26.719 30.956 8.125 1.00 14.83 343 PRO A O 1
ATOM 2713 N N . ILE A 1 355 ? 25.609 29.541 9.503 1.00 15.26 344 ILE A N 1
ATOM 2714 C CA . ILE A 1 355 ? 26.038 30.158 10.718 1.00 14.93 344 ILE A CA 1
ATOM 2715 C C . ILE A 1 355 ? 26.562 29.010 11.593 1.00 14.56 344 ILE A C 1
ATOM 2716 O O . ILE A 1 355 ? 25.795 28.199 12.072 1.00 13.92 344 ILE A O 1
ATOM 2721 N N . MET A 1 356 ? 27.883 28.987 11.864 1.00 13.28 345 MET A N 1
ATOM 2722 C CA . MET A 1 356 ? 28.475 27.974 12.709 1.00 13.22 345 MET A CA 1
ATOM 2723 C C . MET A 1 356 ? 28.879 28.494 14.036 1.00 13.10 345 MET A C 1
ATOM 2724 O O . MET A 1 356 ? 29.638 29.499 14.140 1.00 15.77 345 MET A O 1
ATOM 2729 N N . TYR A 1 357 ? 28.314 27.911 15.057 1.00 12.39 346 TYR A N 1
ATOM 2730 C CA . TYR A 1 357 ? 28.537 28.240 16.415 1.00 12.02 346 TYR A CA 1
ATOM 2731 C C . TYR A 1 357 ? 29.951 27.812 16.802 1.00 12.66 346 TYR A C 1
ATOM 2732 O O . TYR A 1 357 ? 30.379 26.612 16.608 1.00 12.90 346 TYR A O 1
ATOM 2741 N N . TYR A 1 358 ? 30.655 28.716 17.493 1.00 12.57 347 TYR A N 1
ATOM 2742 C CA . TYR A 1 358 ? 32.040 28.445 17.905 1.00 11.99 347 TYR A CA 1
ATOM 2743 C C . TYR A 1 358 ? 32.085 27.067 18.600 1.00 14.11 347 TYR A C 1
ATOM 2744 O O . TYR A 1 358 ? 31.230 26.738 19.442 1.00 14.95 347 TYR A O 1
ATOM 2753 N N . GLY A 1 359 ? 33.096 26.284 18.298 1.00 13.62 348 GLY A N 1
ATOM 2754 C CA . GLY A 1 359 ? 33.177 24.948 18.890 1.00 14.77 348 GLY A CA 1
ATOM 2755 C C . GLY A 1 359 ? 32.614 23.802 18.117 1.00 13.55 348 GLY A C 1
ATOM 2756 O O . GLY A 1 359 ? 32.959 22.670 18.403 1.00 15.17 348 GLY A O 1
ATOM 2757 N N . THR A 1 360 ? 31.725 24.069 17.193 1.00 14.11 349 THR A N 1
ATOM 2758 C CA . THR A 1 360 ? 31.288 23.054 16.264 1.00 15.06 349 THR A CA 1
ATOM 2759 C C . THR A 1 360 ? 32.459 22.316 15.662 1.00 14.24 349 THR A C 1
ATOM 2760 O O . THR A 1 360 ? 32.400 21.111 15.519 1.00 14.07 349 THR A O 1
ATOM 2764 N N . GLU A 1 361 ? 33.520 23.049 15.321 1.00 13.82 350 GLU A N 1
ATOM 2765 C CA . GLU A 1 361 ? 34.648 22.499 14.567 1.00 14.76 350 GLU A CA 1
ATOM 2766 C C . GLU A 1 361 ? 35.538 21.616 15.423 1.00 15.79 350 GLU A C 1
ATOM 2767 O O . GLU A 1 361 ? 36.484 21.065 14.901 1.00 17.72 350 GLU A O 1
ATOM 2773 N N . ILE A 1 362 ? 35.232 21.469 16.715 1.00 15.37 351 ILE A N 1
ATOM 2774 C CA . ILE A 1 362 ? 35.906 20.557 17.581 1.00 16.64 351 ILE A CA 1
ATOM 2775 C C . ILE A 1 362 ? 34.927 19.531 18.269 1.00 16.64 351 ILE A C 1
ATOM 2776 O O . ILE A 1 362 ? 35.334 18.868 19.212 1.00 16.13 351 ILE A O 1
ATOM 2781 N N . ALA A 1 363 ? 33.717 19.373 17.754 1.00 15.39 352 ALA A N 1
ATOM 2782 C CA . ALA A 1 363 ? 32.676 18.589 18.381 1.00 15.32 352 ALA A CA 1
ATOM 2783 C C . ALA A 1 363 ? 32.542 18.893 19.857 1.00 15.91 352 ALA A C 1
ATOM 2784 O O . ALA A 1 363 ? 32.564 17.975 20.719 1.00 16.61 352 ALA A O 1
ATOM 2786 N N . LEU A 1 364 ? 32.380 20.188 20.174 1.00 14.73 353 LEU A N 1
ATOM 2787 C CA . LEU A 1 364 ? 32.266 20.617 21.575 1.00 15.32 353 LEU A CA 1
ATOM 2788 C C . LEU A 1 364 ? 30.930 20.150 22.138 1.00 15.73 353 LEU A C 1
ATOM 2789 O O . LEU A 1 364 ? 29.845 20.435 21.581 1.00 14.97 353 LEU A O 1
ATOM 2794 N N . ASP A 1 365 ? 31.001 19.377 23.207 1.00 17.55 354 ASP A N 1
ATOM 2795 C CA . ASP A 1 365 ? 29.804 18.811 23.864 1.00 18.45 354 ASP A CA 1
ATOM 2796 C C . ASP A 1 365 ? 29.162 19.932 24.676 1.00 17.56 354 ASP A C 1
ATOM 2797 O O . ASP A 1 365 ? 29.771 20.988 24.924 1.00 18.09 354 ASP A O 1
ATOM 2802 N N . GLY A 1 366 ? 27.903 19.685 25.044 1.00 17.71 355 GLY A N 1
ATOM 2803 C CA . GLY A 1 366 ? 27.181 20.481 25.988 1.00 17.09 355 GLY A CA 1
ATOM 2804 C C . GLY A 1 366 ? 25.682 20.300 25.923 1.00 17.98 355 GLY A C 1
ATOM 2805 O O . GLY A 1 366 ? 25.080 20.228 24.823 1.00 16.95 355 GLY A O 1
ATOM 2806 N N . GLY A 1 367 ? 25.088 20.268 27.116 1.00 18.15 356 GLY A N 1
ATOM 2807 C CA . GLY A 1 367 ? 23.653 20.207 27.257 1.00 19.13 356 GLY A CA 1
ATOM 2808 C C . GLY A 1 367 ? 23.015 21.554 27.229 1.00 20.45 356 GLY A C 1
ATOM 2809 O O . GLY A 1 367 ? 23.563 22.491 26.664 1.00 17.30 356 GLY A O 1
ATOM 2810 N N . GLU A 1 368 ? 21.852 21.656 27.837 1.00 20.68 357 GLU A N 1
ATOM 2811 C CA . GLU A 1 368 ? 21.161 22.943 27.878 1.00 23.14 357 GLU A CA 1
ATOM 2812 C C . GLU A 1 368 ? 21.928 24.099 28.505 1.00 19.10 357 GLU A C 1
ATOM 2813 O O . GLU A 1 368 ? 22.759 23.926 29.375 1.00 19.32 357 GLU A O 1
ATOM 2819 N N . ASP A 1 369 ? 21.606 25.282 28.058 1.00 18.54 358 ASP A N 1
ATOM 2820 C CA . ASP A 1 369 ? 22.181 26.498 28.616 1.00 17.91 358 ASP A CA 1
ATOM 2821 C C . ASP A 1 369 ? 22.259 26.393 30.164 1.00 18.47 358 ASP A C 1
ATOM 2822 O O . ASP A 1 369 ? 21.262 26.124 30.793 1.00 17.59 358 ASP A O 1
ATOM 2827 N N . PRO A 1 370 ? 23.390 26.572 30.812 1.00 19.21 359 PRO A N 1
ATOM 2828 C CA . PRO A 1 370 ? 24.552 27.185 30.239 1.00 19.06 359 PRO A CA 1
ATOM 2829 C C . PRO A 1 370 ? 25.616 26.225 29.784 1.00 17.29 359 PRO A C 1
ATOM 2830 O O . PRO A 1 370 ? 26.727 26.658 29.498 1.00 17.71 359 PRO A O 1
ATOM 2834 N N . ASP A 1 371 ? 25.336 24.913 29.761 1.00 17.16 360 ASP A N 1
ATOM 2835 C CA . ASP A 1 371 ? 26.371 23.912 29.480 1.00 17.16 360 ASP A CA 1
ATOM 2836 C C . ASP A 1 371 ? 26.733 23.865 27.999 1.00 16.93 360 ASP A C 1
ATOM 2837 O O . ASP A 1 371 ? 27.668 23.171 27.629 1.00 16.73 360 ASP A O 1
ATOM 2842 N N . ASN A 1 372 ? 25.916 24.527 27.168 1.00 17.18 361 ASN A N 1
ATOM 2843 C CA . ASN A 1 372 ? 26.156 24.650 25.752 1.00 16.32 361 ASN A CA 1
ATOM 2844 C C . ASN A 1 372 ? 27.040 25.876 25.419 1.00 14.66 361 ASN A C 1
ATOM 2845 O O . ASN A 1 372 ? 27.239 26.182 24.250 1.00 13.95 361 ASN A O 1
ATOM 2850 N N . ARG A 1 373 ? 27.656 26.446 26.431 1.00 14.32 362 ARG A N 1
ATOM 2851 C CA . ARG A 1 373 ? 28.578 27.580 26.290 1.00 15.27 362 ARG A CA 1
ATOM 2852 C C . ARG A 1 373 ? 29.939 27.394 26.985 1.00 15.93 362 ARG A C 1
ATOM 2853 O O . ARG A 1 373 ? 30.457 28.341 27.644 1.00 16.45 362 ARG A O 1
ATOM 2861 N N . ARG A 1 374 ? 30.539 26.240 26.781 1.00 15.76 363 ARG A N 1
ATOM 2862 C CA . ARG A 1 374 ? 31.810 25.894 27.354 1.00 16.71 363 ARG A CA 1
ATOM 2863 C C . ARG A 1 374 ? 32.917 26.757 26.691 1.00 17.32 363 ARG A C 1
ATOM 2864 O O . ARG A 1 374 ? 32.878 27.030 25.516 1.00 16.46 363 ARG A O 1
ATOM 2872 N N . LEU A 1 375 ? 33.978 27.008 27.439 1.00 18.01 364 LEU A N 1
ATOM 2873 C CA . LEU A 1 375 ? 35.115 27.693 26.871 1.00 20.22 364 LEU A CA 1
ATOM 2874 C C . LEU A 1 375 ? 35.658 26.918 25.734 1.00 20.09 364 LEU A C 1
ATOM 2875 O O . LEU A 1 375 ? 35.795 25.688 25.826 1.00 19.51 364 LEU A O 1
ATOM 2880 N N . MET A 1 376 ? 35.979 27.611 24.671 1.00 19.53 365 MET A N 1
ATOM 2881 C CA . MET A 1 376 ? 36.563 27.008 23.495 1.00 18.14 365 MET A CA 1
ATOM 2882 C C . MET A 1 376 ? 37.937 26.368 23.826 1.00 19.41 365 MET A C 1
ATOM 2883 O O . MET A 1 376 ? 38.618 26.776 24.784 1.00 18.30 365 MET A O 1
ATOM 2888 N N . ASN A 1 377 ? 38.289 25.315 23.087 1.00 18.65 366 ASN A N 1
ATOM 2889 C CA . ASN A 1 377 ? 39.523 24.621 23.284 1.00 21.38 366 ASN A CA 1
ATOM 2890 C C . ASN A 1 377 ? 40.222 24.713 21.934 1.00 20.96 366 ASN A C 1
ATOM 2891 O O . ASN A 1 377 ? 39.670 24.277 20.961 1.00 18.86 366 ASN A O 1
ATOM 2896 N N . PHE A 1 378 ? 41.432 25.260 21.875 1.00 19.75 367 PHE A N 1
ATOM 2897 C CA . PHE A 1 378 ? 42.126 25.414 20.572 1.00 22.08 367 PHE A CA 1
ATOM 2898 C C . PHE A 1 378 ? 43.215 24.396 20.393 1.00 26.27 367 PHE A C 1
ATOM 2899 O O . PHE A 1 378 ? 43.980 24.447 19.454 1.00 26.36 367 PHE A O 1
ATOM 2907 N N . ARG A 1 379 ? 43.287 23.457 21.308 1.00 29.57 368 ARG A N 1
ATOM 2908 C CA . ARG A 1 379 ? 44.342 22.481 21.320 1.00 34.28 368 ARG A CA 1
ATOM 2909 C C . ARG A 1 379 ? 43.839 21.059 21.014 1.00 34.70 368 ARG A C 1
ATOM 2910 O O . ARG A 1 379 ? 44.387 20.094 21.593 1.00 33.92 368 ARG A O 1
ATOM 2918 N N . THR A 1 380 ? 42.840 20.919 20.123 1.00 31.69 369 THR A N 1
ATOM 2919 C CA . THR A 1 380 ? 42.361 19.625 19.751 1.00 30.46 369 THR A CA 1
ATOM 2920 C C . THR A 1 380 ? 42.871 19.176 18.364 1.00 30.00 369 THR A C 1
ATOM 2921 O O . THR A 1 380 ? 43.510 19.875 17.633 1.00 28.59 369 THR A O 1
ATOM 2925 N N . ASP A 1 381 ? 42.535 17.955 18.029 1.00 29.18 370 ASP A N 1
ATOM 2926 C CA . ASP A 1 381 ? 42.685 17.442 16.659 1.00 34.46 370 ASP A CA 1
ATOM 2927 C C . ASP A 1 381 ? 41.969 18.359 15.594 1.00 27.16 370 ASP A C 1
ATOM 2928 O O . ASP A 1 381 ? 41.139 19.203 15.876 1.00 25.62 370 ASP A O 1
ATOM 2933 N N . LYS A 1 382 ? 42.418 18.245 14.380 1.00 25.45 371 LYS A N 1
ATOM 2934 C CA . LYS A 1 382 ? 42.034 19.137 13.323 1.00 26.63 371 LYS A CA 1
ATOM 2935 C C . LYS A 1 382 ? 41.083 18.532 12.318 1.00 24.67 371 LYS A C 1
ATOM 2936 O O . LYS A 1 382 ? 40.824 19.108 11.248 1.00 20.34 371 LYS A O 1
ATOM 2942 N N . GLU A 1 383 ? 40.573 17.347 12.599 1.00 22.07 372 GLU A N 1
ATOM 2943 C CA . GLU A 1 383 ? 39.798 16.654 11.572 1.00 21.99 372 GLU A CA 1
ATOM 2944 C C . GLU A 1 383 ? 38.579 17.473 11.081 1.00 20.87 372 GLU A C 1
ATOM 2945 O O . GLU A 1 383 ? 38.340 17.600 9.903 1.00 19.82 372 GLU A O 1
ATOM 2951 N N . LEU A 1 384 ? 37.808 18.034 12.008 1.00 18.82 373 LEU A N 1
ATOM 2952 C CA . LEU A 1 384 ? 36.644 18.830 11.647 1.00 17.61 373 LEU A CA 1
ATOM 2953 C C . LEU A 1 384 ? 37.018 20.238 11.192 1.00 16.48 373 LEU A C 1
ATOM 2954 O O . LEU A 1 384 ? 36.358 20.797 10.365 1.00 15.15 373 LEU A O 1
ATOM 2959 N N . ILE A 1 385 ? 38.096 20.787 11.736 1.00 15.87 374 ILE A N 1
ATOM 2960 C CA . ILE A 1 385 ? 38.569 22.062 11.263 1.00 16.96 374 ILE A CA 1
ATOM 2961 C C . ILE A 1 385 ? 38.922 21.956 9.771 1.00 16.97 374 ILE A C 1
ATOM 2962 O O . ILE A 1 385 ? 38.567 22.842 8.966 1.00 17.59 374 ILE A O 1
ATOM 2967 N N . ASP A 1 386 ? 39.710 20.966 9.440 1.00 17.04 375 ASP A N 1
ATOM 2968 C CA . ASP A 1 386 ? 40.092 20.777 8.028 1.00 18.91 375 ASP A CA 1
ATOM 2969 C C . ASP A 1 386 ? 38.886 20.519 7.085 1.00 18.24 375 ASP A C 1
ATOM 2970 O O . ASP A 1 386 ? 38.856 20.922 5.909 1.00 18.86 375 ASP A O 1
ATOM 2975 N N . TYR A 1 387 ? 37.903 19.790 7.624 1.00 18.57 376 TYR A N 1
ATOM 2976 C CA . TYR A 1 387 ? 36.677 19.483 6.888 1.00 18.51 376 TYR A CA 1
ATOM 2977 C C . TYR A 1 387 ? 35.860 20.706 6.611 1.00 17.69 376 TYR A C 1
ATOM 2978 O O . TYR A 1 387 ? 35.451 20.944 5.482 1.00 15.67 376 TYR A O 1
ATOM 2987 N N . VAL A 1 388 ? 35.669 21.506 7.652 1.00 17.18 377 VAL A N 1
ATOM 2988 C CA . VAL A 1 388 ? 34.977 22.802 7.502 1.00 17.83 377 VAL A CA 1
ATOM 2989 C C . VAL A 1 388 ? 35.682 23.731 6.555 1.00 16.77 377 VAL A C 1
ATOM 2990 O O . VAL A 1 388 ? 35.036 24.400 5.768 1.00 15.71 377 VAL A O 1
ATOM 2994 N N . THR A 1 389 ? 37.013 23.737 6.647 1.00 16.79 378 THR A N 1
ATOM 2995 C CA . THR A 1 389 ? 37.834 24.505 5.760 1.00 17.31 378 THR A CA 1
ATOM 2996 C C . THR A 1 389 ? 37.550 24.173 4.268 1.00 17.21 378 THR A C 1
ATOM 2997 O O . THR A 1 389 ? 37.375 25.089 3.462 1.00 16.18 378 THR A O 1
ATOM 3001 N N . LYS A 1 390 ? 37.504 22.868 3.954 1.00 17.36 379 LYS A N 1
ATOM 3002 C CA . LYS A 1 390 ? 37.227 22.462 2.599 1.00 19.01 379 LYS A CA 1
ATOM 3003 C C . LYS A 1 390 ? 35.805 22.852 2.158 1.00 17.69 379 LYS A C 1
ATOM 3004 O O . LYS A 1 390 ? 35.578 23.273 1.008 1.00 16.73 379 LYS A O 1
ATOM 3010 N N . LEU A 1 391 ? 34.841 22.701 3.074 1.00 16.24 380 LEU A N 1
ATOM 3011 C CA . LEU A 1 391 ? 33.447 23.048 2.759 1.00 15.62 380 LEU A CA 1
ATOM 3012 C C . LEU A 1 391 ? 33.327 24.518 2.494 1.00 15.58 380 LEU A C 1
ATOM 3013 O O . LEU A 1 391 ? 32.660 24.937 1.519 1.00 14.09 380 LEU A O 1
ATOM 3018 N N . GLY A 1 392 ? 34.012 25.308 3.313 1.00 16.92 381 GLY A N 1
ATOM 3019 C CA . GLY A 1 392 ? 33.928 26.779 3.085 1.00 17.51 381 GLY A CA 1
ATOM 3020 C C . GLY A 1 392 ? 34.653 27.202 1.827 1.00 19.00 381 GLY A C 1
ATOM 3021 O O . GLY A 1 392 ? 34.147 28.059 1.086 1.00 19.31 381 GLY A O 1
ATOM 3022 N N . GLU A 1 393 ? 35.779 26.532 1.514 1.00 18.36 382 GLU A N 1
ATOM 3023 C CA . GLU A 1 393 ? 36.442 26.707 0.203 1.00 20.59 382 GLU A CA 1
ATOM 3024 C C . GLU A 1 393 ? 35.550 26.374 -1.005 1.00 18.86 382 GLU A C 1
ATOM 3025 O O . GLU A 1 393 ? 35.461 27.120 -2.000 1.00 19.45 382 GLU A O 1
ATOM 3031 N N . LEU A 1 394 ? 34.810 25.304 -0.894 1.00 19.37 383 LEU A N 1
ATOM 3032 C CA . LEU A 1 394 ? 33.940 24.886 -2.000 1.00 19.24 383 LEU A CA 1
ATOM 3033 C C . LEU A 1 394 ? 32.750 25.788 -2.140 1.00 18.83 383 LEU A C 1
ATOM 3034 O O . LEU A 1 394 ? 32.360 26.158 -3.251 1.00 18.93 383 LEU A O 1
ATOM 3039 N N . ARG A 1 395 ? 32.156 26.178 -1.038 1.00 17.53 384 ARG A N 1
ATOM 3040 C CA . ARG A 1 395 ? 31.034 27.106 -1.157 1.00 17.34 384 ARG A CA 1
ATOM 3041 C C . ARG A 1 395 ? 31.511 28.485 -1.762 1.00 18.03 384 ARG A C 1
ATOM 3042 O O . ARG A 1 395 ? 30.776 29.126 -2.532 1.00 17.17 384 ARG A O 1
ATOM 3050 N N . ALA A 1 396 ? 32.727 28.894 -1.448 1.00 18.10 385 ALA A N 1
ATOM 3051 C CA . ALA A 1 396 ? 33.305 30.128 -2.046 1.00 20.48 385 ALA A CA 1
ATOM 3052 C C . ALA A 1 396 ? 33.529 29.914 -3.548 1.00 21.57 385 ALA A C 1
ATOM 3053 O O . ALA A 1 396 ? 33.209 30.748 -4.329 1.00 20.26 385 ALA A O 1
ATOM 3055 N N . LYS A 1 397 ? 34.052 28.744 -3.909 1.00 23.08 386 LYS A N 1
ATOM 3056 C CA . LYS A 1 397 ? 34.430 28.446 -5.263 1.00 25.40 386 LYS A CA 1
ATOM 3057 C C . LYS A 1 397 ? 33.286 28.165 -6.220 1.00 23.58 386 LYS A C 1
ATOM 3058 O O . LYS A 1 397 ? 33.405 28.491 -7.389 1.00 23.79 386 LYS A O 1
ATOM 3064 N N . LEU A 1 398 ? 32.203 27.539 -5.750 1.00 21.53 387 LEU A N 1
ATOM 3065 C CA . LEU A 1 398 ? 31.109 27.063 -6.607 1.00 20.65 387 LEU A CA 1
ATOM 3066 C C . LEU A 1 398 ? 29.900 27.988 -6.465 1.00 21.21 387 LEU A C 1
ATOM 3067 O O . LEU A 1 398 ? 29.163 27.902 -5.440 1.00 20.45 387 LEU A O 1
ATOM 3072 N N . PRO A 1 399 ? 29.708 28.892 -7.425 1.00 23.31 388 PRO A N 1
ATOM 3073 C CA . PRO A 1 399 ? 28.635 29.851 -7.301 1.00 22.54 388 PRO A CA 1
ATOM 3074 C C . PRO A 1 399 ? 27.269 29.201 -7.235 1.00 21.94 388 PRO A C 1
ATOM 3075 O O . PRO A 1 399 ? 26.336 29.792 -6.663 1.00 19.53 388 PRO A O 1
ATOM 3079 N N . SER A 1 400 ? 27.162 27.954 -7.725 1.00 20.52 389 SER A N 1
ATOM 3080 C CA . SER A 1 400 ? 25.899 27.255 -7.629 1.00 18.55 389 SER A CA 1
ATOM 3081 C C . SER A 1 400 ? 25.590 26.994 -6.152 1.00 17.79 389 SER A C 1
ATOM 3082 O O . SER A 1 400 ? 24.432 26.887 -5.811 1.00 19.16 389 SER A O 1
ATOM 3085 N N . LEU A 1 401 ? 26.556 26.877 -5.275 1.00 16.29 390 LEU A N 1
ATOM 3086 C CA . LEU A 1 401 ? 26.236 26.648 -3.846 1.00 16.88 390 LEU A CA 1
ATOM 3087 C C . LEU A 1 401 ? 25.777 27.953 -3.109 1.00 16.99 390 LEU A C 1
ATOM 3088 O O . LEU A 1 401 ? 25.241 27.905 -2.004 1.00 17.29 390 LEU A O 1
ATOM 3093 N N . ARG A 1 402 ? 26.108 29.122 -3.663 1.00 18.04 391 ARG A N 1
ATOM 3094 C CA . ARG A 1 402 ? 25.686 30.406 -3.094 1.00 18.49 391 ARG A CA 1
ATOM 3095 C C . ARG A 1 402 ? 24.458 31.034 -3.738 1.00 19.92 391 ARG A C 1
ATOM 3096 O O . ARG A 1 402 ? 23.764 31.815 -3.109 1.00 19.48 391 ARG A O 1
ATOM 3104 N N . ARG A 1 403 ? 24.275 30.746 -5.039 1.00 22.36 392 ARG A N 1
ATOM 3105 C CA . ARG A 1 403 ? 23.310 31.380 -5.849 1.00 23.36 392 ARG A CA 1
ATOM 3106 C C . ARG A 1 403 ? 22.480 30.436 -6.694 1.00 22.02 392 ARG A C 1
ATOM 3107 O O . ARG A 1 403 ? 21.534 30.893 -7.372 1.00 21.30 392 ARG A O 1
ATOM 3115 N N . GLY A 1 404 ? 22.757 29.124 -6.664 1.00 19.85 393 GLY A N 1
ATOM 3116 C CA . GLY A 1 404 ? 22.085 28.285 -7.618 1.00 20.18 393 GLY A CA 1
ATOM 3117 C C . GLY A 1 404 ? 20.670 28.034 -7.123 1.00 21.13 393 GLY A C 1
ATOM 3118 O O . GLY A 1 404 ? 20.390 28.257 -5.972 1.00 19.88 393 GLY A O 1
ATOM 3119 N N . ASP A 1 405 ? 19.873 27.424 -7.969 1.00 21.27 394 ASP A N 1
ATOM 3120 C CA . ASP A 1 405 ? 18.596 26.850 -7.601 1.00 21.41 394 ASP A CA 1
ATOM 3121 C C . ASP A 1 405 ? 18.927 25.503 -6.850 1.00 19.79 394 ASP A C 1
ATOM 3122 O O . ASP A 1 405 ? 20.075 25.201 -6.603 1.00 17.44 394 ASP A O 1
ATOM 3127 N N . PHE A 1 406 ? 17.917 24.783 -6.401 1.00 18.13 395 PHE A N 1
ATOM 3128 C CA . PHE A 1 406 ? 18.107 23.639 -5.474 1.00 18.18 395 PHE A CA 1
ATOM 3129 C C . PHE A 1 406 ? 16.971 22.692 -5.770 1.00 18.04 395 PHE A C 1
ATOM 3130 O O . PHE A 1 406 ? 15.799 23.022 -5.497 1.00 20.17 395 PHE A O 1
ATOM 3138 N N . GLU A 1 407 ? 17.323 21.572 -6.376 1.00 19.45 396 GLU A N 1
ATOM 3139 C CA . GLU A 1 407 ? 16.412 20.491 -6.763 1.00 19.76 396 GLU A CA 1
ATOM 3140 C C . GLU A 1 407 ? 16.711 19.218 -6.035 1.00 18.95 396 GLU A C 1
ATOM 3141 O O . GLU A 1 407 ? 17.872 18.850 -5.775 1.00 18.24 396 GLU A O 1
ATOM 3147 N N . LEU A 1 408 ? 15.671 18.490 -5.721 1.00 18.13 397 LEU A N 1
ATOM 3148 C CA . LEU A 1 408 ? 15.813 17.190 -5.177 1.00 18.20 397 LEU A CA 1
ATOM 3149 C C . LEU A 1 408 ? 15.687 16.100 -6.328 1.00 19.46 397 LEU A C 1
ATOM 3150 O O . LEU A 1 408 ? 14.678 15.999 -6.981 1.00 19.16 397 LEU A O 1
ATOM 3155 N N . LEU A 1 409 ? 16.745 15.350 -6.565 1.00 17.92 398 LEU A N 1
ATOM 3156 C CA . LEU A 1 409 ? 16.762 14.276 -7.548 1.00 18.81 398 LEU A CA 1
ATOM 3157 C C . LEU A 1 409 ? 16.339 12.964 -6.982 1.00 18.63 398 LEU A C 1
ATOM 3158 O O . LEU A 1 409 ? 15.794 12.149 -7.731 1.00 19.17 398 LEU A O 1
ATOM 3163 N N . TYR A 1 410 ? 16.682 12.676 -5.729 1.00 17.03 399 TYR A N 1
ATOM 3164 C CA . TYR A 1 410 ? 16.461 11.357 -5.133 1.00 17.84 399 TYR A CA 1
ATOM 3165 C C . TYR A 1 410 ? 16.508 11.526 -3.622 1.00 18.61 399 TYR A C 1
ATOM 3166 O O . TYR A 1 410 ? 17.394 12.196 -3.090 1.00 17.50 399 TYR A O 1
ATOM 3175 N N . GLU A 1 411 ?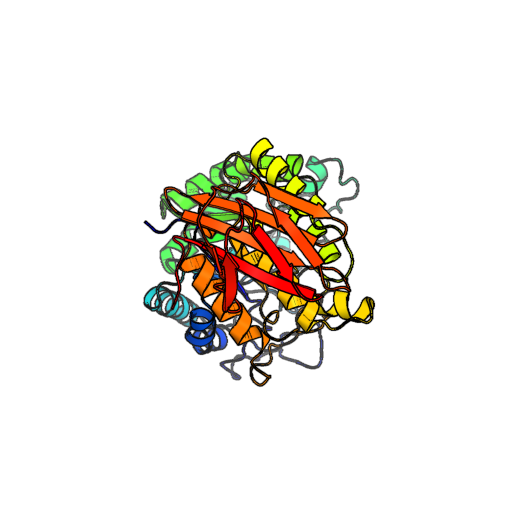 15.578 10.904 -2.932 1.00 18.63 400 GLU A N 1
ATOM 3176 C CA . GLU A 1 411 ? 15.760 10.743 -1.496 1.00 20.40 400 GLU A CA 1
ATOM 3177 C C . GLU A 1 411 ? 15.135 9.468 -1.010 1.00 19.97 400 GLU A C 1
ATOM 3178 O O . GLU A 1 411 ? 13.940 9.186 -1.249 1.00 17.76 400 GLU A O 1
ATOM 3184 N N . LYS A 1 412 ? 15.917 8.659 -0.342 1.00 18.54 401 LYS A N 1
ATOM 3185 C CA . LYS A 1 412 ? 15.336 7.447 0.245 1.00 20.44 401 LYS A CA 1
ATOM 3186 C C . LYS A 1 412 ? 16.011 7.028 1.574 1.00 20.10 401 LYS A C 1
ATOM 3187 O O . LYS A 1 412 ? 17.213 6.637 1.610 1.00 20.36 401 LYS A O 1
ATOM 3193 N N . ASP A 1 413 ? 15.242 7.191 2.647 1.00 18.86 402 ASP A N 1
ATOM 3194 C CA . ASP A 1 413 ? 15.583 6.782 3.995 1.00 21.42 402 ASP A CA 1
ATOM 3195 C C . ASP A 1 413 ? 16.928 7.284 4.445 1.00 20.59 402 ASP A C 1
ATOM 3196 O O . ASP A 1 413 ? 17.657 6.571 5.163 1.00 21.01 402 ASP A O 1
ATOM 3201 N N . GLY A 1 414 ? 17.276 8.482 4.000 1.00 19.74 403 GLY A N 1
ATOM 3202 C CA . GLY A 1 414 ? 18.576 9.043 4.336 1.00 18.93 403 GLY A CA 1
ATOM 3203 C C . GLY A 1 414 ? 19.636 9.174 3.247 1.00 19.19 403 GLY A C 1
ATOM 3204 O O . GLY A 1 414 ? 20.609 9.900 3.425 1.00 17.85 403 GLY A O 1
ATOM 3205 N N . MET A 1 415 ? 19.451 8.462 2.143 1.00 18.45 404 MET A N 1
ATOM 3206 C CA . MET A 1 415 ? 20.290 8.619 0.967 1.00 18.40 404 MET A CA 1
ATOM 3207 C C . MET A 1 415 ? 19.704 9.663 0.031 1.00 18.73 404 MET A C 1
ATOM 3208 O O . MET A 1 415 ? 18.580 9.527 -0.462 1.00 19.34 404 MET A O 1
ATOM 3213 N N . ALA A 1 416 ? 20.433 10.756 -0.177 1.00 16.11 405 ALA A N 1
ATOM 3214 C CA . ALA A 1 416 ? 19.884 11.903 -0.837 1.00 16.37 405 ALA A CA 1
ATOM 3215 C C . ALA A 1 416 ? 20.774 12.405 -1.936 1.00 16.62 405 ALA A C 1
ATOM 3216 O O . ALA A 1 416 ? 21.991 12.474 -1.729 1.00 15.93 405 ALA A O 1
ATOM 3218 N N . LEU A 1 417 ? 20.157 12.844 -3.023 1.00 15.64 406 LEU A N 1
ATOM 3219 C CA . LEU A 1 417 ? 20.850 13.517 -4.114 1.00 16.67 406 LEU A CA 1
ATOM 3220 C C . LEU A 1 417 ? 20.122 14.807 -4.405 1.00 15.69 406 LEU A C 1
ATOM 3221 O O . LEU A 1 417 ? 18.926 14.778 -4.642 1.00 17.18 406 LEU A O 1
ATOM 3226 N N . PHE A 1 418 ? 20.860 15.914 -4.456 1.00 15.48 407 PHE A N 1
ATOM 3227 C CA . PHE A 1 418 ? 20.378 17.218 -4.836 1.00 16.22 407 PHE A CA 1
ATOM 3228 C C . PHE A 1 418 ? 21.186 17.779 -5.980 1.00 17.67 407 PHE A C 1
ATOM 3229 O O . PHE A 1 418 ? 22.327 17.418 -6.149 1.00 18.08 407 PHE A O 1
ATOM 3237 N N . LYS A 1 419 ? 20.595 18.669 -6.748 1.00 17.37 408 LYS A N 1
ATOM 3238 C CA . LYS A 1 419 ? 21.252 19.278 -7.894 1.00 18.55 408 LYS A CA 1
ATOM 3239 C C . LYS A 1 419 ? 21.111 20.795 -7.745 1.00 16.94 408 LYS A C 1
ATOM 3240 O O . LYS A 1 419 ? 20.064 21.268 -7.348 1.00 17.62 408 LYS A O 1
ATOM 3246 N N . ARG A 1 420 ? 22.145 21.537 -8.120 1.00 16.95 409 ARG A N 1
ATOM 3247 C CA . ARG A 1 420 ? 22.105 23.021 -8.055 1.00 17.89 409 ARG A CA 1
ATOM 3248 C C . ARG A 1 420 ? 22.707 23.546 -9.331 1.00 19.39 409 ARG A C 1
ATOM 3249 O O . ARG A 1 420 ? 23.755 23.041 -9.790 1.00 19.32 409 ARG A O 1
ATOM 3257 N N . THR A 1 421 ? 22.042 24.525 -9.937 1.00 20.62 410 THR A N 1
ATOM 3258 C CA . THR A 1 421 ? 22.549 25.099 -11.188 1.00 21.20 410 THR A CA 1
ATOM 3259 C C . THR A 1 421 ? 22.617 26.590 -11.029 1.00 22.64 410 THR A C 1
ATOM 3260 O O . THR A 1 421 ? 21.684 27.166 -10.535 1.00 20.43 410 THR A O 1
ATOM 3264 N N . TYR A 1 422 ? 23.712 27.180 -11.518 1.00 23.25 411 TYR A N 1
ATOM 3265 C CA . TYR A 1 422 ? 23.870 28.598 -11.625 1.00 25.19 411 TYR A CA 1
ATOM 3266 C C . TYR A 1 422 ? 24.621 28.857 -12.945 1.00 27.53 411 TYR A C 1
ATOM 3267 O O . TYR A 1 422 ? 25.768 28.419 -13.105 1.00 23.28 411 TYR A O 1
ATOM 3276 N N . GLU A 1 423 ? 23.975 29.595 -13.863 1.00 30.28 412 GLU A N 1
ATOM 3277 C CA . GLU A 1 423 ? 24.545 29.856 -15.195 1.00 31.06 412 GLU A CA 1
ATOM 3278 C C . GLU A 1 423 ? 25.053 28.548 -15.774 1.00 30.72 412 GLU A C 1
ATOM 3279 O O . GLU A 1 423 ? 24.278 27.634 -15.888 1.00 31.06 412 GLU A O 1
ATOM 3285 N N . LYS A 1 424 ? 26.333 28.422 -16.096 1.00 32.41 413 LYS A N 1
ATOM 3286 C CA . LYS A 1 424 ? 26.841 27.206 -16.714 1.00 33.64 413 LYS A CA 1
ATOM 3287 C C . LYS A 1 424 ? 27.340 26.104 -15.752 1.00 32.90 413 LYS A C 1
ATOM 3288 O O . LYS A 1 424 ? 27.844 25.113 -16.200 1.00 33.69 413 LYS A O 1
ATOM 3294 N N . GLU A 1 425 ? 27.115 26.247 -14.453 1.00 28.39 414 GLU A N 1
ATOM 3295 C CA . GLU A 1 425 ? 27.660 25.310 -13.460 1.00 26.81 414 GLU A CA 1
ATOM 3296 C C . GLU A 1 425 ? 26.544 24.441 -12.903 1.00 25.04 414 GLU A C 1
ATOM 3297 O O . GLU A 1 425 ? 25.554 24.947 -12.446 1.00 25.08 414 GLU A O 1
ATOM 3303 N N . THR A 1 426 ? 26.705 23.132 -12.980 1.00 23.63 415 THR A N 1
ATOM 3304 C CA . THR A 1 426 ? 25.837 22.246 -12.266 1.00 22.89 415 THR A CA 1
ATOM 3305 C C . THR A 1 426 ? 26.632 21.409 -11.259 1.00 22.23 415 THR A C 1
ATOM 3306 O O . THR A 1 426 ? 27.575 20.745 -11.653 1.00 20.70 415 THR A O 1
ATOM 3310 N N . THR A 1 427 ? 26.199 21.420 -9.999 1.00 19.87 416 THR A N 1
ATOM 3311 C CA . THR A 1 427 ? 26.720 20.582 -8.938 1.00 20.44 416 THR A CA 1
ATOM 3312 C C . THR A 1 427 ? 25.655 19.599 -8.498 1.00 19.53 416 THR A C 1
ATOM 3313 O O . THR A 1 427 ? 24.426 19.868 -8.602 1.00 18.85 416 THR A O 1
ATOM 3317 N N . VAL A 1 428 ? 26.118 18.472 -8.017 1.00 18.06 417 VAL A N 1
ATOM 3318 C CA . VAL A 1 428 ? 25.291 17.444 -7.384 1.00 18.01 417 VAL A CA 1
ATOM 3319 C C . VAL A 1 428 ? 25.819 17.177 -5.987 1.00 17.56 417 VAL A C 1
ATOM 3320 O O . VAL A 1 428 ? 27.021 16.999 -5.778 1.00 17.91 417 VAL A O 1
ATOM 3324 N N . ILE A 1 429 ? 24.937 17.219 -5.026 1.00 16.21 418 ILE A N 1
ATOM 3325 C CA . ILE A 1 429 ? 25.329 16.956 -3.647 1.00 17.10 418 ILE A CA 1
ATOM 3326 C C . ILE A 1 429 ? 24.734 15.627 -3.266 1.00 16.13 418 ILE A C 1
ATOM 3327 O O . ILE A 1 429 ? 23.491 15.435 -3.347 1.00 16.55 418 ILE A O 1
ATOM 3332 N N . ALA A 1 430 ? 25.595 14.720 -2.839 1.00 16.55 419 ALA A N 1
ATOM 3333 C CA . ALA A 1 430 ? 25.186 13.362 -2.411 1.00 16.69 419 ALA A CA 1
ATOM 3334 C C . ALA A 1 430 ? 25.514 13.164 -0.966 1.00 16.89 419 ALA A C 1
ATOM 3335 O O . ALA A 1 430 ? 26.665 13.263 -0.540 1.00 16.92 419 ALA A O 1
ATOM 3337 N N . ILE A 1 431 ? 24.471 12.876 -0.193 1.00 16.39 420 ILE A N 1
ATOM 3338 C CA . ILE A 1 431 ? 24.647 12.594 1.228 1.00 16.13 420 ILE A CA 1
ATOM 3339 C C . ILE A 1 431 ? 24.031 11.230 1.559 1.00 16.20 420 ILE A C 1
ATOM 3340 O O . ILE A 1 431 ? 22.878 11.053 1.433 1.00 15.68 420 ILE A O 1
ATOM 3345 N N . ASN A 1 432 ? 24.865 10.290 1.927 1.00 17.46 421 ASN A N 1
ATOM 3346 C CA . ASN A 1 432 ? 24.422 8.969 2.381 1.00 17.54 421 ASN A CA 1
ATOM 3347 C C . ASN A 1 432 ? 24.289 8.906 3.904 1.00 17.90 421 ASN A C 1
ATOM 3348 O O . ASN A 1 432 ? 25.207 8.450 4.587 1.00 17.26 421 ASN A O 1
ATOM 3353 N N . ASN A 1 433 ? 23.161 9.378 4.436 1.00 17.93 422 ASN A N 1
ATOM 3354 C CA . ASN A 1 433 ? 22.876 9.249 5.850 1.00 17.73 422 ASN A CA 1
ATOM 3355 C C . ASN A 1 433 ? 22.188 7.922 6.166 1.00 18.30 422 ASN A C 1
ATOM 3356 O O . ASN A 1 433 ? 21.117 7.898 6.848 1.00 18.67 422 ASN A O 1
ATOM 3361 N N . THR A 1 434 ? 22.742 6.854 5.645 1.00 20.27 423 THR A N 1
ATOM 3362 C CA . THR A 1 434 ? 22.289 5.524 5.955 1.00 20.40 423 THR A CA 1
ATOM 3363 C C . THR A 1 434 ? 23.458 4.687 6.382 1.00 22.25 423 THR A C 1
ATOM 3364 O O . THR A 1 434 ? 24.628 5.046 6.196 1.00 21.30 423 THR A O 1
ATOM 3368 N N . SER A 1 435 ? 23.094 3.527 6.943 1.00 23.60 424 SER A N 1
ATOM 3369 C CA A SER A 1 435 ? 24.067 2.614 7.508 0.50 23.37 424 SER A CA 1
ATOM 3370 C CA B SER A 1 435 ? 24.017 2.560 7.504 0.50 23.92 424 SER A CA 1
ATOM 3371 C C . SER A 1 435 ? 24.639 1.604 6.497 1.00 25.89 424 SER A C 1
ATOM 3372 O O . SER A 1 435 ? 25.348 0.671 6.885 1.00 25.24 424 SER A O 1
ATOM 3377 N N . LYS A 1 436 ? 24.394 1.807 5.216 1.00 24.53 425 LYS A N 1
ATOM 3378 C CA . LYS A 1 436 ? 24.947 0.907 4.215 1.00 28.15 425 LYS A CA 1
ATOM 3379 C C . LYS A 1 436 ? 25.470 1.632 3.040 1.00 25.94 425 LYS A C 1
ATOM 3380 O O . LYS A 1 436 ? 25.222 2.824 2.878 1.00 24.83 425 LYS A O 1
ATOM 3386 N N . THR A 1 437 ? 26.258 0.916 2.240 1.00 24.82 426 THR A N 1
ATOM 3387 C CA . THR A 1 437 ? 26.745 1.429 0.966 1.00 23.95 426 THR A CA 1
ATOM 3388 C C . THR A 1 437 ? 25.479 1.558 0.127 1.00 23.56 426 THR A C 1
ATOM 3389 O O . THR A 1 437 ? 24.569 0.741 0.279 1.00 21.81 426 THR A O 1
ATOM 3393 N N . GLN A 1 438 ? 25.348 2.671 -0.595 1.00 24.25 427 GLN A N 1
ATOM 3394 C CA . GLN A 1 438 ? 24.186 2.888 -1.461 1.00 23.02 427 GLN A CA 1
ATOM 3395 C C . GLN A 1 438 ? 24.645 3.166 -2.856 1.00 24.62 427 GLN A C 1
ATOM 3396 O O . GLN A 1 438 ? 25.569 3.921 -3.064 1.00 22.89 427 GLN A O 1
ATOM 3402 N N . LYS A 1 439 ? 23.974 2.562 -3.828 1.00 24.45 428 LYS A N 1
ATOM 3403 C CA . LYS A 1 439 ? 24.173 2.894 -5.227 1.00 24.61 428 LYS A CA 1
ATOM 3404 C C . LYS A 1 439 ? 22.867 3.437 -5.732 1.00 26.40 428 LYS A C 1
ATOM 3405 O O . LYS A 1 439 ? 21.828 2.794 -5.614 1.00 25.25 428 LYS A O 1
ATOM 3411 N N . VAL A 1 440 ? 22.913 4.599 -6.358 1.00 23.20 429 VAL A N 1
ATOM 3412 C CA . VAL A 1 440 ? 21.744 5.208 -6.882 1.00 24.16 429 VAL A CA 1
ATOM 3413 C C . VAL A 1 440 ? 22.080 5.583 -8.311 1.00 25.40 429 VAL A C 1
ATOM 3414 O O . VAL A 1 440 ? 23.045 6.302 -8.564 1.00 23.91 429 VAL A O 1
ATOM 3418 N N . THR A 1 441 ? 21.233 5.151 -9.237 1.00 25.44 430 THR A N 1
ATOM 3419 C CA . THR A 1 441 ? 21.504 5.351 -10.640 1.00 27.07 430 THR A CA 1
ATOM 3420 C C . THR A 1 441 ? 20.680 6.520 -11.165 1.00 26.49 430 THR A C 1
ATOM 3421 O O . THR A 1 441 ? 19.484 6.514 -11.082 1.00 31.54 430 THR A O 1
ATOM 3425 N N . LEU A 1 442 ? 21.299 7.547 -11.687 1.00 26.19 431 LEU A N 1
ATOM 3426 C CA . LEU A 1 442 ? 20.514 8.569 -12.364 1.00 25.35 431 LEU A CA 1
ATOM 3427 C C . LEU A 1 442 ? 20.475 8.304 -13.843 1.00 25.68 431 LEU A C 1
ATOM 3428 O O . LEU A 1 442 ? 21.452 7.890 -14.443 1.00 25.91 431 LEU A O 1
ATOM 3433 N N . ASP A 1 443 ? 19.331 8.551 -14.431 1.00 28.31 432 ASP A N 1
ATOM 3434 C CA . ASP A 1 443 ? 19.086 8.164 -15.826 1.00 32.06 432 ASP A CA 1
ATOM 3435 C C . ASP A 1 443 ? 18.106 9.138 -16.389 1.00 31.88 432 ASP A C 1
ATOM 3436 O O . ASP A 1 443 ? 16.903 8.878 -16.342 1.00 32.53 432 ASP A O 1
ATOM 3441 N N . GLY A 1 444 ? 18.614 10.270 -16.868 1.00 30.17 433 GLY A N 1
ATOM 3442 C CA . GLY A 1 444 ? 17.797 11.351 -17.376 1.00 30.40 433 GLY A CA 1
ATOM 3443 C C . GLY A 1 444 ? 17.930 12.615 -16.577 1.00 30.35 433 GLY A C 1
ATOM 3444 O O . GLY A 1 444 ? 17.768 13.721 -17.121 1.00 33.40 433 GLY A O 1
ATOM 3445 N N . GLU A 1 445 ? 18.172 12.487 -15.268 1.00 28.43 434 GLU A N 1
ATOM 3446 C CA . GLU A 1 445 ? 18.156 13.634 -14.405 1.00 30.79 434 GLU A CA 1
ATOM 3447 C C . GLU A 1 445 ? 19.351 14.520 -14.628 1.00 32.02 434 GLU A C 1
ATOM 3448 O O . GLU A 1 445 ? 19.336 15.662 -14.244 1.00 33.48 434 GLU A O 1
ATOM 3454 N N . LEU A 1 446 ? 20.397 13.992 -15.252 1.00 32.86 435 LEU A N 1
ATOM 3455 C CA . LEU A 1 446 ? 21.523 14.785 -15.754 1.00 32.41 435 LEU A CA 1
ATOM 3456 C C . LEU A 1 446 ? 21.759 14.557 -17.222 1.00 32.69 435 LEU A C 1
ATOM 3457 O O . LEU A 1 446 ? 21.532 13.437 -17.726 1.00 32.01 435 LEU A O 1
ATOM 3462 N N . GLU A 1 447 ? 22.279 15.582 -17.881 1.00 31.25 436 GLU A N 1
ATOM 3463 C CA . GLU A 1 447 ? 22.732 15.505 -19.245 1.00 36.88 436 GLU A CA 1
ATOM 3464 C C . GLU A 1 447 ? 23.703 14.340 -19.464 1.00 38.65 436 GLU A C 1
ATOM 3465 O O . GLU A 1 447 ? 24.619 14.079 -18.632 1.00 35.32 436 GLU A O 1
ATOM 3471 N N . GLN A 1 448 ? 23.479 13.636 -20.567 1.00 38.30 437 GLN A N 1
ATOM 3472 C CA . GLN A 1 448 ? 24.249 12.464 -20.947 1.00 39.00 437 GLN A CA 1
ATOM 3473 C C . GLN A 1 448 ? 25.656 12.818 -21.264 1.00 36.82 437 GLN A C 1
ATOM 3474 O O . GLN A 1 448 ? 25.908 13.912 -21.743 1.00 37.09 437 GLN A O 1
ATOM 3480 N N . GLY A 1 449 ? 26.564 11.851 -21.106 1.00 34.34 438 GLY A N 1
ATOM 3481 C CA . GLY A 1 449 ? 27.853 11.927 -21.777 1.00 34.39 438 GLY A CA 1
ATOM 3482 C C . GLY A 1 449 ? 28.892 12.751 -21.060 1.00 33.58 438 GLY A C 1
ATOM 3483 O O . GLY A 1 449 ? 29.929 13.097 -21.648 1.00 30.28 438 GLY A O 1
ATOM 3484 N N . LYS A 1 450 ? 28.648 13.015 -19.781 1.00 31.72 439 LYS A N 1
ATOM 3485 C CA . LYS A 1 450 ? 29.582 13.796 -18.986 1.00 32.10 439 LYS A CA 1
ATOM 3486 C C . LYS A 1 450 ? 30.144 13.003 -17.815 1.00 29.43 439 LYS A C 1
ATOM 3487 O O . LYS A 1 450 ? 29.944 11.781 -17.700 1.00 28.34 439 LYS A O 1
ATOM 3493 N N . GLU A 1 451 ? 30.832 13.686 -16.913 1.00 26.48 440 GLU A N 1
ATOM 3494 C CA . GLU A 1 451 ? 31.247 13.020 -15.701 1.00 24.15 440 GLU A CA 1
ATOM 3495 C C . GLU A 1 451 ? 31.064 13.942 -14.492 1.00 22.43 440 GLU A C 1
ATOM 3496 O O . GLU A 1 451 ? 31.042 15.171 -14.575 1.00 23.87 440 GLU A O 1
ATOM 3502 N N . LEU A 1 452 ? 30.859 13.303 -13.373 1.00 21.93 441 LEU A N 1
ATOM 3503 C CA . LEU A 1 452 ? 30.710 14.010 -12.116 1.00 21.81 441 LEU A CA 1
ATOM 3504 C C . LEU A 1 452 ? 32.020 13.853 -11.401 1.00 20.35 441 LEU A C 1
ATOM 3505 O O . LEU A 1 452 ? 32.416 12.753 -11.058 1.00 21.59 441 LEU A O 1
ATOM 3510 N N . ARG A 1 453 ? 32.642 14.994 -11.148 1.00 20.34 442 ARG A N 1
ATOM 3511 C CA . ARG A 1 453 ? 33.924 15.062 -10.437 1.00 21.06 442 ARG A CA 1
ATOM 3512 C C . ARG A 1 453 ? 33.712 15.495 -8.984 1.00 18.92 442 ARG A C 1
ATOM 3513 O O . ARG A 1 453 ? 33.249 16.635 -8.754 1.00 18.76 442 ARG A O 1
ATOM 3521 N N . GLY A 1 454 ? 34.112 14.628 -8.061 1.00 19.54 443 GLY A N 1
ATOM 3522 C CA . GLY A 1 454 ? 33.890 14.766 -6.628 1.00 18.79 443 GLY A CA 1
ATOM 3523 C C . GLY A 1 454 ? 34.951 15.684 -6.024 1.00 20.68 443 GLY A C 1
ATOM 3524 O O . GLY A 1 454 ? 36.156 15.386 -6.085 1.00 18.57 443 GLY A O 1
ATOM 3525 N N . LEU A 1 455 ? 34.517 16.829 -5.554 1.00 20.39 444 LEU A N 1
ATOM 3526 C CA . LEU A 1 455 ? 35.436 17.917 -5.126 1.00 22.72 444 LEU A CA 1
ATOM 3527 C C . LEU A 1 455 ? 35.711 17.891 -3.644 1.00 21.56 444 LEU A C 1
ATOM 3528 O O . LEU A 1 455 ? 36.649 18.548 -3.152 1.00 21.46 444 LEU A O 1
ATOM 3533 N N . LEU A 1 456 ? 34.955 17.089 -2.917 1.00 18.68 445 LEU A N 1
ATOM 3534 C CA . LEU A 1 456 ? 35.121 17.012 -1.504 1.00 19.31 445 LEU A CA 1
ATOM 3535 C C . LEU A 1 456 ? 35.958 15.795 -1.159 1.00 22.44 445 LEU A C 1
ATOM 3536 O O . LEU A 1 456 ? 36.859 15.859 -0.281 1.00 24.09 445 LEU A O 1
ATOM 3541 N N . ALA A 1 457 ? 35.726 14.667 -1.845 1.00 23.00 446 ALA A N 1
ATOM 3542 C CA . ALA A 1 457 ? 36.447 13.439 -1.559 1.00 22.60 446 ALA A CA 1
ATOM 3543 C C . ALA A 1 457 ? 37.006 12.721 -2.765 1.00 22.77 446 ALA A C 1
ATOM 3544 O O . ALA A 1 457 ? 37.487 11.599 -2.671 1.00 24.13 446 ALA A O 1
ATOM 3546 N N . GLY A 1 458 ? 37.058 13.372 -3.891 1.00 20.73 447 GLY A N 1
ATOM 3547 C CA . GLY A 1 458 ? 37.803 12.787 -4.973 1.00 22.07 447 GLY A CA 1
ATOM 3548 C C . GLY A 1 458 ? 37.100 11.712 -5.776 1.00 20.33 447 GLY A C 1
ATOM 3549 O O . GLY A 1 458 ? 37.738 10.992 -6.566 1.00 20.98 447 GLY A O 1
ATOM 3550 N N . ASP A 1 459 ? 35.781 11.598 -5.618 1.00 18.99 448 ASP A N 1
ATOM 3551 C CA . ASP A 1 459 ? 35.082 10.528 -6.306 1.00 19.84 448 ASP A CA 1
ATOM 3552 C C . ASP A 1 459 ? 34.962 10.891 -7.815 1.00 20.95 448 ASP A C 1
ATOM 3553 O O . ASP A 1 459 ? 35.186 12.046 -8.245 1.00 19.47 448 ASP A O 1
ATOM 3558 N N . LEU A 1 460 ? 34.622 9.866 -8.610 1.00 22.24 449 LEU A N 1
ATOM 3559 C CA . LEU A 1 460 ? 34.461 10.005 -10.032 1.00 23.72 449 LEU A CA 1
ATOM 3560 C C . LEU A 1 460 ? 33.304 9.136 -10.498 1.00 24.24 449 LEU A C 1
ATOM 3561 O O . LEU A 1 460 ? 33.306 7.897 -10.177 1.00 23.93 449 LEU A O 1
ATOM 3566 N N . VAL A 1 461 ? 32.324 9.764 -11.166 1.00 25.15 450 VAL A N 1
ATOM 3567 C CA . VAL A 1 461 ? 31.161 9.019 -11.723 1.00 25.38 450 VAL A CA 1
ATOM 3568 C C . VAL A 1 461 ? 31.046 9.410 -13.196 1.00 25.71 450 VAL A C 1
ATOM 3569 O O . VAL A 1 461 ? 30.786 10.560 -13.519 1.00 26.39 450 VAL A O 1
ATOM 3573 N N . ARG A 1 462 ? 31.283 8.436 -14.094 1.00 26.52 451 ARG A N 1
ATOM 3574 C CA . ARG A 1 462 ? 31.140 8.676 -15.545 1.00 28.41 451 ARG A CA 1
ATOM 3575 C C . ARG A 1 462 ? 29.844 8.186 -16.100 1.00 27.07 451 ARG A C 1
ATOM 3576 O O . ARG A 1 462 ? 29.399 7.0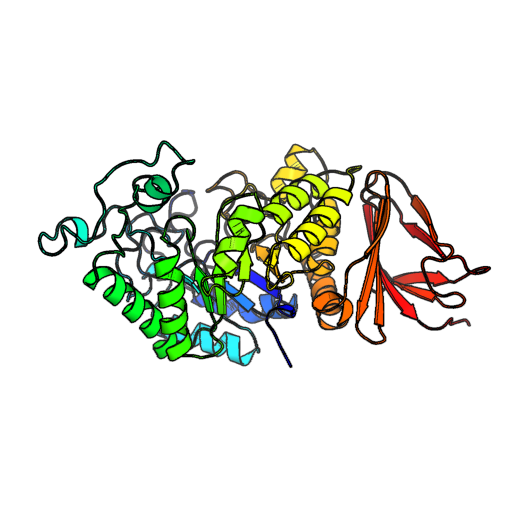82 -15.776 1.00 28.40 451 ARG A O 1
ATOM 3584 N N . SER A 1 463 ? 29.256 9.009 -16.965 1.00 28.30 452 SER A N 1
ATOM 3585 C CA . SER A 1 463 ? 28.092 8.624 -17.724 1.00 29.06 452 SER A CA 1
ATOM 3586 C C . SER A 1 463 ? 28.407 7.291 -18.410 1.00 30.39 452 SER A C 1
ATOM 3587 O O . SER A 1 463 ? 29.474 7.164 -19.050 1.00 28.84 452 SER A O 1
ATOM 3590 N N . LYS A 1 464 ? 27.570 6.287 -18.179 1.00 31.98 453 LYS A N 1
ATOM 3591 C CA . LYS A 1 464 ? 27.646 5.034 -18.941 1.00 37.17 453 LYS A CA 1
ATOM 3592 C C . LYS A 1 464 ? 26.275 4.783 -19.484 1.00 34.48 453 LYS A C 1
ATOM 3593 O O . LYS A 1 464 ? 25.326 4.639 -18.722 1.00 31.59 453 LYS A O 1
ATOM 3599 N N . ASP A 1 465 ? 26.181 4.762 -20.807 1.00 35.74 454 ASP A N 1
ATOM 3600 C CA . ASP A 1 465 ? 24.899 4.599 -21.533 1.00 36.97 454 ASP A CA 1
ATOM 3601 C C . ASP A 1 465 ? 23.891 5.567 -20.942 1.00 35.00 454 ASP A C 1
ATOM 3602 O O . ASP A 1 465 ? 22.729 5.235 -20.661 1.00 31.21 454 ASP A O 1
ATOM 3607 N N . GLY A 1 466 ? 24.358 6.796 -20.788 1.00 36.19 455 GLY A N 1
ATOM 3608 C CA . GLY A 1 466 ? 23.458 7.884 -20.407 1.00 37.02 455 GLY A CA 1
ATOM 3609 C C . GLY A 1 466 ? 23.109 7.908 -18.925 1.00 35.30 455 GLY A C 1
ATOM 3610 O O . GLY A 1 466 ? 22.304 8.761 -18.509 1.00 35.02 455 GLY A O 1
ATOM 3611 N N . LYS A 1 467 ? 23.707 6.999 -18.133 1.00 32.40 456 LYS A N 1
ATOM 3612 C CA . LYS A 1 467 ? 23.356 6.846 -16.706 1.00 31.55 456 LYS A CA 1
ATOM 3613 C C . LYS A 1 467 ? 24.593 7.138 -15.825 1.00 29.22 456 LYS A C 1
ATOM 3614 O O . LYS A 1 467 ? 25.733 6.846 -16.207 1.00 25.87 456 LYS A O 1
ATOM 3620 N N . TYR A 1 468 ? 24.328 7.602 -14.611 1.00 25.22 457 TYR A N 1
ATOM 3621 C CA . TYR A 1 468 ? 25.392 7.865 -13.608 1.00 25.20 457 TYR A CA 1
ATOM 3622 C C . TYR A 1 468 ? 25.129 7.025 -12.395 1.00 24.03 457 TYR A C 1
ATOM 3623 O O . TYR A 1 468 ? 24.133 7.218 -11.693 1.00 23.51 457 TYR A O 1
ATOM 3632 N N . ASP A 1 469 ? 26.016 6.102 -12.097 1.00 24.83 458 ASP A N 1
ATOM 3633 C CA . ASP A 1 469 ? 25.846 5.275 -10.913 1.00 25.02 458 ASP A CA 1
ATOM 3634 C C . ASP A 1 469 ? 26.625 5.909 -9.786 1.00 23.41 458 ASP A C 1
ATOM 3635 O O . ASP A 1 469 ? 27.852 5.834 -9.738 1.00 22.46 458 ASP A O 1
ATOM 3640 N N . ILE A 1 470 ? 25.935 6.559 -8.869 1.00 22.62 459 ILE A N 1
ATOM 3641 C CA . ILE A 1 470 ? 26.571 7.172 -7.695 1.00 23.06 459 ILE A CA 1
ATOM 3642 C C . ILE A 1 470 ? 26.604 6.159 -6.587 1.00 22.65 459 ILE A C 1
ATOM 3643 O O . ILE A 1 470 ? 25.554 5.674 -6.165 1.00 22.09 459 ILE A O 1
ATOM 3648 N N . ILE A 1 471 ? 27.827 5.810 -6.158 1.00 21.38 460 ILE A N 1
ATOM 3649 C CA . ILE A 1 471 ? 28.041 4.933 -5.046 1.00 20.68 460 ILE A CA 1
ATOM 3650 C C . ILE A 1 471 ? 28.734 5.627 -3.865 1.00 19.55 460 ILE A C 1
ATOM 3651 O O . ILE A 1 471 ? 29.817 6.137 -4.012 1.00 19.92 460 ILE A O 1
ATOM 3656 N N . LEU A 1 472 ? 28.082 5.645 -2.709 1.00 18.49 461 LEU A N 1
ATOM 3657 C CA . LEU A 1 472 ? 28.624 6.150 -1.479 1.00 19.93 461 LEU A CA 1
ATOM 3658 C C . LEU A 1 472 ? 28.632 5.075 -0.431 1.00 20.99 461 LEU A C 1
ATOM 3659 O O . LEU A 1 472 ? 27.632 4.413 -0.157 1.00 22.62 461 LEU A O 1
ATOM 3664 N N . ASP A 1 473 ? 29.762 4.979 0.253 1.00 22.97 462 ASP A N 1
ATOM 3665 C CA . ASP A 1 473 ? 29.827 4.121 1.406 1.00 22.59 462 ASP A CA 1
ATOM 3666 C C . ASP A 1 473 ? 28.995 4.701 2.527 1.00 21.98 462 ASP A C 1
ATOM 3667 O O . ASP A 1 473 ? 28.588 5.863 2.469 1.00 19.11 462 ASP A O 1
ATOM 3672 N N . ARG A 1 474 ? 28.694 3.895 3.549 1.00 21.38 463 ARG A N 1
ATOM 3673 C CA . ARG A 1 474 ? 27.775 4.375 4.585 1.00 22.49 463 ARG A CA 1
ATOM 3674 C C . ARG A 1 474 ? 28.282 5.668 5.250 1.00 20.37 463 ARG A C 1
ATOM 3675 O O . ARG A 1 474 ? 29.467 5.833 5.460 1.00 18.71 463 ARG A O 1
ATOM 3683 N N . GLU A 1 475 ? 27.372 6.565 5.544 1.00 19.24 464 GLU A N 1
ATOM 3684 C CA . GLU A 1 475 ? 27.683 7.789 6.290 1.00 19.05 464 GLU A CA 1
ATOM 3685 C C . GLU A 1 475 ? 28.798 8.612 5.677 1.00 18.79 464 GLU A C 1
ATOM 3686 O O . GLU A 1 475 ? 29.692 9.063 6.377 1.00 20.19 464 GLU A O 1
ATOM 3692 N N . THR A 1 476 ? 28.774 8.788 4.358 1.00 18.50 465 THR A N 1
ATOM 3693 C CA . THR A 1 476 ? 29.677 9.687 3.687 1.00 19.67 465 THR A CA 1
ATOM 3694 C C . THR A 1 476 ? 28.925 10.667 2.851 1.00 19.24 465 THR A C 1
ATOM 3695 O O . THR A 1 476 ? 27.696 10.557 2.672 1.00 17.29 465 THR A O 1
ATOM 3699 N N . ALA A 1 477 ? 29.658 11.653 2.351 1.00 18.23 466 ALA A N 1
ATOM 3700 C CA . ALA A 1 477 ? 29.112 12.643 1.471 1.00 18.08 466 ALA A CA 1
ATOM 3701 C C . ALA A 1 477 ? 30.098 13.065 0.375 1.00 19.71 466 ALA A C 1
ATOM 3702 O O . ALA A 1 477 ? 31.312 12.877 0.528 1.00 20.29 466 ALA A O 1
ATOM 3704 N N . GLU A 1 478 ? 29.564 13.651 -0.714 1.00 18.15 467 GLU A N 1
ATOM 3705 C CA . GLU A 1 478 ? 30.362 14.150 -1.819 1.00 17.98 467 GLU A CA 1
ATOM 3706 C C . GLU A 1 478 ? 29.635 15.283 -2.491 1.00 18.58 467 GLU A C 1
ATOM 3707 O O . GLU A 1 478 ? 28.390 15.319 -2.542 1.00 17.96 467 GLU A O 1
ATOM 3713 N N . ILE A 1 479 ? 30.421 16.213 -3.020 1.00 17.90 468 ILE A N 1
ATOM 3714 C CA . ILE A 1 479 ? 29.910 17.319 -3.768 1.00 17.70 468 ILE A CA 1
ATOM 3715 C C . ILE A 1 479 ? 30.634 17.239 -5.114 1.00 17.96 468 ILE A C 1
ATOM 3716 O O . ILE A 1 479 ? 31.863 17.393 -5.182 1.00 17.74 468 ILE A O 1
ATOM 3721 N N . TYR A 1 480 ? 29.878 17.024 -6.151 1.00 16.79 469 TYR A N 1
ATOM 3722 C CA . TYR A 1 480 ? 30.378 16.870 -7.472 1.00 18.46 469 TYR A CA 1
ATOM 3723 C C . TYR A 1 480 ? 30.094 18.073 -8.300 1.00 17.76 469 TYR A C 1
ATOM 3724 O O . TYR A 1 480 ? 29.063 18.711 -8.143 1.00 16.94 469 TYR A O 1
ATOM 3733 N N . VAL A 1 481 ? 30.974 18.309 -9.272 1.00 19.52 470 VAL A N 1
ATOM 3734 C CA . VAL A 1 481 ? 30.705 19.198 -10.370 1.00 22.11 470 VAL A CA 1
ATOM 3735 C C . VAL A 1 481 ? 30.557 18.330 -11.641 1.00 24.20 470 VAL A C 1
ATOM 3736 O O . VAL A 1 481 ? 31.254 17.322 -11.853 1.00 25.97 470 VAL A O 1
ATOM 3740 N N . LEU A 1 482 ? 29.595 18.697 -12.463 1.00 23.86 471 LEU A N 1
ATOM 3741 C CA . LEU A 1 482 ? 29.408 18.039 -13.720 1.00 26.35 471 LEU A CA 1
ATOM 3742 C C . LEU A 1 482 ? 30.352 18.680 -14.758 1.00 26.82 471 LEU A C 1
ATOM 3743 O O . LEU A 1 482 ? 30.443 19.905 -14.865 1.00 26.63 471 LEU A O 1
ATOM 3748 N N . ALA A 1 483 ? 31.048 17.835 -15.497 1.00 27.77 472 ALA A N 1
ATOM 3749 C CA . ALA A 1 483 ? 32.080 18.352 -16.374 1.00 29.54 472 ALA A CA 1
ATOM 3750 C C . ALA A 1 483 ? 32.303 17.371 -17.513 1.00 30.07 472 ALA A C 1
ATOM 3751 O O . ALA A 1 483 ? 31.806 16.237 -17.511 1.00 30.14 472 ALA A O 1
ATOM 3753 N N . PRO A 1 484 ? 33.083 17.792 -18.500 1.00 32.78 473 PRO A N 1
ATOM 3754 C CA . PRO A 1 484 ? 33.342 16.887 -19.614 1.00 31.62 473 PRO A CA 1
ATOM 3755 C C . PRO A 1 484 ? 34.017 15.553 -19.182 1.00 30.83 473 PRO A C 1
ATOM 3756 O O . PRO A 1 484 ? 34.784 15.554 -18.277 1.00 29.71 473 PRO A O 1
ATOM 3760 N N . LYS A 1 485 ? 33.719 14.440 -19.840 1.00 33.57 474 LYS A N 1
ATOM 3761 C CA . LYS A 1 485 ? 34.501 13.169 -19.705 1.00 38.72 474 LYS A CA 1
ATOM 3762 C C . LYS A 1 485 ? 36.005 13.281 -19.886 1.00 41.19 474 LYS A C 1
ATOM 3763 O O . LYS A 1 485 ? 36.474 13.862 -20.850 1.00 43.64 474 LYS A O 1
ATOM 3769 N N . THR A 1 486 ? 36.749 12.723 -18.942 1.00 42.15 475 THR A N 1
ATOM 3770 C CA . THR A 1 486 ? 38.186 12.646 -19.050 1.00 42.77 475 THR A CA 1
ATOM 3771 C C . THR A 1 486 ? 38.560 11.154 -19.188 1.00 45.36 475 THR A C 1
ATOM 3772 O O . THR A 1 486 ? 37.698 10.303 -19.396 1.00 46.91 475 THR A O 1
ATOM 3776 N N . GLY A 1 487 ? 39.826 10.808 -19.065 1.00 51.11 476 GLY A N 1
ATOM 3777 C CA . GLY A 1 487 ? 40.270 9.462 -19.537 1.00 53.29 476 GLY A CA 1
ATOM 3778 C C . GLY A 1 487 ? 41.777 9.457 -19.498 1.00 54.31 476 GLY A C 1
ATOM 3779 O O . GLY A 1 487 ? 42.389 10.499 -19.217 1.00 48.60 476 GLY A O 1
ATOM 3780 N N . LEU A 1 488 ? 42.413 8.324 -19.758 1.00 54.55 477 LEU A N 1
ATOM 3781 C CA . LEU A 1 488 ? 43.884 8.311 -19.616 1.00 57.55 477 LEU A CA 1
ATOM 3782 C C . LEU A 1 488 ? 44.725 8.967 -20.767 1.00 56.97 477 LEU A C 1
ATOM 3783 O O . LEU A 1 488 ? 44.587 8.657 -21.942 1.00 53.57 477 LEU A O 1
#